Protein 5XS2 (pdb70)

CATH classification: 3.30.200.20 (+1 more: 1.10.510.10)

InterPro domains:
  IPR000719 Protein kinase domain [PF00069] (26-335)
  IPR000719 Protein kinase domain [PS50011] (21-335)
  IPR000719 Protein kinase domain [SM00220] (21-335)
  IPR008271 Serine/threonine-protein kinase, active site [PS00108] (147-159)
  IPR011009 Protein kinase-like domain superfamily [SSF56112] (25-341)
  IPR017441 Protein kinase, ATP binding site [PS00107] (27-52)
  IPR050108 Cyclin-dependent kinase [PTHR24056] (23-341)

B-factor: mean 29.19, std 11.41, range [14.64, 95.74]

GO terms:
  GO:0005634 nucleus (C, IDA)
  GO:0005730 nucleolus (C, IDA)
  GO:0016592 mediator complex (C, IDA)
  GO:0032991 protein-containing complex (C, IDA)
  GO:0004672 protein kinase activity (F, IMP)
  GO:0016592 mediator complex (C, IMP)
  GO:0004672 protein kinase activity (F, TAS)
  GO:0005654 nucleoplasm (C, TAS)
  GO:0005515 protein binding (F, IPI)
  GO:0045944 positive regulation of transcription by RNA polymerase II (P, IDA)

Organism: Homo sapiens (NCBI:txid9606)

Structure (mmCIF, N/CA/C/O backbone):
data_5XS2
#
_entry.id   5XS2
#
_cell.length_a   69.802
_cell.length_b   76.173
_cell.length_c   166.419
_cell.angle_alpha   90.00
_cell.angle_beta   90.00
_cell.angle_gamma   90.00
#
_symmetry.space_group_name_H-M   'P 21 21 21'
#
loop_
_entity.id
_entity.type
_entity.pdbx_description
1 polymer 'Cyclin-dependent kinase 8'
2 polymer Cyclin-C
3 non-polymer GLYCEROL
4 non-polymer 3-chloranyl-4-pyridin-4-yl-1H-pyrrole-2-carboxamide
5 water water
#
loop_
_atom_site.group_PDB
_atom_site.id
_atom_site.type_symbol
_atom_site.label_atom_id
_atom_site.label_alt_id
_atom_site.label_comp_id
_atom_site.label_asym_id
_atom_site.label_entity_id
_atom_site.label_seq_id
_atom_site.pdbx_PDB_ins_code
_atom_site.Cartn_x
_atom_site.Cartn_y
_atom_site.Cartn_z
_atom_site.occupancy
_atom_site.B_iso_or_equiv
_atom_site.auth_seq_id
_atom_site.auth_comp_id
_atom_site.auth_asym_id
_atom_site.auth_atom_id
_atom_site.pdbx_PDB_model_num
ATOM 1 N N . MET A 1 7 ? 28.034 -4.408 -26.745 1.00 61.58 -2 MET A N 1
ATOM 2 C CA . MET A 1 7 ? 27.773 -3.412 -27.822 1.00 58.78 -2 MET A CA 1
ATOM 3 C C . MET A 1 7 ? 28.315 -2.030 -27.458 1.00 58.07 -2 MET A C 1
ATOM 4 O O . MET A 1 7 ? 27.842 -1.413 -26.506 1.00 58.18 -2 MET A O 1
ATOM 9 N N . GLU A 1 8 ? 29.290 -1.547 -28.229 1.00 55.54 -1 GLU A N 1
ATOM 10 C CA . GLU A 1 8 ? 29.862 -0.206 -28.047 1.00 48.74 -1 GLU A CA 1
ATOM 11 C C . GLU A 1 8 ? 29.513 0.715 -29.218 1.00 44.48 -1 GLU A C 1
ATOM 12 O O . GLU A 1 8 ? 30.320 0.887 -30.132 1.00 44.18 -1 GLU A O 1
ATOM 18 N N . PHE A 1 9 ? 28.332 1.330 -29.177 1.00 36.57 0 PHE A N 1
ATOM 19 C CA . PHE A 1 9 ? 27.873 2.166 -30.294 1.00 33.40 0 PHE A CA 1
ATOM 20 C C . PHE A 1 9 ? 28.548 3.549 -30.442 1.00 29.55 0 PHE A C 1
ATOM 21 O O . PHE A 1 9 ? 28.444 4.180 -31.490 1.00 27.98 0 PHE A O 1
ATOM 29 N N . MET A 1 10 ? 29.255 4.006 -29.410 1.00 27.38 1 MET A N 1
ATOM 30 C CA . MET A 1 10 ? 29.807 5.343 -29.423 1.00 27.23 1 MET A CA 1
ATOM 31 C C . MET A 1 10 ? 31.331 5.306 -29.503 1.00 26.70 1 MET A C 1
ATOM 32 O O . MET A 1 10 ? 31.946 4.526 -28.823 1.00 27.08 1 MET A O 1
ATOM 37 N N . ASP A 1 11 ? 31.918 6.161 -30.329 1.00 26.11 2 ASP A N 1
ATOM 38 C CA . ASP A 1 11 ? 33.358 6.344 -30.382 1.00 26.90 2 ASP A CA 1
ATOM 39 C C . ASP A 1 11 ? 33.928 6.651 -28.977 1.00 27.93 2 ASP A C 1
ATOM 40 O O . ASP A 1 11 ? 33.425 7.546 -28.250 1.00 26.00 2 ASP A O 1
ATOM 45 N N . TYR A 1 12 ? 34.953 5.891 -28.584 1.00 26.11 3 TYR A N 1
ATOM 46 C CA . TYR A 1 12 ? 35.547 6.059 -27.247 1.00 28.18 3 TYR A CA 1
ATOM 47 C C . TYR A 1 12 ? 36.002 7.482 -26.942 1.00 26.07 3 TYR A C 1
ATOM 48 O O . TYR A 1 12 ? 35.623 8.023 -25.911 1.00 29.92 3 TYR A O 1
ATOM 57 N N . ASP A 1 13 ? 36.802 8.078 -27.824 1.00 25.80 4 ASP A N 1
ATOM 58 C CA . ASP A 1 13 ? 37.298 9.461 -27.662 1.00 26.92 4 ASP A CA 1
ATOM 59 C C . ASP A 1 13 ? 36.159 10.485 -27.559 1.00 27.52 4 ASP A C 1
ATOM 60 O O . ASP A 1 13 ? 36.238 11.422 -26.775 1.00 27.87 4 ASP A O 1
ATOM 65 N N . PHE A 1 14 ? 35.109 10.296 -28.359 1.00 25.54 5 PHE A N 1
ATOM 66 C CA . PHE A 1 14 ? 33.920 11.158 -28.303 1.00 24.73 5 PHE A CA 1
ATOM 67 C C . PHE A 1 14 ? 33.261 11.022 -26.939 1.00 22.85 5 PHE A C 1
ATOM 68 O O . PHE A 1 14 ? 32.927 12.014 -26.313 1.00 23.51 5 PHE A O 1
ATOM 76 N N . LYS A 1 15 ? 33.119 9.788 -26.476 1.00 23.01 6 LYS A N 1
ATOM 77 C CA . LYS A 1 15 ? 32.445 9.487 -25.231 1.00 24.82 6 LYS A CA 1
ATOM 78 C C . LYS A 1 15 ? 33.148 10.083 -24.025 1.00 25.97 6 LYS A C 1
ATOM 79 O O . LYS A 1 15 ? 32.489 10.688 -23.146 1.00 23.45 6 LYS A O 1
ATOM 85 N N . VAL A 1 16 ? 34.474 9.919 -23.962 1.00 25.12 7 VAL A N 1
ATOM 86 C CA . VAL A 1 16 ? 35.235 10.483 -22.826 1.00 25.30 7 VAL A CA 1
ATOM 87 C C . VAL A 1 16 ? 35.216 12.004 -22.824 1.00 24.61 7 VAL A C 1
ATOM 88 O O . VAL A 1 16 ? 35.092 12.627 -21.753 1.00 26.35 7 VAL A O 1
ATOM 92 N N . LYS A 1 17 ? 35.345 12.605 -24.006 1.00 24.04 8 LYS A N 1
ATOM 93 C CA . LYS A 1 17 ? 35.267 14.058 -24.112 1.00 24.73 8 LYS A CA 1
ATOM 94 C C . LYS A 1 17 ? 33.885 14.602 -23.651 1.00 25.01 8 LYS A C 1
ATOM 95 O O . LYS A 1 17 ? 33.815 15.595 -22.895 1.00 23.55 8 LYS A O 1
ATOM 101 N N . LEU A 1 18 ? 32.803 13.943 -24.078 1.00 23.20 9 LEU A N 1
ATOM 102 C CA . LEU A 1 18 ? 31.451 14.367 -23.684 1.00 24.78 9 LEU A CA 1
ATOM 103 C C . LEU A 1 18 ? 31.285 14.325 -22.197 1.00 23.83 9 LEU A C 1
ATOM 104 O O . LEU A 1 18 ? 30.796 15.282 -21.591 1.00 23.18 9 LEU A O 1
ATOM 109 N N . SER A 1 19 ? 31.708 13.208 -21.622 1.00 22.73 10 SER A N 1
ATOM 110 C CA . SER A 1 19 ? 31.590 12.984 -20.195 1.00 24.44 10 SER A CA 1
ATOM 111 C C . SER A 1 19 ? 32.444 13.984 -19.392 1.00 23.80 10 SER A C 1
ATOM 112 O O . SER A 1 19 ? 31.977 14.555 -18.408 1.00 24.14 10 SER A O 1
ATOM 115 N N . SER A 1 20 ? 33.674 14.216 -19.839 1.00 22.71 11 SER A N 1
ATOM 116 C CA . SER A 1 20 ? 34.525 15.259 -19.262 1.00 23.00 11 SER A CA 1
ATOM 117 C C . SER A 1 20 ? 33.872 16.642 -19.212 1.00 24.05 11 SER A C 1
ATOM 118 O O . SER A 1 20 ? 33.937 17.315 -18.184 1.00 25.15 11 SER A O 1
ATOM 121 N N . GLU A 1 21 ? 33.223 17.060 -20.292 1.00 23.19 12 GLU A N 1
ATOM 122 C CA . GLU A 1 21 ? 32.717 18.429 -20.399 1.00 23.93 12 GLU A CA 1
ATOM 123 C C . GLU A 1 21 ? 31.252 18.631 -20.018 1.00 23.44 12 GLU A C 1
ATOM 124 O O . GLU A 1 21 ? 30.790 19.751 -19.971 1.00 24.17 12 GLU A O 1
ATOM 130 N N . ARG A 1 22 ? 30.526 17.544 -19.792 1.00 24.29 13 ARG A N 1
ATOM 131 C CA . ARG A 1 22 ? 29.088 17.579 -19.526 1.00 27.16 13 ARG A CA 1
ATOM 132 C C . ARG A 1 22 ? 28.792 18.396 -18.269 1.00 28.04 13 ARG A C 1
ATOM 133 O O . ARG A 1 22 ? 29.411 18.202 -17.231 1.00 25.89 13 ARG A O 1
ATOM 141 N N . GLU A 1 23 ? 27.863 19.335 -18.394 1.00 28.97 14 GLU A N 1
ATOM 142 C CA . GLU A 1 23 ? 27.373 20.057 -17.230 1.00 32.09 14 GLU A CA 1
ATOM 143 C C . GLU A 1 23 ? 26.442 19.191 -16.411 1.00 28.56 14 GLU A C 1
ATOM 144 O O . GLU A 1 23 ? 25.471 18.663 -16.928 1.00 27.11 14 GLU A O 1
ATOM 150 N N . ARG A 1 24 ? 26.780 19.032 -15.140 1.00 27.82 15 ARG A N 1
ATOM 151 C CA . ARG A 1 24 ? 26.044 18.149 -14.239 1.00 28.37 15 ARG A CA 1
ATOM 152 C C . ARG A 1 24 ? 25.298 18.975 -13.192 1.00 28.51 15 ARG A C 1
ATOM 153 O O . ARG A 1 24 ? 25.884 19.850 -12.547 1.00 26.47 15 ARG A O 1
ATOM 161 N N . VAL A 1 25 ? 24.002 18.703 -13.036 1.00 28.93 16 VAL A N 1
ATOM 162 C CA . VAL A 1 25 ? 23.160 19.515 -12.134 1.00 27.09 16 VAL A CA 1
ATOM 163 C C . VAL A 1 25 ? 23.681 19.560 -10.692 1.00 26.84 16 VAL A C 1
ATOM 164 O O . VAL A 1 25 ? 23.678 20.627 -10.056 1.00 25.86 16 VAL A O 1
ATOM 168 N N . GLU A 1 26 ? 24.182 18.428 -10.202 1.00 28.00 17 GLU A N 1
ATOM 169 C CA . GLU A 1 26 ? 24.647 18.350 -8.817 1.00 30.40 17 GLU A CA 1
ATOM 170 C C . GLU A 1 26 ? 26.003 19.007 -8.596 1.00 32.18 17 GLU A C 1
ATOM 171 O O . GLU A 1 26 ? 26.373 19.252 -7.449 1.00 32.67 17 GLU A O 1
ATOM 177 N N . ASP A 1 27 ? 26.727 19.295 -9.682 1.00 32.09 18 ASP A N 1
ATOM 178 C CA . ASP A 1 27 ? 28.005 20.006 -9.611 1.00 34.62 18 ASP A CA 1
ATOM 179 C C . ASP A 1 27 ? 27.743 21.479 -9.649 1.00 32.41 18 ASP A C 1
ATOM 180 O O . ASP A 1 27 ? 28.480 22.250 -9.067 1.00 34.50 18 ASP A O 1
ATOM 185 N N . LEU A 1 28 ? 26.697 21.880 -10.354 1.00 30.39 19 LEU A N 1
ATOM 186 C CA . LEU A 1 28 ? 26.449 23.306 -10.559 1.00 30.28 19 LEU A CA 1
ATOM 187 C C . LEU A 1 28 ? 25.523 23.924 -9.517 1.00 28.72 19 LEU A C 1
ATOM 188 O O . LEU A 1 28 ? 25.614 25.098 -9.239 1.00 28.09 19 LEU A O 1
ATOM 193 N N . PHE A 1 29 ? 24.631 23.122 -8.941 1.00 28.17 20 PHE A N 1
ATOM 194 C CA . PHE A 1 29 ? 23.617 23.658 -8.033 1.00 26.77 20 PHE A CA 1
ATOM 195 C C . PHE A 1 29 ? 23.557 22.942 -6.706 1.00 27.65 20 PHE A C 1
ATOM 196 O O . PHE A 1 29 ? 23.760 21.736 -6.638 1.00 29.23 20 PHE A O 1
ATOM 204 N N . GLU A 1 30 ? 23.273 23.701 -5.653 1.00 29.59 21 GLU A N 1
ATOM 205 C CA . GLU A 1 30 ? 23.045 23.139 -4.330 1.00 29.48 21 GLU A CA 1
ATOM 206 C C . GLU A 1 30 ? 21.534 23.110 -4.124 1.00 28.02 21 GLU A C 1
ATOM 207 O O . GLU A 1 30 ? 20.876 24.162 -4.168 1.00 26.31 21 GLU A O 1
ATOM 213 N N . TYR A 1 31 ? 20.980 21.920 -3.925 1.00 28.03 22 TYR A N 1
ATOM 214 C CA . TYR A 1 31 ? 19.519 21.782 -3.780 1.00 28.84 22 TYR A CA 1
ATOM 215 C C . TYR A 1 31 ? 19.112 20.686 -2.805 1.00 29.83 22 TYR A C 1
ATOM 216 O O . TYR A 1 31 ? 17.923 20.446 -2.618 1.00 29.82 22 TYR A O 1
ATOM 225 N N . GLU A 1 32 ? 20.076 19.993 -2.195 1.00 34.95 23 GLU A N 1
ATOM 226 C CA . GLU A 1 32 ? 19.694 18.872 -1.328 1.00 34.64 23 GLU A CA 1
ATOM 227 C C . GLU A 1 32 ? 18.925 19.379 -0.110 1.00 29.24 23 GLU A C 1
ATOM 228 O O . GLU A 1 32 ? 19.319 20.356 0.509 1.00 28.27 23 GLU A O 1
ATOM 234 N N . GLY A 1 33 ? 17.799 18.737 0.188 1.00 26.65 24 GLY A N 1
ATOM 235 C CA . GLY A 1 33 ? 16.899 19.189 1.241 1.00 25.02 24 GLY A CA 1
ATOM 236 C C . GLY A 1 33 ? 16.227 20.529 0.941 1.00 26.65 24 GLY A C 1
ATOM 237 O O . GLY A 1 33 ? 15.734 21.181 1.854 1.00 25.46 24 GLY A O 1
ATOM 238 N N . CYS A 1 34 ? 16.195 20.938 -0.330 1.00 26.04 25 CYS A N 1
ATOM 239 C CA . CYS A 1 34 ? 15.585 22.221 -0.718 1.00 26.73 25 CYS A CA 1
ATOM 240 C C . CYS A 1 34 ? 14.327 22.063 -1.595 1.00 27.33 25 CYS A C 1
ATOM 241 O O . CYS A 1 34 ? 13.957 22.987 -2.355 1.00 23.36 25 CYS A O 1
ATOM 244 N N . LYS A 1 35 ? 13.679 20.901 -1.499 1.00 23.55 26 LYS A N 1
ATOM 245 C CA . LYS A 1 35 ? 12.432 20.663 -2.219 1.00 25.73 26 LYS A CA 1
ATOM 246 C C . LYS A 1 35 ? 11.320 21.613 -1.793 1.00 24.70 26 LYS A C 1
ATOM 247 O O . LYS A 1 35 ? 11.082 21.785 -0.602 1.00 23.29 26 LYS A O 1
ATOM 253 N N . VAL A 1 36 ? 10.623 22.216 -2.756 1.00 24.25 27 VAL A N 1
ATOM 254 C CA . VAL A 1 36 ? 9.516 23.146 -2.411 1.00 25.01 27 VAL A CA 1
ATOM 255 C C . VAL A 1 36 ? 8.183 22.748 -3.039 1.00 25.61 27 VAL A C 1
ATOM 256 O O . VAL A 1 36 ? 7.140 23.261 -2.664 1.00 27.37 27 VAL A O 1
ATOM 260 N N . GLY A 1 37 ? 8.204 21.857 -4.015 1.00 27.08 28 GLY A N 1
ATOM 261 C CA . GLY A 1 37 ? 6.950 21.310 -4.512 1.00 26.48 28 GLY A CA 1
ATOM 262 C C . GLY A 1 37 ? 7.096 19.878 -4.951 1.00 27.76 28 GLY A C 1
ATOM 263 O O . GLY A 1 37 ? 8.216 19.445 -5.351 1.00 25.87 28 GLY A O 1
ATOM 264 N N . ARG A 1 38 ? 5.977 19.151 -4.897 1.00 26.80 29 ARG A N 1
ATOM 265 C CA . ARG A 1 38 ? 5.837 17.817 -5.518 1.00 30.67 29 ARG A CA 1
ATOM 266 C C . ARG A 1 38 ? 4.495 17.704 -6.265 1.00 31.46 29 ARG A C 1
ATOM 267 O O . ARG A 1 38 ? 3.534 18.347 -5.888 1.00 30.32 29 ARG A O 1
ATOM 275 N N . GLY A 1 39 ? 4.415 16.864 -7.297 1.00 31.38 30 GLY A N 1
ATOM 276 C CA . GLY A 1 39 ? 3.171 16.743 -8.071 1.00 29.21 30 GLY A CA 1
ATOM 277 C C . GLY A 1 39 ? 3.339 15.622 -9.036 1.00 30.13 30 GLY A C 1
ATOM 278 O O . GLY A 1 39 ? 4.399 14.974 -9.051 1.00 30.27 30 GLY A O 1
ATOM 279 N N . THR A 1 40 ? 2.315 15.386 -9.857 1.00 30.04 31 THR A N 1
ATOM 280 C CA . THR A 1 40 ? 2.417 14.397 -10.938 1.00 31.60 31 THR A CA 1
ATOM 281 C C . THR A 1 40 ? 3.548 14.766 -11.917 1.00 31.02 31 THR A C 1
ATOM 282 O O . THR A 1 40 ? 4.086 13.879 -12.565 1.00 32.18 31 THR A O 1
ATOM 286 N N . TYR A 1 41 ? 3.889 16.061 -12.020 1.00 28.90 32 TYR A N 1
ATOM 287 C CA . TYR A 1 41 ? 5.016 16.554 -12.872 1.00 29.69 32 TYR A CA 1
ATOM 288 C C . TYR A 1 41 ? 6.424 16.105 -12.423 1.00 28.20 32 TYR A C 1
ATOM 289 O O . TYR A 1 41 ? 7.355 16.008 -13.248 1.00 26.68 32 TYR A O 1
ATOM 298 N N . GLY A 1 42 ? 6.572 15.857 -11.117 1.00 28.65 33 GLY A N 1
ATOM 299 C CA . GLY A 1 42 ? 7.875 15.545 -10.488 1.00 26.64 33 GLY A CA 1
ATOM 300 C C . GLY A 1 42 ? 8.055 16.393 -9.241 1.00 27.98 33 GLY A C 1
ATOM 301 O O . GLY A 1 42 ? 7.106 16.548 -8.478 1.00 28.31 33 GLY A O 1
ATOM 302 N N . HIS A 1 43 ? 9.256 16.968 -9.060 1.00 24.18 34 HIS A N 1
ATOM 303 C CA . HIS A 1 43 ? 9.615 17.767 -7.905 1.00 23.98 34 HIS A CA 1
ATOM 304 C C . HIS A 1 43 ? 10.241 19.074 -8.330 1.00 23.72 34 HIS A C 1
ATOM 305 O O . HIS A 1 43 ? 10.953 19.151 -9.352 1.00 23.12 34 HIS A O 1
ATOM 312 N N . VAL A 1 44 ? 10.005 20.110 -7.544 1.00 21.72 35 VAL A N 1
ATOM 313 C CA . VAL A 1 44 ? 10.664 21.386 -7.732 1.00 22.01 35 VAL A CA 1
ATOM 314 C C . VAL A 1 44 ? 11.500 21.719 -6.501 1.00 23.76 35 VAL A C 1
ATOM 315 O O . VAL A 1 44 ? 11.021 21.580 -5.362 1.00 22.30 35 VAL A O 1
ATOM 319 N N . TYR A 1 45 ? 12.748 22.150 -6.751 1.00 22.77 36 TYR A N 1
ATOM 320 C CA . TYR A 1 45 ? 13.702 22.530 -5.720 1.00 22.87 36 TYR A CA 1
ATOM 321 C C . TYR A 1 45 ? 14.065 23.988 -5.877 1.00 23.35 36 TYR A C 1
ATOM 322 O O . TYR A 1 45 ? 14.203 24.476 -7.013 1.00 23.82 36 TYR A O 1
ATOM 331 N N . LYS A 1 46 ? 14.239 24.676 -4.748 1.00 21.61 37 LYS A N 1
ATOM 332 C CA . LYS A 1 46 ? 14.852 26.007 -4.744 1.00 23.20 37 LYS A CA 1
ATOM 333 C C . LYS A 1 46 ? 16.352 25.783 -4.594 1.00 24.22 37 LYS A C 1
ATOM 334 O O . LYS A 1 46 ? 16.802 25.158 -3.613 1.00 26.16 37 LYS A O 1
ATOM 340 N N . ALA A 1 47 ? 17.121 26.298 -5.546 1.00 23.15 38 ALA A N 1
ATOM 341 C CA . ALA A 1 47 ? 18.546 25.963 -5.627 1.00 23.56 38 ALA A CA 1
ATOM 342 C C . ALA A 1 47 ? 19.446 27.210 -5.724 1.00 24.34 38 ALA A C 1
ATOM 343 O O . ALA A 1 47 ? 19.018 28.252 -6.208 1.00 24.46 38 ALA A O 1
ATOM 345 N N . LYS A 1 48 ? 20.696 27.077 -5.305 1.00 25.48 39 LYS A N 1
ATOM 346 C CA . LYS A 1 48 ? 21.693 28.146 -5.492 1.00 27.54 39 LYS A CA 1
ATOM 347 C C . LYS A 1 48 ? 22.881 27.620 -6.307 1.00 26.49 39 LYS A C 1
ATOM 348 O O . LYS A 1 48 ? 23.227 26.428 -6.215 1.00 25.84 39 LYS A O 1
ATOM 354 N N . ARG A 1 49 ? 23.480 28.491 -7.122 1.00 28.08 40 ARG A N 1
ATOM 355 C CA . ARG A 1 49 ? 24.720 28.184 -7.849 1.00 33.54 40 ARG A CA 1
ATOM 356 C C . ARG A 1 49 ? 25.834 27.766 -6.883 1.00 32.87 40 ARG A C 1
ATOM 357 O O . ARG A 1 49 ? 26.074 28.454 -5.898 1.00 33.67 40 ARG A O 1
ATOM 365 N N . LYS A 1 50 ? 26.494 26.643 -7.147 1.00 31.75 41 LYS A N 1
ATOM 366 C CA . LYS A 1 50 ? 27.612 26.226 -6.289 1.00 35.75 41 LYS A CA 1
ATOM 367 C C . LYS A 1 50 ? 28.874 27.060 -6.477 1.00 39.33 41 LYS A C 1
ATOM 368 O O . LYS A 1 50 ? 29.655 27.213 -5.535 1.00 43.42 41 LYS A O 1
ATOM 374 N N . ASP A 1 51 ? 29.079 27.608 -7.668 1.00 37.66 42 ASP A N 1
ATOM 375 C CA . ASP A 1 51 ? 30.102 28.636 -7.825 1.00 43.88 42 ASP A CA 1
ATOM 376 C C . ASP A 1 51 ? 29.513 29.901 -7.206 1.00 48.25 42 ASP A C 1
ATOM 377 O O . ASP A 1 51 ? 28.295 30.020 -7.070 1.00 54.11 42 ASP A O 1
ATOM 382 N N . GLY A 1 52 ? 30.342 30.850 -6.812 1.00 52.50 43 GLY A N 1
ATOM 383 C CA . GLY A 1 52 ? 29.792 32.068 -6.205 1.00 49.96 43 GLY A CA 1
ATOM 384 C C . GLY A 1 52 ? 29.347 33.106 -7.216 1.00 46.15 43 GLY A C 1
ATOM 385 O O . GLY A 1 52 ? 28.986 34.204 -6.836 1.00 51.28 43 GLY A O 1
ATOM 386 N N . LYS A 1 53 ? 29.345 32.742 -8.497 1.00 51.53 44 LYS A N 1
ATOM 387 C CA . LYS A 1 53 ? 29.238 33.699 -9.613 1.00 50.10 44 LYS A CA 1
ATOM 388 C C . LYS A 1 53 ? 27.971 34.563 -9.639 1.00 51.08 44 LYS A C 1
ATOM 389 O O . LYS A 1 53 ? 27.971 35.633 -10.251 1.00 51.20 44 LYS A O 1
ATOM 395 N N . ASP A 1 54 ? 26.882 34.091 -9.027 1.00 48.71 45 ASP A N 1
ATOM 396 C CA . ASP A 1 54 ? 25.720 34.965 -8.769 1.00 43.90 45 ASP A CA 1
ATOM 397 C C . ASP A 1 54 ? 24.958 34.503 -7.534 1.00 42.68 45 ASP A C 1
ATOM 398 O O . ASP A 1 54 ? 25.145 33.380 -7.059 1.00 40.81 45 ASP A O 1
ATOM 403 N N . ASP A 1 55 ? 24.099 35.379 -7.030 1.00 40.80 46 ASP A N 1
ATOM 404 C CA . ASP A 1 55 ? 23.412 35.149 -5.774 1.00 42.28 46 ASP A CA 1
ATOM 405 C C . ASP A 1 55 ? 21.903 34.843 -5.935 1.00 38.65 46 ASP A C 1
ATOM 406 O O . ASP A 1 55 ? 21.172 34.760 -4.938 1.00 35.98 46 ASP A O 1
ATOM 411 N N . LYS A 1 56 ? 21.457 34.656 -7.177 1.00 36.06 47 LYS A N 1
ATOM 412 C CA . LYS A 1 56 ? 20.038 34.431 -7.465 1.00 35.09 47 LYS A CA 1
ATOM 413 C C . LYS A 1 56 ? 19.560 33.096 -6.909 1.00 33.01 47 LYS A C 1
ATOM 414 O O . LYS A 1 56 ? 20.350 32.161 -6.714 1.00 29.19 47 LYS A O 1
ATOM 420 N N . ASP A 1 57 ? 18.257 33.011 -6.662 1.00 31.15 48 ASP A N 1
ATOM 421 C CA . ASP A 1 57 ? 17.575 31.745 -6.405 1.00 27.95 48 ASP A CA 1
ATOM 422 C C . ASP A 1 57 ? 17.129 31.170 -7.755 1.00 25.82 48 ASP A C 1
ATOM 423 O O . ASP A 1 57 ? 16.672 31.909 -8.632 1.00 22.92 48 ASP A O 1
ATOM 428 N N . TYR A 1 58 ? 17.263 29.854 -7.916 1.00 23.32 49 TYR A N 1
ATOM 429 C CA . TYR A 1 58 ? 16.795 29.175 -9.126 1.00 22.32 49 TYR A CA 1
ATOM 430 C C . TYR A 1 58 ? 15.790 28.120 -8.731 1.00 21.75 49 TYR A C 1
ATOM 431 O O . TYR A 1 58 ? 15.861 27.594 -7.617 1.00 21.38 49 TYR A O 1
ATOM 440 N N . ALA A 1 59 ? 14.905 27.765 -9.658 1.00 21.06 50 ALA A N 1
ATOM 441 C CA . ALA A 1 59 ? 14.077 26.573 -9.509 1.00 19.97 50 ALA A CA 1
ATOM 442 C C . ALA A 1 59 ? 14.627 25.450 -10.374 1.00 20.15 50 ALA A C 1
ATOM 443 O O . ALA A 1 59 ? 14.936 25.658 -11.570 1.00 20.38 50 ALA A O 1
ATOM 445 N N . LEU A 1 60 ? 14.745 24.271 -9.772 1.00 19.79 51 LEU A N 1
ATOM 446 C CA . LEU A 1 60 ? 15.102 23.056 -10.497 1.00 20.15 51 LEU A CA 1
ATOM 447 C C . LEU A 1 60 ? 13.927 22.099 -10.512 1.00 19.76 51 LEU A C 1
ATOM 448 O O . LEU A 1 60 ? 13.401 21.714 -9.457 1.00 19.01 51 LEU A O 1
ATOM 453 N N . LYS A 1 61 ? 13.489 21.742 -11.711 1.00 19.79 52 LYS A N 1
ATOM 454 C CA . LYS A 1 61 ? 12.386 20.806 -11.834 1.00 19.71 52 LYS A CA 1
ATOM 455 C C . LYS A 1 61 ? 12.951 19.457 -12.238 1.00 20.24 52 LYS A C 1
ATOM 456 O O . LYS A 1 61 ? 13.524 19.313 -13.330 1.00 20.23 52 LYS A O 1
ATOM 462 N N . GLN A 1 62 ? 12.790 18.474 -11.363 1.00 20.59 53 GLN A N 1
ATOM 463 C CA . GLN A 1 62 ? 13.204 17.103 -11.621 1.00 22.99 53 GLN A CA 1
ATOM 464 C C . GLN A 1 62 ? 11.969 16.407 -12.146 1.00 23.51 53 GLN A C 1
ATOM 465 O O . GLN A 1 62 ? 10.977 16.252 -11.438 1.00 21.29 53 GLN A O 1
ATOM 471 N N . ILE A 1 63 ? 12.025 16.014 -13.407 1.00 25.35 54 ILE A N 1
ATOM 472 C CA . ILE A 1 63 ? 10.863 15.521 -14.103 1.00 26.75 54 ILE A CA 1
ATOM 473 C C . ILE A 1 63 ? 10.505 14.114 -13.618 1.00 28.76 54 ILE A C 1
ATOM 474 O O . ILE A 1 63 ? 11.389 13.285 -13.369 1.00 26.93 54 ILE A O 1
ATOM 479 N N . GLU A 1 64 ? 9.215 13.875 -13.417 1.00 27.91 55 GLU A N 1
ATOM 480 C CA . GLU A 1 64 ? 8.737 12.567 -12.956 1.00 34.05 55 GLU A CA 1
ATOM 481 C C . GLU A 1 64 ? 9.192 11.398 -13.863 1.00 35.22 55 GLU A C 1
ATOM 482 O O . GLU A 1 64 ? 9.086 11.475 -15.094 1.00 34.79 55 GLU A O 1
ATOM 488 N N . GLY A 1 65 ? 9.704 10.332 -13.258 1.00 33.28 56 GLY A N 1
ATOM 489 C CA . GLY A 1 65 ? 10.019 9.133 -14.013 1.00 32.93 56 GLY A CA 1
ATOM 490 C C . GLY A 1 65 ? 11.381 9.132 -14.685 1.00 37.06 56 GLY A C 1
ATOM 491 O O . GLY A 1 65 ? 12.224 10.019 -14.471 1.00 34.28 56 GLY A O 1
ATOM 492 N N . THR A 1 66 ? 11.596 8.100 -15.483 1.00 33.07 57 THR A N 1
ATOM 493 C CA . THR A 1 66 ? 12.878 7.847 -16.118 1.00 36.23 57 THR A CA 1
ATOM 494 C C . THR A 1 66 ? 12.712 8.184 -17.591 1.00 33.92 57 THR A C 1
ATOM 495 O O . THR A 1 66 ? 11.607 8.076 -18.126 1.00 37.85 57 THR A O 1
ATOM 499 N N . GLY A 1 67 ? 13.792 8.628 -18.221 1.00 30.53 58 GLY A N 1
ATOM 500 C CA . GLY A 1 67 ? 13.806 8.862 -19.657 1.00 26.49 58 GLY A CA 1
ATOM 501 C C . GLY A 1 67 ? 13.029 10.091 -20.081 1.00 25.91 58 GLY A C 1
ATOM 502 O O . GLY A 1 67 ? 12.859 11.033 -19.307 1.00 23.83 58 GLY A O 1
ATOM 503 N N . ILE A 1 68 ? 12.614 10.097 -21.345 1.00 25.04 59 ILE A N 1
ATOM 504 C CA . ILE A 1 68 ? 11.874 11.214 -21.924 1.00 25.26 59 ILE A CA 1
ATOM 505 C C . ILE A 1 68 ? 10.435 10.766 -22.111 1.00 23.69 59 ILE A C 1
ATOM 506 O O . ILE A 1 68 ? 10.110 10.177 -23.121 1.00 24.63 59 ILE A O 1
ATOM 511 N N . SER A 1 69 ? 9.603 11.010 -21.092 1.00 22.75 60 SER A N 1
ATOM 512 C CA . SER A 1 69 ? 8.169 10.765 -21.155 1.00 22.59 60 SER A CA 1
ATOM 513 C C . SER A 1 69 ? 7.504 11.762 -22.124 1.00 22.39 60 SER A C 1
ATOM 514 O O . SER A 1 69 ? 8.145 12.712 -22.621 1.00 21.01 60 SER A O 1
ATOM 517 N N . MET A 1 70 ? 6.226 11.554 -22.411 1.00 22.47 61 MET A N 1
ATOM 518 C CA . MET A 1 70 ? 5.536 12.488 -23.300 1.00 22.48 61 MET A CA 1
ATOM 519 C C . MET A 1 70 ? 5.471 13.903 -22.717 1.00 22.09 61 MET A C 1
ATOM 520 O O . MET A 1 70 ? 5.645 14.880 -23.461 1.00 21.44 61 MET A O 1
ATOM 525 N N . SER A 1 71 ? 5.260 14.004 -21.398 1.00 21.40 62 SER A N 1
ATOM 526 C CA . SER A 1 71 ? 5.228 15.296 -20.691 1.00 21.51 62 SER A CA 1
ATOM 527 C C . SER A 1 71 ? 6.560 16.005 -20.693 1.00 21.26 62 SER A C 1
ATOM 528 O O . SER A 1 71 ? 6.599 17.218 -20.865 1.00 19.50 62 SER A O 1
ATOM 531 N N . ALA A 1 72 ? 7.640 15.241 -20.486 1.00 19.25 63 ALA A N 1
ATOM 532 C CA . ALA A 1 72 ? 8.982 15.766 -20.528 1.00 19.67 63 ALA A CA 1
ATOM 533 C C . ALA A 1 72 ? 9.271 16.276 -21.931 1.00 19.67 63 ALA A C 1
ATOM 534 O O . ALA A 1 72 ? 9.771 17.392 -22.115 1.00 20.02 63 ALA A O 1
ATOM 536 N N . CYS A 1 73 ? 8.929 15.465 -22.929 1.00 19.64 64 CYS A N 1
ATOM 537 C CA . CYS A 1 73 ? 9.232 15.808 -24.305 1.00 19.30 64 CYS A CA 1
ATOM 538 C C . CYS A 1 73 ? 8.572 17.130 -24.750 1.00 18.94 64 CYS A C 1
ATOM 539 O O . CYS A 1 73 ? 9.250 18.039 -25.248 1.00 19.09 64 CYS A O 1
ATOM 542 N N . ARG A 1 74 ? 7.266 17.253 -24.550 1.00 18.49 65 ARG A N 1
ATOM 543 C CA . ARG A 1 74 ? 6.553 18.459 -24.951 1.00 20.33 65 ARG A CA 1
ATOM 544 C C . ARG A 1 74 ? 6.969 19.682 -24.123 1.00 20.51 65 ARG A C 1
ATOM 545 O O . ARG A 1 74 ? 7.060 20.770 -24.660 1.00 22.28 65 ARG A O 1
ATOM 553 N N . GLU A 1 75 ? 7.268 19.524 -22.838 1.00 20.05 66 GLU A N 1
ATOM 554 C CA . GLU A 1 75 ? 7.751 20.690 -22.101 1.00 19.52 66 GLU A CA 1
ATOM 555 C C . GLU A 1 75 ? 9.093 21.214 -22.644 1.00 18.83 66 GLU A C 1
ATOM 556 O O . GLU A 1 75 ? 9.251 22.421 -22.847 1.00 18.20 66 GLU A O 1
ATOM 562 N N . ILE A 1 76 ? 10.046 20.314 -22.868 1.00 18.07 67 ILE A N 1
ATOM 563 C CA . ILE A 1 76 ? 11.337 20.693 -23.432 1.00 17.05 67 ILE A CA 1
ATOM 564 C C . ILE A 1 76 ? 11.122 21.257 -24.822 1.00 17.19 67 ILE A C 1
ATOM 565 O O . ILE A 1 76 ? 11.641 22.329 -25.128 1.00 19.15 67 ILE A O 1
ATOM 570 N N . ALA A 1 77 ? 10.388 20.550 -25.674 1.00 16.49 68 ALA A N 1
ATOM 571 C CA . ALA A 1 77 ? 10.216 21.000 -27.068 1.00 16.20 68 ALA A CA 1
ATOM 572 C C . ALA A 1 77 ? 9.646 22.430 -27.132 1.00 16.61 68 ALA A C 1
ATOM 573 O O . ALA A 1 77 ? 10.144 23.285 -27.869 1.00 16.66 68 ALA A O 1
ATOM 575 N N . LEU A 1 78 ? 8.599 22.694 -26.361 1.00 16.52 69 LEU A N 1
ATOM 576 C CA . LEU A 1 78 ? 7.902 23.979 -26.490 1.00 16.78 69 LEU A CA 1
ATOM 577 C C . LEU A 1 78 ? 8.626 25.118 -25.781 1.00 18.12 69 LEU A C 1
ATOM 578 O O . LEU A 1 78 ? 8.857 26.190 -26.363 1.00 18.06 69 LEU A O 1
ATOM 583 N N . LEU A 1 79 ? 8.992 24.900 -24.518 1.00 19.03 70 LEU A N 1
ATOM 584 C CA . LEU A 1 79 ? 9.725 25.942 -23.799 1.00 20.46 70 LEU A CA 1
ATOM 585 C C . LEU A 1 79 ? 11.030 26.286 -24.490 1.00 21.54 70 LEU A C 1
ATOM 586 O O . LEU A 1 79 ? 11.505 27.416 -24.378 1.00 21.70 70 LEU A O 1
ATOM 591 N N . ARG A 1 80 ? 11.612 25.319 -25.204 1.00 22.12 71 ARG A N 1
ATOM 592 C CA . ARG A 1 80 ? 12.795 25.604 -26.014 1.00 23.35 71 ARG A CA 1
ATOM 593 C C . ARG A 1 80 ? 12.566 26.718 -27.058 1.00 22.51 71 ARG A C 1
ATOM 594 O O . ARG A 1 80 ? 13.488 27.453 -27.385 1.00 22.58 71 ARG A O 1
ATOM 602 N N . GLU A 1 81 ? 11.352 26.810 -27.597 1.00 21.99 72 GLU A N 1
ATOM 603 C CA . GLU A 1 81 ? 11.002 27.787 -28.634 1.00 21.56 72 GLU A CA 1
ATOM 604 C C . GLU A 1 81 ? 10.453 29.095 -28.084 1.00 22.68 72 GLU A C 1
ATOM 605 O O . GLU A 1 81 ? 10.652 30.150 -28.682 1.00 23.36 72 GLU A O 1
ATOM 611 N N . LEU A 1 82 ? 9.722 29.032 -26.971 1.00 22.62 73 LEU A N 1
ATOM 612 C CA . LEU A 1 82 ? 8.884 30.173 -26.523 1.00 22.20 73 LEU A CA 1
ATOM 613 C C . LEU A 1 82 ? 9.635 31.267 -25.764 1.00 23.38 73 LEU A C 1
ATOM 614 O O . LEU A 1 82 ? 10.614 30.995 -25.057 1.00 23.83 73 LEU A O 1
ATOM 619 N N . LYS A 1 83 ? 9.163 32.504 -25.898 1.00 23.26 74 LYS A N 1
ATOM 620 C CA . LYS A 1 83 ? 9.867 33.647 -25.312 1.00 25.33 74 LYS A CA 1
ATOM 621 C C . LYS A 1 83 ? 8.865 34.765 -25.106 1.00 23.09 74 LYS A C 1
ATOM 622 O O . LYS A 1 83 ? 8.425 35.367 -26.059 1.00 22.51 74 LYS A O 1
ATOM 628 N N . HIS A 1 84 ? 8.488 35.007 -23.853 1.00 22.45 75 HIS A N 1
ATOM 629 C CA . HIS A 1 84 ? 7.507 36.037 -23.505 1.00 21.53 75 HIS A CA 1
ATOM 630 C C . HIS A 1 84 ? 7.586 36.303 -22.029 1.00 21.85 75 HIS A C 1
ATOM 631 O O . HIS A 1 84 ? 7.783 35.366 -21.264 1.00 21.96 75 HIS A O 1
ATOM 638 N N . PRO A 1 85 ? 7.415 37.576 -21.601 1.00 22.27 76 PRO A N 1
ATOM 639 C CA . PRO A 1 85 ? 7.544 37.896 -20.159 1.00 22.45 76 PRO A CA 1
ATOM 640 C C . PRO A 1 85 ? 6.568 37.169 -19.216 1.00 21.84 76 PRO A C 1
ATOM 641 O O . PRO A 1 85 ? 6.841 37.083 -18.011 1.00 21.83 76 PRO A O 1
ATOM 645 N N . ASN A 1 86 ? 5.457 36.653 -19.740 1.00 19.25 77 ASN A N 1
ATOM 646 C CA . ASN A 1 86 ? 4.500 35.941 -18.888 1.00 18.44 77 ASN A CA 1
ATOM 647 C C . ASN A 1 86 ? 4.491 34.427 -19.047 1.00 18.20 77 ASN A C 1
ATOM 648 O O . ASN A 1 86 ? 3.553 33.765 -18.588 1.00 18.88 77 ASN A O 1
ATOM 653 N N . VAL A 1 87 ? 5.521 33.873 -19.673 1.00 17.84 78 VAL A N 1
ATOM 654 C CA . VAL A 1 87 ? 5.654 32.414 -19.775 1.00 18.44 78 VAL A CA 1
ATOM 655 C C . VAL A 1 87 ? 6.994 32.052 -19.165 1.00 19.33 78 VAL A C 1
ATOM 656 O O . VAL A 1 87 ? 8.010 32.675 -19.468 1.00 19.60 78 VAL A O 1
ATOM 660 N N . ILE A 1 88 ? 7.011 31.074 -18.272 1.00 19.12 79 ILE A N 1
ATOM 661 C CA . ILE A 1 88 ? 8.263 30.728 -17.590 1.00 19.29 79 ILE A CA 1
ATOM 662 C C . ILE A 1 88 ? 9.357 30.426 -18.638 1.00 20.57 79 ILE A C 1
ATOM 663 O O . ILE A 1 88 ? 9.066 29.758 -19.644 1.00 20.29 79 ILE A O 1
ATOM 668 N N . SER A 1 89 ? 10.578 30.949 -18.450 1.00 21.00 80 SER A N 1
ATOM 669 C CA . SER A 1 89 ? 11.662 30.756 -19.439 1.00 21.43 80 SER A CA 1
ATOM 670 C C . SER A 1 89 ? 12.555 29.605 -19.004 1.00 20.79 80 SER A C 1
ATOM 671 O O . SER A 1 89 ? 13.091 29.614 -17.888 1.00 19.37 80 SER A O 1
ATOM 674 N N . LEU A 1 90 ? 12.734 28.647 -19.901 1.00 19.79 81 LEU A N 1
ATOM 675 C CA . LEU A 1 90 ? 13.622 27.510 -19.667 1.00 20.85 81 LEU A CA 1
ATOM 676 C C . LEU A 1 90 ? 15.053 27.961 -19.845 1.00 21.66 81 LEU A C 1
ATOM 677 O O . LEU A 1 90 ? 15.423 28.372 -20.950 1.00 20.41 81 LEU A O 1
ATOM 682 N N . GLN A 1 91 ? 15.855 27.880 -18.790 1.00 22.15 82 GLN A N 1
ATOM 683 C CA . GLN A 1 91 ? 17.266 28.351 -18.877 1.00 24.37 82 GLN A CA 1
ATOM 684 C C . GLN A 1 91 ? 18.209 27.270 -19.342 1.00 23.28 82 GLN A C 1
ATOM 685 O O . GLN A 1 91 ? 19.164 27.550 -20.049 1.00 22.73 82 GLN A O 1
ATOM 691 N N . LYS A 1 92 ? 17.968 26.045 -18.899 1.00 22.40 83 LYS A N 1
ATOM 692 C CA . LYS A 1 92 ? 18.869 24.929 -19.192 1.00 25.25 83 LYS A CA 1
ATOM 693 C C . LYS A 1 92 ? 18.158 23.618 -18.968 1.00 21.76 83 LYS A C 1
ATOM 694 O O . LYS A 1 92 ? 17.273 23.515 -18.123 1.00 20.27 83 LYS A O 1
ATOM 700 N N . VAL A 1 93 ? 18.605 22.613 -19.696 1.00 20.84 84 VAL A N 1
ATOM 701 C CA . VAL A 1 93 ? 18.155 21.252 -19.500 1.00 21.67 84 VAL A CA 1
ATOM 702 C C . VAL A 1 93 ? 19.369 20.445 -19.094 1.00 24.24 84 VAL A C 1
ATOM 703 O O . VAL A 1 93 ? 20.381 20.432 -19.814 1.00 24.39 84 VAL A O 1
ATOM 707 N N . PHE A 1 94 ? 19.283 19.765 -17.955 1.00 23.47 85 PHE A N 1
ATOM 708 C CA . PHE A 1 94 ? 20.335 18.850 -17.577 1.00 24.00 85 PHE A CA 1
ATOM 709 C C . PHE A 1 94 ? 19.850 17.443 -17.741 1.00 24.07 85 PHE A C 1
ATOM 710 O O . PHE A 1 94 ? 18.766 17.092 -17.265 1.00 22.88 85 PHE A O 1
ATOM 718 N N . LEU A 1 95 ? 20.659 16.640 -18.425 1.00 23.54 86 LEU A N 1
ATOM 719 C CA . LEU A 1 95 ? 20.325 15.236 -18.646 1.00 26.36 86 LEU A CA 1
ATOM 720 C C . LEU A 1 95 ? 21.316 14.377 -17.893 1.00 25.92 86 LEU A C 1
ATOM 721 O O . LEU A 1 95 ? 22.521 14.427 -18.152 1.00 28.45 86 LEU A O 1
ATOM 726 N N . SER A 1 96 ? 20.806 13.609 -16.947 1.00 25.83 87 SER A N 1
ATOM 727 C CA . SER A 1 96 ? 21.642 12.830 -16.055 1.00 27.90 87 SER A CA 1
ATOM 728 C C . SER A 1 96 ? 21.625 11.388 -16.566 1.00 28.39 87 SER A C 1
ATOM 729 O O . SER A 1 96 ? 20.631 10.697 -16.418 1.00 28.86 87 SER A O 1
ATOM 732 N N . HIS A 1 97 ? 22.717 10.964 -17.200 1.00 29.54 88 HIS A N 1
ATOM 733 C CA . HIS A 1 97 ? 22.732 9.718 -17.991 1.00 31.87 88 HIS A CA 1
ATOM 734 C C . HIS A 1 97 ? 22.676 8.431 -17.199 1.00 32.66 88 HIS A C 1
ATOM 735 O O . HIS A 1 97 ? 22.087 7.441 -17.651 1.00 31.84 88 HIS A O 1
ATOM 742 N N . ALA A 1 98 ? 23.265 8.447 -16.006 1.00 31.95 89 ALA A N 1
ATOM 743 C CA . ALA A 1 98 ? 23.303 7.277 -15.121 1.00 35.44 89 ALA A CA 1
ATOM 744 C C . ALA A 1 98 ? 21.903 6.809 -14.696 1.00 36.44 89 ALA A C 1
ATOM 745 O O . ALA A 1 98 ? 21.566 5.629 -14.831 1.00 37.72 89 ALA A O 1
ATOM 747 N N . ASP A 1 99 ? 21.092 7.732 -14.176 1.00 35.41 90 ASP A N 1
ATOM 748 C CA . ASP A 1 99 ? 19.719 7.418 -13.759 1.00 35.97 90 ASP A CA 1
ATOM 749 C C . ASP A 1 99 ? 18.685 7.857 -14.788 1.00 37.42 90 ASP A C 1
ATOM 750 O O . ASP A 1 99 ? 17.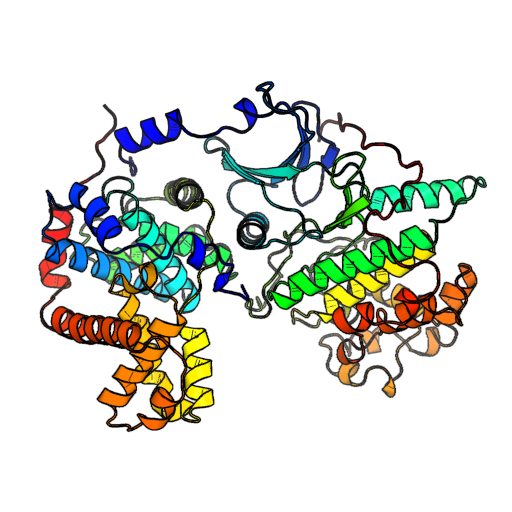480 7.685 -14.582 1.00 41.40 90 ASP A O 1
ATOM 755 N N . ARG A 1 100 ? 19.148 8.424 -15.897 1.00 35.64 91 ARG A N 1
ATOM 756 C CA . ARG A 1 100 ? 18.251 8.863 -16.956 1.00 36.20 91 ARG A CA 1
ATOM 757 C C . ARG A 1 100 ? 17.149 9.809 -16.432 1.00 34.03 91 ARG A C 1
ATOM 758 O O . ARG A 1 100 ? 15.977 9.728 -16.805 1.00 30.23 91 ARG A O 1
ATOM 766 N N . LYS A 1 101 ? 17.575 10.713 -15.554 1.00 32.49 92 LYS A N 1
ATOM 767 C CA . LYS A 1 101 ? 16.721 11.763 -15.010 1.00 30.01 92 LYS A CA 1
ATOM 768 C C . LYS A 1 101 ? 16.893 13.088 -15.783 1.00 25.74 92 LYS A C 1
ATOM 769 O O . LYS A 1 101 ? 18.006 13.428 -16.233 1.00 24.25 92 LYS A O 1
ATOM 775 N N . VAL A 1 102 ? 15.785 13.800 -15.969 1.00 23.53 93 VAL A N 1
ATOM 776 C CA . VAL A 1 102 ? 15.756 15.092 -16.662 1.00 22.43 93 VAL A CA 1
ATOM 777 C C . VAL A 1 102 ? 15.496 16.189 -15.645 1.00 23.20 93 VAL A C 1
ATOM 778 O O . VAL A 1 102 ? 14.567 16.065 -14.823 1.00 21.72 93 VAL A O 1
ATOM 782 N N . TRP A 1 103 ? 16.317 17.248 -15.716 1.00 21.77 94 TRP A N 1
ATOM 783 C CA . TRP A 1 103 ? 16.174 18.419 -14.866 1.00 21.65 94 TRP A CA 1
ATOM 784 C C . TRP A 1 103 ? 16.070 19.676 -15.671 1.00 21.65 94 TRP A C 1
ATOM 785 O O . TRP A 1 103 ? 16.878 19.905 -16.579 1.00 20.92 94 TRP A O 1
ATOM 796 N N . LEU A 1 104 ? 15.103 20.526 -15.318 1.00 19.94 95 LEU A N 1
ATOM 797 C CA . LEU A 1 104 ? 14.922 21.788 -15.997 1.00 19.79 95 LEU A CA 1
ATOM 798 C C . LEU A 1 104 ? 15.255 22.941 -15.054 1.00 19.87 95 LEU A C 1
ATOM 799 O O . LEU A 1 104 ? 14.854 22.925 -13.873 1.00 20.19 95 LEU A O 1
ATOM 804 N N . LEU A 1 105 ? 15.954 23.951 -15.579 1.00 19.14 96 LEU A N 1
ATOM 805 C CA . LEU A 1 105 ? 16.372 25.106 -14.785 1.00 17.72 96 LEU A CA 1
ATOM 806 C C . LEU A 1 105 ? 15.572 26.353 -15.171 1.00 18.69 96 LEU A C 1
ATOM 807 O O . LEU A 1 105 ? 15.438 26.682 -16.371 1.00 19.45 96 LEU A O 1
ATOM 812 N N . PHE A 1 106 ? 15.044 27.030 -14.152 1.00 16.83 97 PHE A N 1
ATOM 813 C CA . PHE A 1 106 ? 14.261 28.242 -14.307 1.00 17.62 97 PHE A CA 1
ATOM 814 C C . PHE A 1 106 ? 14.679 29.257 -13.247 1.00 18.56 97 PHE A C 1
ATOM 815 O O . PHE A 1 106 ? 15.226 28.880 -12.203 1.00 19.21 97 PHE A O 1
ATOM 823 N N . ASP A 1 107 ? 14.402 30.532 -13.511 1.00 20.25 98 ASP A N 1
ATOM 824 C CA . ASP A 1 107 ? 14.412 31.555 -12.454 1.00 22.24 98 ASP A CA 1
ATOM 825 C C . ASP A 1 107 ? 13.369 31.219 -11.378 1.00 21.38 98 ASP A C 1
ATOM 826 O O . ASP A 1 107 ? 12.276 30.745 -11.667 1.00 20.11 98 ASP A O 1
ATOM 831 N N . TYR A 1 108 ? 13.712 31.496 -10.128 1.00 21.37 99 TYR A N 1
ATOM 832 C CA . TYR A 1 108 ? 12.865 31.104 -9.034 1.00 20.02 99 TYR A CA 1
ATOM 833 C C . TYR A 1 108 ? 11.698 32.090 -8.839 1.00 19.88 99 TYR A C 1
ATOM 834 O O . TYR A 1 108 ? 11.911 33.296 -8.753 1.00 19.78 99 TYR A O 1
ATOM 843 N N . ALA A 1 109 ? 10.477 31.569 -8.756 1.00 18.43 100 ALA A N 1
ATOM 844 C CA . ALA A 1 109 ? 9.281 32.394 -8.501 1.00 20.40 100 ALA A CA 1
ATOM 845 C C . ALA A 1 109 ? 8.840 32.098 -7.073 1.00 20.78 100 ALA A C 1
ATOM 846 O O . ALA A 1 109 ? 8.380 30.983 -6.796 1.00 20.74 100 ALA A O 1
ATOM 848 N N . GLU A 1 110 ? 9.009 33.060 -6.158 1.00 20.03 101 GLU A N 1
ATOM 849 C CA . GLU A 1 110 ? 8.624 32.859 -4.749 1.00 21.39 101 GLU A CA 1
ATOM 850 C C . GLU A 1 110 ? 7.130 32.532 -4.560 1.00 22.27 101 GLU A C 1
ATOM 851 O O . GLU A 1 110 ? 6.736 31.849 -3.601 1.00 20.44 101 GLU A O 1
ATOM 857 N N . HIS A 1 111 ? 6.295 33.066 -5.447 1.00 21.41 102 HIS A N 1
ATOM 858 C CA . HIS A 1 111 ? 4.850 32.978 -5.263 1.00 21.80 102 HIS A CA 1
ATOM 859 C C . HIS A 1 111 ? 4.122 32.263 -6.385 1.00 21.69 102 HIS A C 1
ATOM 860 O O . HIS A 1 111 ? 4.675 32.022 -7.468 1.00 21.04 102 HIS A O 1
ATOM 867 N N . ASP A 1 112 ? 2.876 31.906 -6.113 1.00 21.38 103 ASP A N 1
ATOM 868 C CA . ASP A 1 112 ? 1.953 31.427 -7.155 1.00 22.56 103 ASP A CA 1
ATOM 869 C C . ASP A 1 112 ? 0.528 31.623 -6.639 1.00 21.56 103 ASP A C 1
ATOM 870 O O . ASP A 1 112 ? 0.310 31.859 -5.437 1.00 21.08 103 ASP A O 1
ATOM 875 N N . LEU A 1 113 ? -0.441 31.472 -7.529 1.00 19.89 104 LEU A N 1
ATOM 876 C CA . LEU A 1 113 ? -1.823 31.787 -7.196 1.00 19.96 104 LEU A CA 1
ATOM 877 C C . LEU A 1 113 ? -2.441 30.800 -6.218 1.00 20.31 104 LEU A C 1
ATOM 878 O O . LEU A 1 113 ? -3.359 31.155 -5.471 1.00 20.04 104 LEU A O 1
ATOM 883 N N . TRP A 1 114 ? -1.950 29.565 -6.204 1.00 19.13 105 TRP A N 1
ATOM 884 C CA . TRP A 1 114 ? -2.494 28.591 -5.276 1.00 19.57 105 TRP A CA 1
ATOM 885 C C . TRP A 1 114 ? -2.231 29.050 -3.848 1.00 20.56 105 TRP A C 1
ATOM 886 O O . TRP A 1 114 ? -3.122 28.993 -2.976 1.00 19.40 105 TRP A O 1
ATOM 897 N N . HIS A 1 115 ? -1.005 29.510 -3.602 1.00 20.83 106 HIS A N 1
ATOM 898 C CA . HIS A 1 115 ? -0.594 29.940 -2.263 1.00 22.49 106 HIS A CA 1
ATOM 899 C C . HIS A 1 115 ? -1.178 31.287 -1.911 1.00 23.35 106 HIS A C 1
ATOM 900 O O . HIS A 1 115 ? -1.537 31.513 -0.769 1.00 22.30 106 HIS A O 1
ATOM 907 N N . ILE A 1 116 ? -1.307 32.173 -2.900 1.00 22.01 107 ILE A N 1
ATOM 908 C CA . ILE A 1 116 ? -1.911 33.488 -2.681 1.00 24.61 107 ILE A CA 1
ATOM 909 C C . ILE A 1 116 ? -3.389 33.371 -2.298 1.00 24.36 107 ILE A C 1
ATOM 910 O O . ILE A 1 116 ? -3.834 33.971 -1.320 1.00 26.22 107 ILE A O 1
ATOM 915 N N . ILE A 1 117 ? -4.140 32.588 -3.067 1.00 24.72 108 ILE A N 1
ATOM 916 C CA . ILE A 1 117 ? -5.552 32.365 -2.793 1.00 22.79 108 ILE A CA 1
ATOM 917 C C . ILE A 1 117 ? -5.754 31.646 -1.443 1.00 23.69 108 ILE A C 1
ATOM 918 O O . ILE A 1 117 ? -6.631 32.029 -0.639 1.00 21.73 108 ILE A O 1
ATOM 923 N N . LYS A 1 118 ? -4.939 30.625 -1.189 1.00 23.10 109 LYS A N 1
ATOM 924 C CA . LYS A 1 118 ? -4.975 29.933 0.109 1.00 27.88 109 LYS A CA 1
ATOM 925 C C . LYS A 1 118 ? -4.810 30.917 1.282 1.00 28.18 109 LYS A C 1
ATOM 926 O O . LYS A 1 118 ? -5.565 30.858 2.259 1.00 26.51 109 LYS A O 1
ATOM 932 N N . PHE A 1 119 ? -3.834 31.819 1.171 1.00 26.15 110 PHE A N 1
ATOM 933 C CA . PHE A 1 119 ? -3.598 32.815 2.200 1.00 27.65 110 PHE A CA 1
ATOM 934 C C . PHE A 1 119 ? -4.843 33.687 2.463 1.00 28.63 110 PHE A C 1
ATOM 935 O O . PHE A 1 119 ? -5.222 33.914 3.611 1.00 26.82 110 PHE A O 1
ATOM 943 N N . HIS A 1 120 ? -5.500 34.167 1.412 1.00 27.44 111 HIS A N 1
ATOM 944 C CA . HIS A 1 120 ? -6.736 34.918 1.636 1.00 28.27 111 HIS A CA 1
ATOM 945 C C . HIS A 1 120 ? -7.877 34.069 2.129 1.00 29.40 111 HIS A C 1
ATOM 946 O O . HIS A 1 120 ? -8.656 34.501 2.976 1.00 29.62 111 HIS A O 1
ATOM 953 N N . ARG A 1 121 ? -7.998 32.847 1.633 1.00 30.39 112 ARG A N 1
ATOM 954 C CA . ARG A 1 121 ? -9.107 32.024 2.090 1.00 35.71 112 ARG A CA 1
ATOM 955 C C . ARG A 1 121 ? -8.939 31.728 3.575 1.00 38.17 112 ARG A C 1
ATOM 956 O O . ARG A 1 121 ? -9.936 31.659 4.299 1.00 38.20 112 ARG A O 1
ATOM 964 N N . ALA A 1 122 ? -7.685 31.594 4.016 1.00 39.29 113 ALA A N 1
ATOM 965 C CA . ALA A 1 122 ? -7.374 31.296 5.415 1.00 43.32 113 ALA A CA 1
ATOM 966 C C . ALA A 1 122 ? -7.762 32.453 6.332 1.00 45.61 113 ALA A C 1
ATOM 967 O O . ALA A 1 122 ? -8.241 32.219 7.436 1.00 48.00 113 ALA A O 1
ATOM 969 N N . SER A 1 123 ? -7.573 33.687 5.854 1.00 48.19 114 SER A N 1
ATOM 970 C CA . SER A 1 123 ? -7.993 34.918 6.542 1.00 49.66 114 SER A CA 1
ATOM 971 C C . SER A 1 123 ? -9.498 34.949 6.806 1.00 53.66 114 SER A C 1
ATOM 972 O O . SER A 1 123 ? -9.941 35.195 7.927 1.00 52.38 114 SER A O 1
ATOM 975 N N . LYS A 1 124 ? -10.278 34.723 5.754 1.00 57.04 115 LYS A N 1
ATOM 976 C CA . LYS A 1 124 ? -11.728 34.745 5.853 1.00 63.99 115 LYS A CA 1
ATOM 977 C C . LYS A 1 124 ? -12.194 33.670 6.827 1.00 65.99 115 LYS A C 1
ATOM 978 O O . LYS A 1 124 ? -13.071 33.918 7.651 1.00 68.59 115 LYS A O 1
ATOM 984 N N . ALA A 1 125 ? -11.585 32.487 6.730 1.00 67.77 116 ALA A N 1
ATOM 985 C CA . ALA A 1 125 ? -11.889 31.352 7.611 1.00 68.63 116 ALA A CA 1
ATOM 986 C C . ALA A 1 125 ? -11.419 31.566 9.060 1.00 68.02 116 ALA A C 1
ATOM 987 O O . ALA A 1 125 ? -11.783 30.802 9.952 1.00 63.75 116 ALA A O 1
ATOM 989 N N . ASN A 1 126 ? -10.619 32.610 9.276 1.00 72.02 117 ASN A N 1
ATOM 990 C CA . ASN A 1 126 ? -10.114 32.973 10.600 1.00 74.56 117 ASN A CA 1
ATOM 991 C C . ASN A 1 126 ? -10.836 34.151 11.231 1.00 78.70 117 ASN A C 1
ATOM 992 O O . ASN A 1 126 ? -10.302 34.773 12.157 1.00 82.34 117 ASN A O 1
ATOM 997 N N . LYS A 1 127 ? -12.035 34.460 10.728 1.00 79.17 118 LYS A N 1
ATOM 998 C CA . LYS A 1 127 ? -12.786 35.643 11.159 1.00 76.89 118 LYS A CA 1
ATOM 999 C C . LYS A 1 127 ? -11.853 36.869 11.269 1.00 80.30 118 LYS A C 1
ATOM 1000 O O . LYS A 1 127 ? -12.141 37.827 11.988 1.00 80.80 118 LYS A O 1
ATOM 1002 N N . LYS A 1 128 ? -10.729 36.800 10.550 1.00 82.51 119 LYS A N 1
ATOM 1003 C CA . LYS A 1 128 ? -9.757 37.888 10.408 1.00 85.42 119 LYS A CA 1
ATOM 1004 C C . LYS A 1 128 ? -9.643 38.235 8.903 1.00 88.43 119 LYS A C 1
ATOM 1005 O O . LYS A 1 128 ? -8.548 38.155 8.321 1.00 82.76 119 LYS A O 1
ATOM 1011 N N . PRO A 1 129 ? -10.781 38.644 8.275 1.00 92.23 120 PRO A N 1
ATOM 1012 C CA . PRO A 1 129 ? -10.926 38.516 6.814 1.00 91.50 120 PRO A CA 1
ATOM 1013 C C . PRO A 1 129 ? -10.132 39.520 5.977 1.00 90.28 120 PRO A C 1
ATOM 1014 O O . PRO A 1 129 ? -10.087 40.708 6.297 1.00 95.74 120 PRO A O 1
ATOM 1018 N N . VAL A 1 130 ? -9.493 39.015 4.925 1.00 84.08 121 VAL A N 1
ATOM 1019 C CA . VAL A 1 130 ? -8.863 39.839 3.895 1.00 74.34 121 VAL A CA 1
ATOM 1020 C C . VAL A 1 130 ? -9.176 39.182 2.537 1.00 72.35 121 VAL A C 1
ATOM 1021 O O . VAL A 1 130 ? -8.829 38.019 2.305 1.00 69.96 121 VAL A O 1
ATOM 1025 N N . GLN A 1 131 ? -9.885 39.910 1.674 1.00 68.53 122 GLN A N 1
ATOM 1026 C CA . GLN A 1 131 ? -10.020 39.542 0.260 1.00 65.69 122 GLN A CA 1
ATOM 1027 C C . GLN A 1 131 ? -8.752 40.005 -0.490 1.00 62.03 122 GLN A C 1
ATOM 1028 O O . GLN A 1 131 ? -8.015 40.889 -0.014 1.00 60.16 122 GLN A O 1
ATOM 1034 N N . LEU A 1 132 ? -8.499 39.404 -1.652 1.00 57.32 123 LEU A N 1
ATOM 1035 C CA . LEU A 1 132 ? -7.408 39.848 -2.529 1.00 56.47 123 LEU A CA 1
ATOM 1036 C C . LEU A 1 132 ? -7.671 41.270 -3.031 1.00 48.41 123 LEU A C 1
ATOM 1037 O O . LEU A 1 132 ? -8.752 41.511 -3.585 1.00 47.54 123 LEU A O 1
ATOM 1042 N N . PRO A 1 133 ? -6.703 42.212 -2.847 1.00 45.27 124 PRO A N 1
ATOM 1043 C CA . PRO A 1 133 ? -6.889 43.574 -3.395 1.00 42.53 124 PRO A CA 1
ATOM 1044 C C . PRO A 1 133 ? -7.323 43.594 -4.888 1.00 44.35 124 PRO A C 1
ATOM 1045 O O . PRO A 1 133 ? -6.823 42.820 -5.718 1.00 36.49 124 PRO A O 1
ATOM 1049 N N . ARG A 1 134 ? -8.254 44.483 -5.217 1.00 43.80 125 ARG A N 1
ATOM 1050 C CA . ARG A 1 134 ? -8.856 44.501 -6.553 1.00 40.88 125 ARG A CA 1
ATOM 1051 C C . ARG A 1 134 ? -7.930 44.915 -7.719 1.00 36.74 125 ARG A C 1
ATOM 1052 O O . ARG A 1 134 ? -8.137 44.430 -8.847 1.00 29.88 125 ARG A O 1
ATOM 1060 N N . GLY A 1 135 ? -6.967 45.822 -7.448 1.00 33.04 126 GLY A N 1
ATOM 1061 C CA . GLY A 1 135 ? -5.855 46.157 -8.382 1.00 29.51 126 GLY A CA 1
ATOM 1062 C C . GLY A 1 135 ? -4.942 44.956 -8.684 1.00 27.04 126 GLY A C 1
ATOM 1063 O O . GLY A 1 135 ? -4.550 44.703 -9.842 1.00 23.94 126 GLY A O 1
ATOM 1064 N N . MET A 1 136 ? -4.595 44.211 -7.637 1.00 22.85 127 MET A N 1
ATOM 1065 C CA . MET A 1 136 ? -3.845 42.992 -7.825 1.00 22.58 127 MET A CA 1
ATOM 1066 C C . MET A 1 136 ? -4.639 41.969 -8.650 1.00 21.35 127 MET A C 1
ATOM 1067 O O . MET A 1 136 ? -4.093 41.375 -9.576 1.00 20.91 127 MET A O 1
ATOM 1072 N N . VAL A 1 137 ? -5.920 41.784 -8.352 1.00 19.64 128 VAL A N 1
ATOM 1073 C CA . VAL A 1 137 ? -6.699 40.798 -9.099 1.00 20.33 128 VAL A CA 1
ATOM 1074 C C . VAL A 1 137 ? -6.690 41.122 -10.606 1.00 20.18 128 VAL A C 1
ATOM 1075 O O . VAL A 1 137 ? -6.428 40.240 -11.464 1.00 19.71 128 VAL A O 1
ATOM 1079 N N . LYS A 1 138 ? -7.001 42.376 -10.918 1.00 18.56 129 LYS A N 1
ATOM 1080 C CA . LYS A 1 138 ? -7.016 42.841 -12.307 1.00 19.62 129 LYS A CA 1
ATOM 1081 C C . LYS A 1 138 ? -5.663 42.688 -12.997 1.00 18.14 129 LYS A C 1
ATOM 1082 O O . LYS A 1 138 ? -5.593 42.259 -14.144 1.00 18.43 129 LYS A O 1
ATOM 1088 N N . SER A 1 139 ? -4.586 43.066 -12.315 1.00 19.46 130 SER A N 1
ATOM 1089 C CA . SER A 1 139 ? -3.254 42.980 -12.909 1.00 19.22 130 SER A CA 1
ATOM 1090 C C . SER A 1 139 ? -2.869 41.542 -13.188 1.00 18.95 130 SER A C 1
ATOM 1091 O O . SER A 1 139 ? -2.239 41.256 -14.208 1.00 18.57 130 SER A O 1
ATOM 1094 N N . LEU A 1 140 ? -3.271 40.634 -12.298 1.00 18.07 131 LEU A N 1
ATOM 1095 C CA . LEU A 1 140 ? -2.978 39.208 -12.488 1.00 18.07 131 LEU A CA 1
ATOM 1096 C C . LEU A 1 140 ? -3.706 38.703 -13.730 1.00 19.19 131 LEU A C 1
ATOM 1097 O O . LEU A 1 140 ? -3.100 38.054 -14.604 1.00 18.72 131 LEU A O 1
ATOM 1102 N N . LEU A 1 141 ? -5.011 38.987 -13.799 1.00 17.67 132 LEU A N 1
ATOM 1103 C CA . LEU A 1 141 ? -5.818 38.551 -14.929 1.00 18.06 132 LEU A CA 1
ATOM 1104 C C . LEU A 1 141 ? -5.242 39.043 -16.256 1.00 17.27 132 LEU A C 1
ATOM 1105 O O . LEU A 1 141 ? -5.144 38.275 -17.220 1.00 17.36 132 LEU A O 1
ATOM 1110 N N . TYR A 1 142 ? -4.854 40.310 -16.298 1.00 17.73 133 TYR A N 1
ATOM 1111 C CA . TYR A 1 142 ? -4.325 40.907 -17.507 1.00 18.83 133 TYR A CA 1
ATOM 1112 C C . TYR A 1 142 ? -3.077 40.176 -17.978 1.00 18.75 133 TYR A C 1
ATOM 1113 O O . TYR A 1 142 ? -2.909 39.939 -19.178 1.00 19.05 133 TYR A O 1
ATOM 1122 N N . GLN A 1 143 ? -2.182 39.864 -17.045 1.00 18.01 134 GLN A N 1
ATOM 1123 C CA . GLN A 1 143 ? -0.945 39.183 -17.397 1.00 17.76 134 GLN A CA 1
ATOM 1124 C C . GLN A 1 143 ? -1.150 37.712 -17.743 1.00 18.11 134 GLN A C 1
ATOM 1125 O O . GLN A 1 143 ? -0.417 37.166 -18.583 1.00 18.39 134 GLN A O 1
ATOM 1131 N N . ILE A 1 144 ? -2.130 37.073 -17.103 1.00 16.58 135 ILE A N 1
ATOM 1132 C CA . ILE A 1 144 ? -2.541 35.739 -17.516 1.00 16.72 135 ILE A CA 1
ATOM 1133 C C . ILE A 1 144 ? -3.028 35.751 -18.984 1.00 16.88 135 ILE A C 1
ATOM 1134 O O . ILE A 1 144 ? -2.626 34.910 -19.803 1.00 16.23 135 ILE A O 1
ATOM 1139 N N . LEU A 1 145 ? -3.887 36.718 -19.303 1.00 15.67 136 LEU A N 1
ATOM 1140 C CA . LEU A 1 145 ? -4.427 36.844 -20.633 1.00 16.35 136 LEU A CA 1
ATOM 1141 C C . LEU A 1 145 ? -3.321 37.155 -21.644 1.00 17.68 136 LEU A C 1
ATOM 1142 O O . LEU A 1 145 ? -3.304 36.599 -22.745 1.00 18.24 136 LEU A O 1
ATOM 1147 N N . ASP A 1 146 ? -2.398 38.036 -21.254 1.00 17.73 137 ASP A N 1
ATOM 1148 C CA . ASP A 1 146 ? -1.260 38.380 -22.105 1.00 18.85 137 ASP A CA 1
ATOM 1149 C C . ASP A 1 146 ? -0.412 37.124 -22.467 1.00 18.31 137 ASP A C 1
ATOM 1150 O O . ASP A 1 146 ? -0.100 36.898 -23.632 1.00 17.78 137 ASP A O 1
ATOM 1155 N N . GLY A 1 147 ? -0.053 36.332 -21.458 1.00 18.20 138 GLY A N 1
ATOM 1156 C CA . GLY A 1 147 ? 0.710 35.095 -21.652 1.00 17.21 138 GLY A CA 1
ATOM 1157 C C . GLY A 1 147 ? -0.034 34.068 -22.501 1.00 19.11 138 GLY A C 1
ATOM 1158 O O . GLY A 1 147 ? 0.552 33.506 -23.444 1.00 18.28 138 GLY A O 1
ATOM 1159 N N . ILE A 1 148 ? -1.318 33.820 -22.207 1.00 18.26 139 ILE A N 1
ATOM 1160 C CA . ILE A 1 148 ? -2.061 32.837 -22.991 1.00 19.17 139 ILE A CA 1
ATOM 1161 C C . ILE A 1 148 ? -2.286 33.333 -24.428 1.00 18.70 139 ILE A C 1
ATOM 1162 O O . ILE A 1 148 ? -2.352 32.539 -25.353 1.00 18.47 139 ILE A O 1
ATOM 1167 N N . HIS A 1 149 ? -2.431 34.649 -24.611 1.00 19.02 140 HIS A N 1
ATOM 1168 C CA . HIS A 1 149 ? -2.577 35.188 -25.969 1.00 19.61 140 HIS A CA 1
ATOM 1169 C C . HIS A 1 149 ? -1.314 34.957 -26.771 1.00 19.33 140 HIS A C 1
ATOM 1170 O O . HIS A 1 149 ? -1.380 34.607 -27.938 1.00 18.76 140 HIS A O 1
ATOM 1177 N N . TYR A 1 150 ? -0.149 35.152 -26.141 1.00 18.12 141 TYR A N 1
ATOM 1178 C CA . TYR A 1 150 ? 1.127 34.814 -26.780 1.00 18.59 141 TYR A CA 1
ATOM 1179 C C . TYR A 1 150 ? 1.234 33.302 -27.084 1.00 18.15 141 TYR A C 1
ATOM 1180 O O . TYR A 1 150 ? 1.641 32.904 -28.186 1.00 17.33 141 TYR A O 1
ATOM 1189 N N . LEU A 1 151 ? 0.887 32.453 -26.113 1.00 16.99 142 LEU A N 1
ATOM 1190 C CA . LEU A 1 151 ? 0.890 31.013 -26.366 1.00 18.19 142 LEU A CA 1
ATOM 1191 C C . LEU A 1 151 ? 0.006 30.678 -27.579 1.00 17.78 142 LEU A C 1
ATOM 1192 O O . LEU A 1 151 ? 0.440 29.974 -28.500 1.00 19.92 142 LEU A O 1
ATOM 1197 N N . HIS A 1 152 ? -1.224 31.190 -27.572 1.00 17.10 143 HIS A N 1
ATOM 1198 C CA . HIS A 1 152 ? -2.184 30.911 -28.644 1.00 18.36 143 HIS A CA 1
ATOM 1199 C C . HIS A 1 152 ? -1.738 31.392 -29.990 1.00 18.73 143 HIS A C 1
ATOM 1200 O O . HIS A 1 152 ? -1.945 30.693 -30.971 1.00 18.40 143 HIS A O 1
ATOM 1207 N N . ALA A 1 153 ? -1.165 32.601 -30.031 1.00 18.68 144 ALA A N 1
ATOM 1208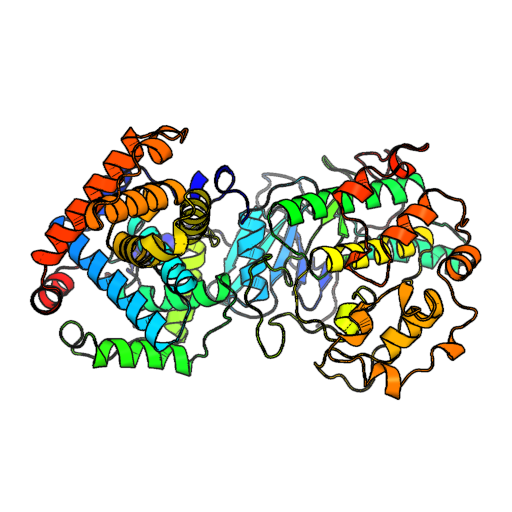 C CA . ALA A 1 153 ? -0.594 33.179 -31.249 1.00 19.98 144 ALA A CA 1
ATOM 1209 C C . ALA A 1 153 ? 0.490 32.287 -31.819 1.00 20.66 144 ALA A C 1
ATOM 1210 O O . ALA A 1 153 ? 0.687 32.275 -33.021 1.00 21.43 144 ALA A O 1
ATOM 1212 N N . ASN A 1 154 ? 1.205 31.564 -30.958 1.00 19.60 145 ASN A N 1
ATOM 1213 C CA . ASN A 1 154 ? 2.245 30.661 -31.408 1.00 20.59 145 ASN A CA 1
ATOM 1214 C C . ASN A 1 154 ? 1.826 29.209 -31.500 1.00 20.72 145 ASN A C 1
ATOM 1215 O O . ASN A 1 154 ? 2.695 28.327 -31.537 1.00 21.68 145 ASN A O 1
ATOM 1220 N N . TRP A 1 155 ? 0.512 28.998 -31.518 1.00 21.66 146 TRP A N 1
ATOM 1221 C CA . TRP A 1 155 ? -0.174 27.704 -31.788 1.00 24.27 146 TRP A CA 1
ATOM 1222 C C . TRP A 1 155 ? -0.098 26.740 -30.663 1.00 22.95 146 TRP A C 1
ATOM 1223 O O . TRP A 1 155 ? -0.301 25.551 -30.885 1.00 21.91 146 TRP A O 1
ATOM 1234 N N . VAL A 1 156 ? 0.213 27.222 -29.461 1.00 20.99 147 VAL A N 1
ATOM 1235 C CA . VAL A 1 156 ? 0.312 26.357 -28.292 1.00 20.24 147 VAL A CA 1
ATOM 1236 C C . VAL A 1 156 ? -0.926 26.507 -27.384 1.00 20.09 147 VAL A C 1
ATOM 1237 O O . VAL A 1 156 ? -1.271 27.623 -26.962 1.00 19.97 147 VAL A O 1
ATOM 1241 N N . LEU A 1 157 ? -1.569 25.378 -27.080 1.00 18.62 148 LEU A N 1
ATOM 1242 C CA . LEU A 1 157 ? -2.660 25.336 -26.126 1.00 18.50 148 LEU A CA 1
ATOM 1243 C C . LEU A 1 157 ? -2.053 24.800 -24.838 1.00 18.26 148 LEU A C 1
ATOM 1244 O O . LEU A 1 157 ? -1.298 23.823 -24.882 1.00 19.69 148 LEU A O 1
ATOM 1249 N N . HIS A 1 158 ? -2.368 25.420 -23.703 1.00 17.94 149 HIS A N 1
ATOM 1250 C CA . HIS A 1 158 ? -1.769 25.006 -22.407 1.00 17.63 149 HIS A CA 1
ATOM 1251 C C . HIS A 1 158 ? -2.393 23.749 -21.851 1.00 17.97 149 HIS A C 1
ATOM 1252 O O . HIS A 1 158 ? -1.671 22.768 -21.506 1.00 15.95 149 HIS A O 1
ATOM 1259 N N . ARG A 1 159 ? -3.735 23.786 -21.740 1.00 17.54 150 ARG A N 1
ATOM 1260 C CA . ARG A 1 159 ? -4.579 22.630 -21.365 1.00 18.20 150 ARG A CA 1
ATOM 1261 C C . ARG A 1 159 ? -4.522 22.255 -19.890 1.00 19.30 150 ARG A C 1
ATOM 1262 O O . ARG A 1 159 ? -5.187 21.300 -19.485 1.00 18.58 150 ARG A O 1
ATOM 1270 N N . ASP A 1 160 ? -3.755 22.989 -19.076 1.00 19.74 151 ASP A N 1
ATOM 1271 C CA . ASP A 1 160 ? -3.800 22.706 -17.639 1.00 20.30 151 ASP A CA 1
ATOM 1272 C C . ASP A 1 160 ? -3.732 23.965 -16.784 1.00 21.13 151 ASP A C 1
ATOM 1273 O O . ASP A 1 160 ? -3.113 23.953 -15.713 1.00 21.89 151 ASP A O 1
ATOM 1278 N N . LEU A 1 161 ? -4.392 25.042 -17.223 1.00 18.78 152 LEU A N 1
ATOM 1279 C CA . LEU A 1 161 ? -4.382 26.286 -16.452 1.00 19.70 152 LEU A CA 1
ATOM 1280 C C . LEU A 1 161 ? -5.135 26.144 -15.125 1.00 21.10 152 LEU A C 1
ATOM 1281 O O . LEU A 1 161 ? -6.257 25.659 -15.081 1.00 19.07 152 LEU A O 1
ATOM 1286 N N . LYS A 1 162 ? -4.475 26.564 -14.047 1.00 20.26 153 LYS A N 1
ATOM 1287 C CA . LYS A 1 162 ? -5.010 26.423 -12.691 1.00 20.80 153 LYS A CA 1
ATOM 1288 C C . LYS A 1 162 ? -4.115 27.228 -11.778 1.00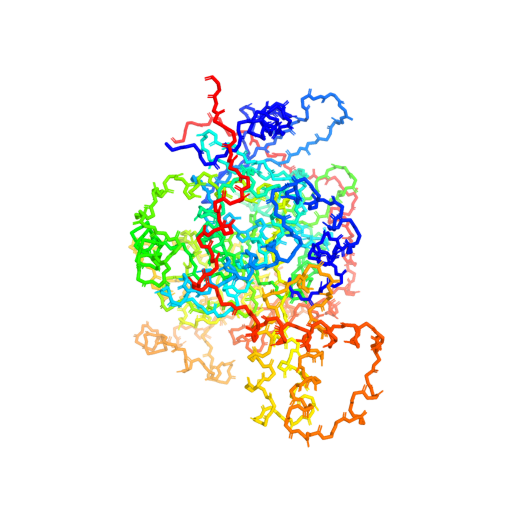 18.56 153 LYS A C 1
ATOM 1289 O O . LYS A 1 162 ? -2.965 27.496 -12.130 1.00 19.80 153 LYS A O 1
ATOM 1295 N N . PRO A 1 163 ? -4.614 27.604 -10.594 1.00 18.98 154 PRO A N 1
ATOM 1296 C CA . PRO A 1 163 ? -3.808 28.480 -9.726 1.00 18.58 154 PRO A CA 1
ATOM 1297 C C . PRO A 1 163 ? -2.344 28.030 -9.469 1.00 18.03 154 PRO A C 1
ATOM 1298 O O . PRO A 1 163 ? -1.447 28.870 -9.483 1.00 18.31 154 PRO A O 1
ATOM 1302 N N . ALA A 1 164 ? -2.099 26.743 -9.245 1.00 18.06 155 ALA A N 1
ATOM 1303 C CA . ALA A 1 164 ? -0.716 26.259 -8.990 1.00 19.38 155 ALA A CA 1
ATOM 1304 C C . ALA A 1 164 ? 0.220 26.463 -10.174 1.00 20.58 155 ALA A C 1
ATOM 1305 O O . ALA A 1 164 ? 1.424 26.549 -9.985 1.00 23.16 155 ALA A O 1
ATOM 1307 N N . ASN A 1 165 ? -0.333 26.558 -11.381 1.00 19.48 156 ASN A N 1
ATOM 1308 C CA . ASN A 1 165 ? 0.446 26.812 -12.588 1.00 21.13 156 ASN A CA 1
ATOM 1309 C C . ASN A 1 165 ? 0.628 28.282 -12.956 1.00 19.79 156 ASN A C 1
ATOM 1310 O O . ASN A 1 165 ? 1.244 28.602 -13.980 1.00 19.72 156 ASN A O 1
ATOM 1315 N N . ILE A 1 166 ? 0.091 29.174 -12.132 1.00 18.19 157 ILE A N 1
ATOM 1316 C CA . ILE A 1 166 ? 0.275 30.607 -12.376 1.00 18.25 157 ILE A CA 1
ATOM 1317 C C . ILE A 1 166 ? 1.223 31.110 -11.310 1.00 18.77 157 ILE A C 1
ATOM 1318 O O . ILE A 1 166 ? 0.806 31.339 -10.174 1.00 17.16 157 ILE A O 1
ATOM 1323 N N . LEU A 1 167 ? 2.494 31.284 -11.677 1.00 18.40 158 LEU A N 1
ATOM 1324 C CA . LEU A 1 167 ? 3.517 31.725 -10.724 1.00 17.86 158 LEU A CA 1
ATOM 1325 C C . LEU A 1 167 ? 3.584 33.243 -10.720 1.00 19.17 158 LEU A C 1
ATOM 1326 O O . LEU A 1 167 ? 3.185 33.882 -11.691 1.00 17.45 158 LEU A O 1
ATOM 1331 N N . VAL A 1 168 ? 4.056 33.820 -9.609 1.00 19.43 159 VAL A N 1
ATOM 1332 C CA . VAL A 1 168 ? 4.308 35.247 -9.553 1.00 20.15 159 VAL A CA 1
ATOM 1333 C C . VAL A 1 168 ? 5.693 35.450 -8.963 1.00 21.17 159 VAL A C 1
ATOM 1334 O O . VAL A 1 168 ? 6.020 34.901 -7.895 1.00 22.16 159 VAL A O 1
ATOM 1338 N N . MET A 1 169 ? 6.506 36.224 -9.670 1.00 21.44 160 MET A N 1
ATOM 1339 C CA . MET A 1 169 ? 7.863 36.544 -9.230 1.00 22.02 160 MET A CA 1
ATOM 1340 C C . MET A 1 169 ? 7.849 37.426 -7.973 1.00 23.00 160 MET A C 1
ATOM 1341 O O . MET A 1 169 ? 7.004 38.321 -7.859 1.00 22.58 160 MET A O 1
ATOM 1346 N N . GLY A 1 170 ? 8.750 37.137 -7.026 1.00 22.21 161 GLY A N 1
ATOM 1347 C CA . GLY A 1 170 ? 8.894 37.935 -5.795 1.00 22.67 161 GLY A CA 1
ATOM 1348 C C . GLY A 1 170 ? 9.926 39.035 -5.916 1.00 23.10 161 GLY A C 1
ATOM 1349 O O . GLY A 1 170 ? 10.275 39.443 -7.017 1.00 21.89 161 GLY A O 1
ATOM 1350 N N . GLU A 1 171 ? 10.429 39.521 -4.777 1.00 26.79 162 GLU A N 1
ATOM 1351 C CA . GLU A 1 171 ? 11.402 40.633 -4.777 1.00 26.04 162 GLU A CA 1
ATOM 1352 C C . GLU A 1 171 ? 12.534 40.298 -5.714 1.00 26.73 162 GLU A C 1
ATOM 1353 O O . GLU A 1 171 ? 12.958 39.149 -5.776 1.00 27.63 162 GLU A O 1
ATOM 1359 N N . GLY A 1 172 ? 13.024 41.299 -6.433 1.00 26.65 163 GLY A N 1
ATOM 1360 C CA . GLY A 1 172 ? 14.031 41.106 -7.455 1.00 26.06 163 GLY A CA 1
ATOM 1361 C C . GLY A 1 172 ? 13.637 41.867 -8.690 1.00 25.81 163 GLY A C 1
ATOM 1362 O O . GLY A 1 172 ? 12.651 42.611 -8.674 1.00 26.19 163 GLY A O 1
ATOM 1363 N N . PRO A 1 173 ? 14.391 41.681 -9.776 1.00 26.86 164 PRO A N 1
ATOM 1364 C CA . PRO A 1 173 ? 14.208 42.472 -10.995 1.00 26.61 164 PRO A CA 1
ATOM 1365 C C . PRO A 1 173 ? 12.864 42.276 -11.707 1.00 27.86 164 PRO A C 1
ATOM 1366 O O . PRO A 1 173 ? 12.525 43.072 -12.566 1.00 28.98 164 PRO A O 1
ATOM 1370 N N . GLU A 1 174 ? 12.113 41.232 -11.370 1.00 26.84 165 GLU A N 1
ATOM 1371 C CA . GLU A 1 174 ? 10.825 40.983 -12.034 1.00 26.52 165 GLU A CA 1
ATOM 1372 C C . GLU A 1 174 ? 9.673 40.967 -11.028 1.00 26.41 165 GLU A C 1
ATOM 1373 O O . GLU A 1 174 ? 8.659 40.277 -11.210 1.00 26.56 165 GLU A O 1
ATOM 1379 N N . ARG A 1 175 ? 9.828 41.730 -9.958 1.00 25.20 166 ARG A N 1
ATOM 1380 C CA . ARG A 1 175 ? 8.862 41.719 -8.867 1.00 24.16 166 ARG A CA 1
ATOM 1381 C C . ARG A 1 175 ? 7.415 41.845 -9.367 1.00 23.48 166 ARG A C 1
ATOM 1382 O O . ARG A 1 175 ? 7.089 42.766 -10.107 1.00 23.47 166 ARG A O 1
ATOM 1390 N N . GLY A 1 176 ? 6.551 40.914 -8.967 1.00 23.58 167 GLY A N 1
ATOM 1391 C CA . GLY A 1 176 ? 5.137 40.993 -9.330 1.00 23.58 167 GLY A CA 1
ATOM 1392 C C . GLY A 1 176 ? 4.792 40.620 -10.768 1.00 23.86 167 GLY A C 1
ATOM 1393 O O . GLY A 1 176 ? 3.688 40.913 -11.235 1.00 24.10 167 GLY A O 1
ATOM 1394 N N . ARG A 1 177 ? 5.723 39.995 -11.477 1.00 22.28 168 ARG A N 1
ATOM 1395 C CA . ARG A 1 177 ? 5.417 39.476 -12.803 1.00 22.60 168 ARG A CA 1
ATOM 1396 C C . ARG A 1 177 ? 4.876 38.035 -12.786 1.00 21.22 168 ARG A C 1
ATOM 1397 O O . ARG A 1 177 ? 5.433 37.151 -12.123 1.00 23.48 168 ARG A O 1
ATOM 1405 N N . VAL A 1 178 ? 3.809 37.814 -13.535 1.00 20.38 169 VAL A N 1
ATOM 1406 C CA . VAL A 1 178 ? 3.167 36.491 -13.676 1.00 19.42 169 VAL A CA 1
ATOM 1407 C C . VAL A 1 178 ? 3.984 35.609 -14.619 1.00 18.62 169 VAL A C 1
ATOM 1408 O O . VAL A 1 178 ? 4.458 36.078 -15.644 1.00 19.35 169 VAL A O 1
ATOM 1412 N N . LYS A 1 179 ? 4.188 34.349 -14.253 1.00 19.27 170 LYS A N 1
ATOM 1413 C CA . LYS A 1 179 ? 4.752 33.368 -15.171 1.00 18.12 170 LYS A CA 1
ATOM 1414 C C . LYS A 1 179 ? 3.819 32.158 -15.258 1.00 18.61 170 LYS A C 1
ATOM 1415 O O . LYS A 1 179 ? 3.566 31.435 -14.256 1.00 17.15 170 LYS A O 1
ATOM 1421 N N . ILE A 1 180 ? 3.315 31.919 -16.458 1.00 18.28 171 ILE A N 1
ATOM 1422 C CA . ILE A 1 180 ? 2.573 30.701 -16.699 1.00 17.82 171 ILE A CA 1
ATOM 1423 C C . ILE A 1 180 ? 3.576 29.555 -16.758 1.00 17.89 171 ILE A C 1
ATOM 1424 O O . ILE A 1 180 ? 4.587 29.620 -17.473 1.00 18.36 171 ILE A O 1
ATOM 1429 N N . ALA A 1 181 ? 3.298 28.496 -16.004 1.00 18.48 172 ALA A N 1
ATOM 1430 C CA . ALA A 1 181 ? 4.206 27.371 -15.920 1.00 17.83 172 ALA A CA 1
ATOM 1431 C C . ALA A 1 181 ? 3.515 26.040 -16.256 1.00 18.94 172 ALA A C 1
ATOM 1432 O O . ALA A 1 181 ? 2.281 25.950 -16.350 1.00 17.97 172 ALA A O 1
ATOM 1434 N N . ASP A 1 182 ? 4.364 25.023 -16.417 1.00 19.81 173 ASP A N 1
ATOM 1435 C CA . ASP A 1 182 ? 4.000 23.625 -16.648 1.00 21.42 173 ASP A CA 1
ATOM 1436 C C . ASP A 1 182 ? 3.360 23.358 -17.998 1.00 20.79 173 ASP A C 1
ATOM 1437 O O . ASP A 1 182 ? 2.134 23.380 -18.132 1.00 21.62 173 ASP A O 1
ATOM 1442 N N . MET A 1 183 ? 4.207 23.072 -18.984 1.00 21.86 174 MET A N 1
ATOM 1443 C CA . MET A 1 183 ? 3.762 22.668 -20.327 1.00 23.56 174 MET A CA 1
ATOM 1444 C C . MET A 1 183 ? 3.483 21.162 -20.463 1.00 23.42 174 MET A C 1
ATOM 1445 O O . MET A 1 183 ? 3.369 20.656 -21.601 1.00 22.91 174 MET A O 1
ATOM 1450 N N . GLY A 1 184 ? 3.394 20.454 -19.331 1.00 22.08 175 GLY A N 1
ATOM 1451 C CA . GLY A 1 184 ? 3.221 18.995 -19.339 1.00 22.64 175 GLY A CA 1
ATOM 1452 C C . GLY A 1 184 ? 1.999 18.450 -20.088 1.00 21.96 175 GLY A C 1
ATOM 1453 O O . GLY A 1 184 ? 2.000 17.283 -20.492 1.00 21.03 175 GLY A O 1
ATOM 1454 N N . PHE A 1 185 ? 0.961 19.280 -20.260 1.00 20.86 176 PHE A N 1
ATOM 1455 C CA . PHE A 1 185 ? -0.284 18.878 -20.957 1.00 20.19 176 PHE A CA 1
ATOM 1456 C C . PHE A 1 185 ? -0.431 19.582 -22.304 1.00 20.58 176 PHE A C 1
ATOM 1457 O O . PHE A 1 185 ? -1.449 19.411 -22.996 1.00 20.27 176 PHE A O 1
ATOM 1465 N N . ALA A 1 186 ? 0.547 20.403 -22.676 1.00 19.57 177 ALA A N 1
ATOM 1466 C CA . ALA A 1 186 ? 0.340 21.325 -23.814 1.00 20.59 177 ALA A CA 1
ATOM 1467 C C . ALA A 1 186 ? 0.216 20.598 -25.169 1.00 22.03 177 ALA A C 1
ATOM 1468 O O . ALA A 1 186 ? 0.700 19.478 -25.320 1.00 22.25 177 ALA A O 1
ATOM 1470 N N . ARG A 1 187 ? -0.442 21.234 -26.143 1.00 22.13 178 ARG A N 1
ATOM 1471 C CA . ARG A 1 187 ? -0.521 20.704 -27.504 1.00 23.59 178 ARG A CA 1
ATOM 1472 C C . ARG A 1 187 ? -0.453 21.853 -28.504 1.00 25.08 178 ARG A C 1
ATOM 1473 O O . ARG A 1 187 ? -0.726 23.018 -28.150 1.00 24.42 178 ARG A O 1
ATOM 1481 N N . LEU A 1 188 ? -0.086 21.527 -29.748 1.00 24.30 179 LEU A N 1
ATOM 1482 C CA . LEU A 1 188 ? -0.227 22.456 -30.858 1.00 25.31 179 LEU A CA 1
ATOM 1483 C C . LEU A 1 188 ? -1.658 22.357 -31.409 1.00 27.97 179 LEU A C 1
ATOM 1484 O O . LEU A 1 188 ? -2.320 21.325 -31.207 1.00 26.23 179 LEU A O 1
ATOM 1489 N N . PHE A 1 189 ? -2.152 23.414 -32.070 1.00 28.50 180 PHE A N 1
ATOM 1490 C CA . PHE A 1 189 ? -3.504 23.365 -32.688 1.00 34.69 180 PHE A CA 1
ATOM 1491 C C . PHE A 1 189 ? -3.708 22.096 -33.496 1.00 35.91 180 PHE A C 1
ATOM 1492 O O . PHE A 1 189 ? -4.731 21.439 -33.385 1.00 38.34 180 PHE A O 1
ATOM 1500 N N . ASN A 1 190 ? -2.702 21.771 -34.299 1.00 37.45 181 ASN A N 1
ATOM 1501 C CA . ASN A 1 190 ? -2.696 20.658 -35.253 1.00 40.92 181 ASN A CA 1
ATOM 1502 C C . ASN A 1 190 ? -2.246 19.285 -34.698 1.00 40.24 181 ASN A C 1
ATOM 1503 O O . ASN A 1 190 ? -2.062 18.341 -35.475 1.00 39.41 181 ASN A O 1
ATOM 1508 N N . SER A 1 191 ? -2.028 19.170 -33.384 1.00 35.27 182 SER A N 1
ATOM 1509 C CA . SER A 1 191 ? -1.634 17.876 -32.789 1.00 35.03 182 SER A CA 1
ATOM 1510 C C . SER A 1 191 ? -2.683 16.784 -33.059 1.00 35.61 182 SER A C 1
ATOM 1511 O O . SER A 1 191 ? -3.886 17.049 -32.977 1.00 31.96 182 SER A O 1
ATOM 1514 N N . PRO A 1 192 ? -2.221 15.556 -33.397 1.00 37.01 183 PRO A N 1
ATOM 1515 C CA . PRO A 1 192 ? -3.182 14.526 -33.765 1.00 37.49 183 PRO A CA 1
ATOM 1516 C C . PRO A 1 192 ? -4.080 14.186 -32.581 1.00 40.25 183 PRO A C 1
ATOM 1517 O O . PRO A 1 192 ? -3.650 14.288 -31.418 1.00 38.67 183 PRO A O 1
ATOM 1521 N N . LEU A 1 193 ? -5.332 13.837 -32.880 1.00 42.25 184 LEU A N 1
ATOM 1522 C CA . LEU A 1 193 ? -6.236 13.316 -31.867 1.00 45.15 184 LEU A CA 1
ATOM 1523 C C . LEU A 1 193 ? -5.977 11.821 -31.735 1.00 46.29 184 LEU A C 1
ATOM 1524 O O . LEU A 1 193 ? -6.055 11.084 -32.720 1.00 45.60 184 LEU A O 1
ATOM 1529 N N . LYS A 1 194 ? -5.620 11.405 -30.523 1.00 46.85 185 LYS A N 1
ATOM 1530 C CA . LYS A 1 194 ? -5.400 9.998 -30.193 1.00 49.37 185 LYS A CA 1
ATOM 1531 C C . LYS A 1 194 ? -6.754 9.404 -29.788 1.00 50.50 185 LYS A C 1
ATOM 1532 O O . LYS A 1 194 ? -7.306 9.822 -28.773 1.00 45.09 185 LYS A O 1
ATOM 1538 N N . PRO A 1 195 ? -7.290 8.435 -30.583 1.00 52.79 186 PRO A N 1
ATOM 1539 C CA . PRO A 1 195 ? -8.605 7.804 -30.350 1.00 52.98 186 PRO A CA 1
ATOM 1540 C C . PRO A 1 195 ? -8.833 7.308 -28.916 1.00 53.51 186 PRO A C 1
ATOM 1541 O O . PRO A 1 195 ? -9.960 7.340 -28.432 1.00 58.48 186 PRO A O 1
ATOM 1545 N N . LEU A 1 196 ? -7.777 6.868 -28.242 1.00 51.09 187 LEU A N 1
ATOM 1546 C CA . LEU A 1 196 ? -7.897 6.409 -26.859 1.00 54.08 187 LEU A CA 1
ATOM 1547 C C . LEU A 1 196 ? -7.507 7.543 -25.906 1.00 53.34 187 LEU A C 1
ATOM 1548 O O . LEU A 1 196 ? -7.653 8.717 -26.255 1.00 57.50 187 LEU A O 1
ATOM 1553 N N . ALA A 1 197 ? -7.022 7.211 -24.716 1.00 49.15 188 ALA A N 1
ATOM 1554 C CA . ALA A 1 197 ? -6.656 8.228 -23.731 1.00 48.21 188 ALA A CA 1
ATOM 1555 C C . ALA A 1 197 ? -5.671 9.304 -24.263 1.00 46.70 188 ALA A C 1
ATOM 1556 O O . ALA A 1 197 ? -4.741 8.998 -25.017 1.00 41.68 188 ALA A O 1
ATOM 1558 N N . ASP A 1 198 ? -5.914 10.563 -23.882 1.00 42.19 189 ASP A N 1
ATOM 1559 C CA . ASP A 1 198 ? -4.926 11.642 -24.028 1.00 41.31 189 ASP A CA 1
ATOM 1560 C C . ASP A 1 198 ? -3.627 11.249 -23.323 1.00 37.34 189 ASP A C 1
ATOM 1561 O O . ASP A 1 198 ? -3.666 10.786 -22.185 1.00 32.40 189 ASP A O 1
ATOM 1566 N N . LEU A 1 199 ? -2.493 11.434 -24.001 1.00 34.69 190 LEU A N 1
ATOM 1567 C CA . LEU A 1 199 ? -1.167 11.079 -23.443 1.00 34.32 190 LEU A CA 1
ATOM 1568 C C . LEU A 1 199 ? -0.684 12.146 -22.455 1.00 32.20 190 LEU A C 1
ATOM 1569 O O . LEU A 1 199 ? 0.327 12.827 -22.711 1.00 30.73 190 LEU A O 1
ATOM 1574 N N . ASP A 1 200 ? -1.418 12.276 -21.342 1.00 29.62 191 ASP A N 1
ATOM 1575 C CA . ASP A 1 200 ? -1.199 13.304 -20.305 1.00 30.63 191 ASP A CA 1
ATOM 1576 C C . ASP A 1 200 ? -1.017 12.661 -18.937 1.00 29.30 191 ASP A C 1
ATOM 1577 O O . ASP A 1 200 ? -1.412 11.528 -18.745 1.00 28.31 191 ASP A O 1
ATOM 1582 N N . PRO A 1 201 ? -0.450 13.395 -17.968 1.00 30.92 192 PRO A N 1
ATOM 1583 C CA . PRO A 1 201 ? -0.455 12.873 -16.583 1.00 33.35 192 PRO A CA 1
ATOM 1584 C C . PRO A 1 201 ? -1.895 12.658 -16.044 1.00 35.38 192 PRO A C 1
ATOM 1585 O O . PRO A 1 201 ? -2.851 13.205 -16.625 1.00 33.85 192 PRO A O 1
ATOM 1589 N N . VAL A 1 202 ? -2.043 11.883 -14.960 1.00 37.58 193 VAL A N 1
ATOM 1590 C CA . VAL A 1 202 ? -3.375 11.537 -14.390 1.00 37.17 193 VAL A CA 1
ATOM 1591 C C . VAL A 1 202 ? -4.027 12.778 -13.777 1.00 36.33 193 VAL A C 1
ATOM 1592 O O . VAL A 1 202 ? -3.344 13.585 -13.140 1.00 40.45 193 VAL A O 1
ATOM 1596 N N . VAL A 1 203 ? -5.324 12.963 -14.022 1.00 32.98 194 VAL A N 1
ATOM 1597 C CA . VAL A 1 203 ? -6.079 14.094 -13.444 1.00 33.01 194 VAL A CA 1
ATOM 1598 C C . VAL A 1 203 ? -7.209 13.541 -12.575 1.00 32.43 194 VAL A C 1
ATOM 1599 O O . VAL A 1 203 ? -7.973 12.704 -13.036 1.00 32.37 194 VAL A O 1
ATOM 1603 N N . VAL A 1 204 ? -7.335 14.023 -11.342 1.00 31.87 195 VAL A N 1
ATOM 1604 C CA . VAL A 1 204 ? -8.373 13.521 -10.413 1.00 34.01 195 VAL A CA 1
ATOM 1605 C C . VAL A 1 204 ? -9.429 14.568 -10.010 1.00 33.44 195 VAL A C 1
ATOM 1606 O O . VAL A 1 204 ? -10.478 14.216 -9.474 1.00 33.32 195 VAL A O 1
ATOM 1610 N N . THR A 1 205 ? -9.137 15.842 -10.264 1.00 33.20 196 THR A N 1
ATOM 1611 C CA . THR A 1 205 ? -10.111 16.921 -10.083 1.00 32.22 196 THR A CA 1
ATOM 1612 C C . THR A 1 205 ? -10.229 17.795 -11.331 1.00 29.17 196 THR A C 1
ATOM 1613 O O . THR A 1 205 ? -9.256 18.075 -12.039 1.00 30.16 196 THR A O 1
ATOM 1617 N N . PHE A 1 206 ? -11.443 18.238 -11.578 1.00 24.16 197 PHE A N 1
ATOM 1618 C CA . PHE A 1 206 ? -11.777 18.761 -12.866 1.00 22.99 197 PHE A CA 1
ATOM 1619 C C . PHE A 1 206 ? -12.370 20.160 -12.771 1.00 20.54 197 PHE A C 1
ATOM 1620 O O . PHE A 1 206 ? -13.091 20.592 -13.660 1.00 19.13 197 PHE A O 1
ATOM 1628 N N . TRP A 1 207 ? -12.024 20.871 -11.710 1.00 20.53 198 TRP A N 1
ATOM 1629 C CA . TRP A 1 207 ? -12.605 22.187 -11.410 1.00 20.89 198 TRP A CA 1
ATOM 1630 C C . TRP A 1 207 ? -12.389 23.230 -12.476 1.00 20.37 198 TRP A C 1
ATOM 1631 O O . TRP A 1 207 ? -13.119 24.237 -12.511 1.00 19.32 198 TRP A O 1
ATOM 1642 N N . TYR A 1 208 ? -11.340 23.061 -13.294 1.00 18.85 199 TYR A N 1
ATOM 1643 C CA . TYR A 1 208 ? -10.996 24.078 -14.306 1.00 19.83 199 TYR A CA 1
ATOM 1644 C C . TYR A 1 208 ? -11.359 23.652 -15.722 1.00 20.01 199 TYR A C 1
ATOM 1645 O O . TYR A 1 208 ? -11.019 24.329 -16.686 1.00 19.91 199 TYR A O 1
ATOM 1654 N N . ARG A 1 209 ? -12.051 22.522 -15.828 1.00 19.86 200 ARG A N 1
ATOM 1655 C CA . ARG A 1 209 ? -12.268 21.857 -17.119 1.00 20.86 200 ARG A CA 1
ATOM 1656 C C . ARG A 1 209 ? -13.555 22.337 -17.745 1.00 19.77 200 ARG A C 1
ATOM 1657 O O . ARG A 1 209 ? -14.618 22.260 -17.127 1.00 19.99 200 ARG A O 1
ATOM 1665 N N . ALA A 1 210 ? -13.457 22.830 -18.977 1.00 18.92 201 ALA A N 1
ATOM 1666 C CA . ALA A 1 210 ? -14.616 23.366 -19.698 1.00 18.69 201 ALA A CA 1
ATOM 1667 C C . ALA A 1 210 ? -15.724 22.305 -19.844 1.00 18.05 201 ALA A C 1
ATOM 1668 O O . ALA A 1 210 ? -15.429 21.111 -19.998 1.00 17.66 201 ALA A O 1
ATOM 1670 N N . PRO A 1 211 ? -16.996 22.740 -19.822 1.00 17.16 202 PRO A N 1
ATOM 1671 C CA . PRO A 1 211 ? -18.138 21.808 -19.917 1.00 17.82 202 PRO A CA 1
ATOM 1672 C C . PRO A 1 211 ? -18.146 20.941 -21.181 1.00 17.96 202 PRO A C 1
ATOM 1673 O O . PRO A 1 211 ? -18.600 19.807 -21.131 1.00 18.58 202 PRO A O 1
ATOM 1677 N N . GLU A 1 212 ? -17.632 21.441 -22.297 1.00 19.37 203 GLU A N 1
ATOM 1678 C CA . GLU A 1 212 ? -17.634 20.621 -23.515 1.00 20.08 203 GLU A CA 1
ATOM 1679 C C . GLU A 1 212 ? -16.755 19.370 -23.350 1.00 21.53 203 GLU A C 1
ATOM 1680 O O . GLU A 1 212 ? -17.065 18.280 -23.904 1.00 21.57 203 GLU A O 1
ATOM 1686 N N . LEU A 1 213 ? -15.682 19.513 -22.565 1.00 19.77 204 LEU A N 1
ATOM 1687 C CA . LEU A 1 213 ? -14.795 18.377 -22.262 1.00 20.79 204 LEU A CA 1
ATOM 1688 C C . LEU A 1 213 ? -15.524 17.367 -21.425 1.00 21.62 204 LEU A C 1
ATOM 1689 O O . LEU A 1 213 ? -15.443 16.166 -21.689 1.00 22.41 204 LEU A O 1
ATOM 1694 N N . LEU A 1 214 ? -16.278 17.860 -20.443 1.00 19.77 205 LEU A N 1
ATOM 1695 C CA . LEU A 1 214 ? -17.047 16.976 -19.559 1.00 21.44 205 LEU A CA 1
ATOM 1696 C C . LEU A 1 214 ? -18.177 16.249 -20.308 1.00 22.59 205 LEU A C 1
ATOM 1697 O O . LEU A 1 214 ? -18.717 15.240 -19.829 1.00 24.65 205 LEU A O 1
ATOM 1702 N N . LEU A 1 215 ? -18.525 16.764 -21.484 1.00 22.76 206 LEU A N 1
ATOM 1703 C CA . LEU A 1 215 ? -19.562 16.154 -22.327 1.00 23.41 206 LEU A CA 1
ATOM 1704 C C . LEU A 1 215 ? -18.917 15.395 -23.500 1.00 24.54 206 LEU A C 1
ATOM 1705 O O . LEU A 1 215 ? -19.599 15.009 -24.455 1.00 24.13 206 LEU A O 1
ATOM 1710 N N . GLY A 1 216 ? -17.600 15.182 -23.389 1.00 26.13 207 GLY A N 1
ATOM 1711 C CA . GLY A 1 216 ? -16.839 14.298 -24.281 1.00 25.56 207 GLY A CA 1
ATOM 1712 C C . GLY A 1 216 ? -16.282 14.834 -25.584 1.00 26.03 207 GLY A C 1
ATOM 1713 O O . GLY A 1 216 ? -15.847 14.050 -26.419 1.00 27.34 207 GLY A O 1
ATOM 1714 N N . ALA A 1 217 ? -16.300 16.151 -25.786 1.00 26.61 208 ALA A N 1
ATOM 1715 C CA . ALA A 1 217 ? -15.672 16.780 -26.976 1.00 28.35 208 ALA A CA 1
ATOM 1716 C C . ALA A 1 217 ? -14.185 16.431 -27.056 1.00 28.84 208 ALA A C 1
ATOM 1717 O O . ALA A 1 217 ? -13.485 16.517 -26.055 1.00 27.28 208 ALA A O 1
ATOM 1719 N N . ARG A 1 218 ? -13.702 16.035 -28.231 1.00 32.49 209 ARG A N 1
ATOM 1720 C CA . ARG A 1 218 ? -12.314 15.535 -28.327 1.00 37.73 209 ARG A CA 1
ATOM 1721 C C . ARG A 1 218 ? -11.282 16.560 -28.842 1.00 36.67 209 ARG A C 1
ATOM 1722 O O . ARG A 1 218 ? -10.087 16.313 -28.769 1.00 40.48 209 ARG A O 1
ATOM 1730 N N . HIS A 1 219 ? -11.733 17.718 -29.294 1.00 34.58 210 HIS A N 1
ATOM 1731 C CA . HIS A 1 219 ? -10.835 18.726 -29.875 1.00 34.77 210 HIS A CA 1
ATOM 1732 C C . HIS A 1 219 ? -10.011 19.540 -28.896 1.00 31.57 210 HIS A C 1
ATOM 1733 O O . HIS A 1 219 ? -10.419 19.782 -27.769 1.00 29.10 210 HIS A O 1
ATOM 1740 N N . TYR A 1 220 ? -8.824 19.963 -29.326 1.00 30.01 211 TYR A N 1
ATOM 1741 C CA . TYR A 1 220 ? -8.000 20.883 -28.536 1.00 28.60 211 TYR A CA 1
ATOM 1742 C C . TYR A 1 220 ? -8.399 22.245 -28.988 1.00 25.04 211 TYR A C 1
ATOM 1743 O O . TYR A 1 220 ? -8.418 22.489 -30.180 1.00 25.25 211 TYR A O 1
ATOM 1752 N N . THR A 1 221 ? -8.766 23.131 -28.070 1.00 22.05 212 THR A N 1
ATOM 1753 C CA . THR A 1 221 ? -9.219 24.455 -28.492 1.00 21.18 212 THR A CA 1
ATOM 1754 C C . THR A 1 221 ? -8.657 25.574 -27.618 1.00 20.11 212 THR A C 1
ATOM 1755 O O . THR A 1 221 ? -8.410 25.384 -26.417 1.00 18.96 212 THR A O 1
ATOM 1759 N N . LYS A 1 222 ? -8.492 26.746 -28.214 1.00 18.39 213 LYS A N 1
ATOM 1760 C CA . LYS A 1 222 ? -8.203 27.930 -27.426 1.00 19.19 213 LYS A CA 1
ATOM 1761 C C . LYS A 1 222 ? -9.280 28.197 -26.360 1.00 18.22 213 LYS A C 1
ATOM 1762 O O . LYS A 1 222 ? -8.964 28.630 -25.260 1.00 17.66 213 LYS A O 1
ATOM 1768 N N . ALA A 1 223 ? -10.539 27.937 -26.699 1.00 16.63 214 ALA A N 1
ATOM 1769 C CA . ALA A 1 223 ? -11.658 28.245 -25.811 1.00 16.93 214 ALA A CA 1
ATOM 1770 C C . ALA A 1 223 ? -11.572 27.446 -24.516 1.00 16.35 214 ALA A C 1
ATOM 1771 O O . ALA A 1 223 ? -12.041 27.903 -23.479 1.00 16.49 214 ALA A O 1
ATOM 1773 N N . ILE A 1 224 ? -10.955 26.266 -24.559 1.00 16.27 215 ILE A N 1
ATOM 1774 C CA . ILE A 1 224 ? -10.783 25.480 -23.338 1.00 16.33 215 ILE A CA 1
ATOM 1775 C C . ILE A 1 224 ? -9.902 26.195 -22.291 1.00 16.69 215 ILE A C 1
ATOM 1776 O O . ILE A 1 224 ? -10.262 26.228 -21.121 1.00 15.92 215 ILE A O 1
ATOM 1781 N N . ASP A 1 225 ? -8.788 26.800 -22.733 1.00 16.55 216 ASP A N 1
ATOM 1782 C CA . ASP A 1 225 ? -7.925 27.617 -21.887 1.00 16.25 216 ASP A CA 1
ATOM 1783 C C . ASP A 1 225 ? -8.661 28.850 -21.367 1.00 16.36 216 ASP A C 1
ATOM 1784 O O . ASP A 1 225 ? -8.536 29.201 -20.191 1.00 17.79 216 ASP A O 1
ATOM 1789 N N . ILE A 1 226 ? -9.432 29.503 -22.232 1.00 16.74 217 ILE A N 1
ATOM 1790 C CA . ILE A 1 226 ? -10.205 30.681 -21.806 1.00 16.46 217 ILE A CA 1
ATOM 1791 C C . ILE A 1 226 ? -11.178 30.355 -20.636 1.00 16.11 217 ILE A C 1
ATOM 1792 O O . ILE A 1 226 ? -11.265 31.117 -19.682 1.00 16.63 217 ILE A O 1
ATOM 1797 N N . TRP A 1 227 ? -11.882 29.231 -20.708 1.00 14.83 218 TRP A N 1
ATOM 1798 C CA . TRP A 1 227 ? -12.745 28.775 -19.599 1.00 15.16 218 TRP A CA 1
ATOM 1799 C C . TRP A 1 227 ? -11.988 28.634 -18.299 1.00 15.11 218 TRP A C 1
ATOM 1800 O O . TRP A 1 227 ? -12.399 29.144 -17.252 1.00 15.37 218 TRP A O 1
ATOM 1811 N N . ALA A 1 228 ? -10.871 27.923 -18.354 1.00 14.70 219 ALA A N 1
ATOM 1812 C CA . ALA A 1 228 ? -10.012 27.773 -17.198 1.00 15.48 219 ALA A CA 1
ATOM 1813 C C . ALA A 1 228 ? -9.566 29.130 -16.617 1.00 15.78 219 ALA A C 1
ATOM 1814 O O . ALA A 1 228 ? -9.468 29.262 -15.392 1.00 16.12 219 ALA A O 1
ATOM 1816 N N . ILE A 1 229 ? -9.300 30.115 -17.471 1.00 16.40 220 ILE A N 1
ATOM 1817 C CA . ILE A 1 229 ? -8.878 31.446 -16.992 1.00 16.13 220 ILE A CA 1
ATOM 1818 C C . ILE A 1 229 ? -10.068 32.148 -16.331 1.00 17.55 220 ILE A C 1
ATOM 1819 O O . ILE A 1 229 ? -9.930 32.810 -15.288 1.00 17.25 220 ILE A O 1
ATOM 1824 N N . GLY A 1 230 ? -11.248 32.005 -16.926 1.00 17.46 221 GLY A N 1
ATOM 1825 C CA . GLY A 1 230 ? -12.478 32.424 -16.232 1.00 17.23 221 GLY A CA 1
ATOM 1826 C C . GLY A 1 230 ? -12.614 31.833 -14.824 1.00 17.53 221 GLY A C 1
ATOM 1827 O O . GLY A 1 230 ? -12.979 32.550 -13.879 1.00 15.98 221 GLY A O 1
ATOM 1828 N N . CYS A 1 231 ? -12.338 30.528 -14.684 1.00 17.92 222 CYS A N 1
ATOM 1829 C CA . CYS A 1 231 ? -12.398 29.859 -13.384 1.00 17.50 222 CYS A CA 1
ATOM 1830 C C . CYS A 1 231 ? -11.442 30.522 -12.374 1.00 18.37 222 CYS A C 1
ATOM 1831 O O . CYS A 1 231 ? -11.769 30.722 -11.195 1.00 18.47 222 CYS A O 1
ATOM 1834 N N . ILE A 1 232 ? -10.263 30.873 -12.868 1.00 17.77 223 ILE A N 1
ATOM 1835 C CA . ILE A 1 232 ? -9.229 31.496 -12.054 1.00 17.99 223 ILE A CA 1
ATOM 1836 C C . ILE A 1 232 ? -9.624 32.913 -11.634 1.00 17.41 223 ILE A C 1
ATOM 1837 O O . ILE A 1 232 ? -9.452 33.278 -10.494 1.00 17.37 223 ILE A O 1
ATOM 1842 N N . PHE A 1 233 ? -10.145 33.700 -12.567 1.00 16.99 224 PHE A N 1
ATOM 1843 C CA . PHE A 1 233 ? -10.640 35.027 -12.266 1.00 17.01 224 PHE A CA 1
ATOM 1844 C C . PHE A 1 233 ? -11.715 34.962 -11.141 1.00 16.90 224 PHE A C 1
ATOM 1845 O O . PHE A 1 233 ? -11.627 35.698 -10.148 1.00 16.69 224 PHE A O 1
ATOM 1853 N N . ALA A 1 234 ? -12.685 34.059 -11.272 1.00 15.86 225 ALA A N 1
ATOM 1854 C CA . ALA A 1 234 ? -13.714 33.938 -10.237 1.00 18.26 225 ALA A CA 1
ATOM 1855 C C . ALA A 1 234 ? -13.071 33.651 -8.883 1.00 18.32 225 ALA A C 1
ATOM 1856 O O . ALA A 1 234 ? -13.397 34.303 -7.906 1.00 18.54 225 ALA A O 1
ATOM 1858 N N . GLU A 1 235 ? -12.148 32.675 -8.845 1.00 19.70 226 GLU A N 1
ATOM 1859 C CA . GLU A 1 235 ? -11.504 32.237 -7.610 1.00 19.40 226 GLU A CA 1
ATOM 1860 C C . GLU A 1 235 ? -10.667 33.374 -6.999 1.00 21.17 226 GLU A C 1
ATOM 1861 O O . GLU A 1 235 ? -10.571 33.480 -5.788 1.00 20.72 226 GLU A O 1
ATOM 1867 N N . LEU A 1 236 ? -10.085 34.227 -7.836 1.00 19.90 227 LEU A N 1
ATOM 1868 C CA . LEU A 1 236 ? -9.367 35.410 -7.345 1.00 21.93 227 LEU A CA 1
ATOM 1869 C C . LEU A 1 236 ? -10.338 36.432 -6.755 1.00 23.28 227 LEU A C 1
ATOM 1870 O O . LEU A 1 236 ? -10.031 37.037 -5.734 1.00 24.78 227 LEU A O 1
ATOM 1875 N N . LEU A 1 237 ? -11.502 36.623 -7.381 1.00 23.60 228 LEU A N 1
ATOM 1876 C CA . LEU A 1 237 ? -12.494 37.566 -6.856 1.00 23.06 228 LEU A CA 1
ATOM 1877 C C . LEU A 1 237 ? -13.090 37.096 -5.538 1.00 24.61 228 LEU A C 1
ATOM 1878 O O . LEU A 1 237 ? -13.342 37.911 -4.687 1.00 25.41 228 LEU A O 1
ATOM 1883 N N . THR A 1 238 ? -13.274 35.789 -5.348 1.00 23.71 229 THR A N 1
ATOM 1884 C CA . THR A 1 238 ? -13.994 35.293 -4.156 1.00 23.84 229 THR A CA 1
ATOM 1885 C C . THR A 1 238 ? -13.171 34.467 -3.174 1.00 23.79 229 THR A C 1
ATOM 1886 O O . THR A 1 238 ? -13.671 34.115 -2.108 1.00 24.32 229 THR A O 1
ATOM 1890 N N . SER A 1 239 ? -11.948 34.096 -3.549 1.00 24.10 230 SER A N 1
ATOM 1891 C CA . SER A 1 239 ? -11.135 33.141 -2.774 1.00 25.06 230 SER A CA 1
ATOM 1892 C C . SER A 1 239 ? -11.588 31.677 -2.783 1.00 24.22 230 SER A C 1
ATOM 1893 O O . SER A 1 239 ? -10.964 30.850 -2.125 1.00 23.73 230 SER A O 1
ATOM 1896 N N . GLU A 1 240 ? -12.661 31.350 -3.494 1.00 25.32 231 GLU A N 1
ATOM 1897 C CA . GLU A 1 240 ? -13.165 29.965 -3.544 1.00 25.78 231 GLU A CA 1
ATOM 1898 C C . GLU A 1 240 ? -13.088 29.448 -4.974 1.00 22.98 231 GLU A C 1
ATOM 1899 O O . GLU A 1 240 ? -13.447 30.173 -5.908 1.00 21.01 231 GLU A O 1
ATOM 1905 N N . PRO A 1 241 ? -12.693 28.179 -5.146 1.00 21.93 232 PRO A N 1
ATOM 1906 C CA . PRO A 1 241 ? -12.804 27.585 -6.474 1.00 19.91 232 PRO A CA 1
ATOM 1907 C C . PRO A 1 241 ? -14.285 27.502 -6.850 1.00 19.83 232 PRO A C 1
ATOM 1908 O O . PRO A 1 241 ? -15.075 26.866 -6.130 1.00 18.15 232 PRO A O 1
ATOM 1912 N N . ILE A 1 242 ? -14.661 28.164 -7.945 1.00 17.78 233 ILE A N 1
ATOM 1913 C CA . ILE A 1 242 ? -16.083 28.331 -8.289 1.00 17.42 233 ILE A CA 1
ATOM 1914 C C . ILE A 1 242 ? -16.790 26.994 -8.547 1.00 17.13 233 ILE A C 1
ATOM 1915 O O . ILE A 1 242 ? -17.921 26.790 -8.107 1.00 16.74 233 ILE A O 1
ATOM 1920 N N . PHE A 1 243 ? -16.109 26.069 -9.222 1.00 17.16 234 PHE A N 1
ATOM 1921 C CA . PHE A 1 243 ? -16.684 24.771 -9.522 1.00 16.94 234 PHE A CA 1
ATOM 1922 C C . PHE A 1 243 ? -16.042 23.664 -8.649 1.00 18.02 234 PHE A C 1
ATOM 1923 O O . PHE A 1 243 ? -15.798 22.536 -9.109 1.00 18.15 234 PHE A O 1
ATOM 1931 N N . HIS A 1 244 ? -15.743 23.989 -7.389 1.00 20.87 235 HIS A N 1
ATOM 1932 C CA . HIS A 1 244 ? -15.203 22.988 -6.462 1.00 23.12 235 HIS A CA 1
ATOM 1933 C C . HIS A 1 244 ? -16.175 21.823 -6.355 1.00 23.00 235 HIS A C 1
ATOM 1934 O O . HIS A 1 244 ? -17.378 22.010 -6.265 1.00 22.53 235 HIS A O 1
ATOM 1941 N N . CYS A 1 245 ? -15.622 20.621 -6.322 1.00 22.87 236 CYS A N 1
ATOM 1942 C CA . CYS A 1 245 ? -16.347 19.387 -6.432 1.00 25.92 236 CYS A CA 1
ATOM 1943 C C . CYS A 1 245 ? -15.490 18.334 -5.715 1.00 25.75 236 CYS A C 1
ATOM 1944 O O . CYS A 1 245 ? -14.264 18.400 -5.792 1.00 25.36 236 CYS A O 1
ATOM 1947 N N . ARG A 1 246 ? -16.100 17.368 -5.030 1.00 24.89 237 ARG A N 1
ATOM 1948 C CA . ARG A 1 246 ? -15.305 16.259 -4.458 1.00 27.92 237 ARG A CA 1
ATOM 1949 C C . ARG A 1 246 ? -14.696 15.318 -5.534 1.00 27.04 237 ARG A C 1
ATOM 1950 O O . ARG A 1 246 ? -15.211 15.192 -6.647 1.00 23.53 237 ARG A O 1
ATOM 1958 N N . GLN A 1 247 ? -13.612 14.639 -5.179 1.00 29.92 238 GLN A N 1
ATOM 1959 C CA . GLN A 1 247 ? -13.083 13.561 -6.020 1.00 31.48 238 GLN A CA 1
ATOM 1960 C C . GLN A 1 247 ? -14.075 12.416 -6.115 1.00 32.02 238 GLN A C 1
ATOM 1961 O O . GLN A 1 247 ? -14.766 12.106 -5.145 1.00 31.54 238 GLN A O 1
ATOM 1967 N N . GLU A 1 248 ? -14.147 11.783 -7.281 1.00 33.36 239 GLU A N 1
ATOM 1968 C CA . GLU A 1 248 ? -15.008 10.608 -7.438 1.00 36.53 239 GLU A CA 1
ATOM 1969 C C . GLU A 1 248 ? -14.396 9.445 -6.661 1.00 37.09 239 GLU A C 1
ATOM 1970 O O . GLU A 1 248 ? -13.160 9.355 -6.552 1.00 35.44 239 GLU A O 1
ATOM 1976 N N . ASP A 1 249 ? -15.248 8.585 -6.100 1.00 38.35 240 ASP A N 1
ATOM 1977 C CA . ASP A 1 249 ? -14.772 7.411 -5.359 1.00 44.11 240 ASP A CA 1
ATOM 1978 C C . ASP A 1 249 ? -14.120 6.408 -6.303 1.00 46.69 240 ASP A C 1
ATOM 1979 O O . ASP A 1 249 ? -13.070 5.843 -5.999 1.00 47.39 240 ASP A O 1
ATOM 1984 N N . IL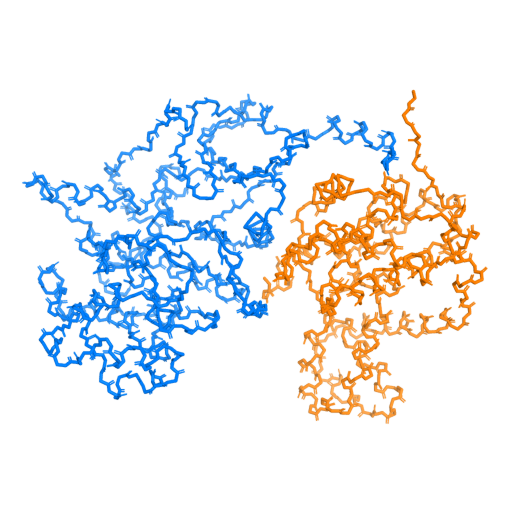E A 1 250 ? -14.769 6.203 -7.445 1.00 48.35 241 ILE A N 1
ATOM 1985 C CA . ILE A 1 250 ? -14.302 5.294 -8.471 1.00 50.67 241 ILE A CA 1
ATOM 1986 C C . ILE A 1 250 ? -13.808 6.120 -9.670 1.00 52.43 241 ILE A C 1
ATOM 1987 O O . ILE A 1 250 ? -14.611 6.705 -10.404 1.00 49.91 241 ILE A O 1
ATOM 1992 N N . LYS A 1 251 ? -12.484 6.198 -9.829 1.00 53.69 242 LYS A N 1
ATOM 1993 C CA . LYS A 1 251 ? -11.869 6.833 -11.005 1.00 57.51 242 LYS A CA 1
ATOM 1994 C C . LYS A 1 251 ? -12.099 6.003 -12.256 1.00 57.72 242 LYS A C 1
ATOM 1995 O O . LYS A 1 251 ? -11.937 4.790 -12.225 1.00 56.64 242 LYS A O 1
ATOM 2001 N N . THR A 1 252 ? -12.493 6.659 -13.346 1.00 56.03 243 THR A N 1
ATOM 2002 C CA . THR A 1 252 ? -12.388 6.073 -14.684 1.00 57.16 243 THR A CA 1
ATOM 2003 C C . THR A 1 252 ? -11.772 7.127 -15.602 1.00 57.61 243 THR A C 1
ATOM 2004 O O . THR A 1 252 ? -11.816 8.322 -15.304 1.00 59.66 243 THR A O 1
ATOM 2008 N N . SER A 1 253 ? -11.201 6.692 -16.716 1.00 54.89 244 SER A N 1
ATOM 2009 C CA . SER A 1 253 ? -10.578 7.631 -17.635 1.00 55.47 244 SER A CA 1
ATOM 2010 C C . SER A 1 253 ? -11.550 8.241 -18.669 1.00 52.79 244 SER A C 1
ATOM 2011 O O . SER A 1 253 ? -11.149 9.097 -19.455 1.00 54.46 244 SER A O 1
ATOM 2014 N N . ASN A 1 254 ? -12.813 7.823 -18.673 1.00 45.27 245 ASN A N 1
ATOM 2015 C CA . ASN A 1 254 ? -13.751 8.390 -19.639 1.00 43.83 245 ASN A CA 1
ATOM 2016 C C . ASN A 1 254 ? -14.082 9.889 -19.345 1.00 37.71 245 ASN A C 1
ATOM 2017 O O . ASN A 1 254 ? -13.882 10.364 -18.221 1.00 34.81 245 ASN A O 1
ATOM 2022 N N . PRO A 1 255 ? -14.500 10.652 -20.371 1.00 34.64 246 PRO A N 1
ATOM 2023 C CA . PRO A 1 255 ? -14.633 12.114 -20.197 1.00 32.27 246 PRO A CA 1
ATOM 2024 C C . PRO A 1 255 ? -15.788 12.597 -19.289 1.00 29.72 246 PRO A C 1
ATOM 2025 O O . PRO A 1 255 ? -15.650 13.628 -18.612 1.00 26.24 246 PRO A O 1
ATOM 2029 N N . TYR A 1 256 ? -16.894 11.852 -19.262 1.00 27.95 247 TYR A N 1
ATOM 2030 C CA . TYR A 1 256 ? -18.092 12.241 -18.492 1.00 27.45 247 TYR A CA 1
ATOM 2031 C C . TYR A 1 256 ? -17.917 12.204 -16.958 1.00 26.73 247 TYR A C 1
ATOM 2032 O O . TYR A 1 256 ? -17.587 11.169 -16.393 1.00 26.98 247 TYR A O 1
ATOM 2041 N N . HIS A 1 257 ? -18.130 13.332 -16.293 1.00 25.57 248 HIS A N 1
ATOM 2042 C CA . HIS A 1 257 ? -18.029 13.376 -14.840 1.00 25.18 248 HIS A CA 1
ATOM 2043 C C . HIS A 1 257 ? -19.276 14.037 -14.307 1.00 26.76 248 HIS A C 1
ATOM 2044 O O . HIS A 1 257 ? -19.418 15.271 -14.350 1.00 24.60 248 HIS A O 1
ATOM 2051 N N . HIS A 1 258 ? -20.194 13.207 -13.815 1.00 25.31 249 HIS A N 1
ATOM 2052 C CA . HIS A 1 258 ? -21.516 13.651 -13.376 1.00 25.90 249 HIS A CA 1
ATOM 2053 C C . HIS A 1 258 ? -21.466 14.739 -12.332 1.00 24.69 249 HIS A C 1
ATOM 2054 O O . HIS A 1 258 ? -22.092 15.791 -12.512 1.00 21.90 249 HIS A O 1
ATOM 2061 N N . ASP A 1 259 ? -20.731 14.505 -11.245 1.00 23.83 250 ASP A N 1
ATOM 2062 C CA . ASP A 1 259 ? -20.766 15.438 -10.100 1.00 24.60 250 ASP A CA 1
ATOM 2063 C C . ASP A 1 259 ? -20.175 16.802 -10.455 1.00 22.91 250 ASP A C 1
ATOM 2064 O O . ASP A 1 259 ? -20.702 17.851 -10.053 1.00 24.13 250 ASP A O 1
ATOM 2069 N N . GLN A 1 260 ? -19.098 16.793 -11.228 1.00 21.33 251 GLN A N 1
ATOM 2070 C CA . GLN A 1 260 ? -18.526 18.034 -11.739 1.00 20.04 251 GLN A CA 1
ATOM 2071 C C . GLN A 1 260 ? -19.566 18.837 -12.538 1.00 19.47 251 GLN A C 1
ATOM 2072 O O . GLN A 1 260 ? -19.695 20.057 -12.341 1.00 19.07 251 GLN A O 1
ATOM 2078 N N . LEU A 1 261 ? -20.301 18.162 -13.427 1.00 19.22 252 LEU A N 1
ATOM 2079 C CA . LEU A 1 261 ? -21.350 18.853 -14.198 1.00 20.15 252 LEU A CA 1
ATOM 2080 C C . LEU A 1 261 ? -22.437 19.436 -13.289 1.00 19.41 252 LEU A C 1
ATOM 2081 O O . LEU A 1 261 ? -22.870 20.584 -13.458 1.00 19.94 252 LEU A O 1
ATOM 2086 N N . ASP A 1 262 ? -22.875 18.636 -12.332 1.00 19.99 253 ASP A N 1
ATOM 2087 C CA . ASP A 1 262 ? -23.872 19.072 -11.359 1.00 19.92 253 ASP A CA 1
ATOM 2088 C C . ASP A 1 262 ? -23.441 20.378 -10.649 1.00 20.71 253 ASP A C 1
ATOM 2089 O O . ASP A 1 262 ? -24.238 21.322 -10.500 1.00 19.57 253 ASP A O 1
ATOM 2094 N N . ARG A 1 263 ? -22.187 20.440 -10.201 1.00 20.89 254 ARG A N 1
ATOM 2095 C CA . ARG A 1 263 ? -21.684 21.679 -9.596 1.00 19.33 254 ARG A CA 1
ATOM 2096 C C . ARG A 1 263 ? -21.736 22.845 -10.558 1.00 18.37 254 ARG A C 1
ATOM 2097 O O . ARG A 1 263 ? -22.136 23.949 -10.178 1.00 18.14 254 ARG A O 1
ATOM 2105 N N . ILE A 1 264 ? -21.317 22.609 -11.801 1.00 17.95 255 ILE A N 1
ATOM 2106 C CA . ILE A 1 264 ? -21.362 23.658 -12.804 1.00 17.68 255 ILE A CA 1
ATOM 2107 C C . ILE A 1 264 ? -22.791 24.196 -13.011 1.00 18.01 255 ILE A C 1
ATOM 2108 O O . ILE A 1 264 ? -23.014 25.413 -12.999 1.00 17.99 255 ILE A O 1
ATOM 2113 N N . PHE A 1 265 ? -23.761 23.301 -13.163 1.00 18.93 256 PHE A N 1
ATOM 2114 C CA . PHE A 1 265 ? -25.154 23.744 -13.346 1.00 18.30 256 PHE A CA 1
ATOM 2115 C C . PHE A 1 265 ? -25.731 24.428 -12.110 1.00 19.00 256 PHE A C 1
ATOM 2116 O O . PHE A 1 265 ? -26.573 25.320 -12.223 1.00 19.02 256 PHE A O 1
ATOM 2124 N N . ASN A 1 266 ? -25.282 24.017 -10.929 1.00 19.53 257 ASN A N 1
ATOM 2125 C CA . ASN A 1 266 ? -25.668 24.685 -9.694 1.00 19.69 257 ASN A CA 1
ATOM 2126 C C . ASN A 1 266 ? -25.196 26.125 -9.606 1.00 20.04 257 ASN A C 1
ATOM 2127 O O . ASN A 1 266 ? -25.857 26.959 -8.985 1.00 19.65 257 ASN A O 1
ATOM 2132 N N . VAL A 1 267 ? -24.060 26.415 -10.237 1.00 18.21 258 VAL A N 1
ATOM 2133 C CA . VAL A 1 267 ? -23.536 27.774 -10.303 1.00 18.85 258 VAL A CA 1
ATOM 2134 C C . VAL A 1 267 ? -24.113 28.545 -11.512 1.00 19.49 258 VAL A C 1
ATOM 2135 O O . VAL A 1 267 ? -24.605 29.648 -11.371 1.00 19.73 258 VAL A O 1
ATOM 2139 N N . MET A 1 268 ? -24.070 27.940 -12.687 1.00 18.79 259 MET A N 1
ATOM 2140 C CA . MET A 1 268 ? -24.314 28.674 -13.931 1.00 20.05 259 MET A CA 1
ATOM 2141 C C . MET A 1 268 ? -25.761 28.596 -14.376 1.00 20.61 259 MET A C 1
ATOM 2142 O O . MET A 1 268 ? -26.156 29.366 -15.262 1.00 19.63 259 MET A O 1
ATOM 2147 N N . GLY A 1 269 ? -26.510 27.640 -13.810 1.00 20.82 260 GLY A N 1
ATOM 2148 C CA . GLY A 1 269 ? -27.791 27.204 -14.379 1.00 21.40 260 GLY A CA 1
ATOM 2149 C C . GLY A 1 269 ? -27.567 26.180 -15.474 1.00 22.28 260 GLY A C 1
ATOM 2150 O O . GLY A 1 269 ? -26.438 25.939 -15.895 1.00 20.61 260 GLY A O 1
ATOM 2151 N N . PHE A 1 270 ? -28.648 25.559 -15.941 1.00 24.36 261 PHE A N 1
ATOM 2152 C CA . PHE A 1 270 ? -28.546 24.558 -16.999 1.00 23.43 261 PHE A CA 1
ATOM 2153 C C . PHE A 1 270 ? -28.793 25.284 -18.318 1.00 24.17 261 PHE A C 1
ATOM 2154 O O . PHE A 1 270 ? -29.760 26.037 -18.432 1.00 22.68 261 PHE A O 1
ATOM 2162 N N . PRO A 1 271 ? -27.929 25.070 -19.324 1.00 24.43 262 PRO A N 1
ATOM 2163 C CA . PRO A 1 271 ? -28.079 25.905 -20.513 1.00 24.89 262 PRO A CA 1
ATOM 2164 C C . PRO A 1 271 ? -29.393 25.634 -21.266 1.00 25.90 262 PRO A C 1
ATOM 2165 O O . PRO A 1 271 ? -29.786 24.487 -21.438 1.00 25.44 262 PRO A O 1
ATOM 2169 N N . ALA A 1 272 ? -30.068 26.693 -21.680 1.00 26.15 263 ALA A N 1
ATOM 2170 C CA . ALA A 1 272 ? -31.206 26.560 -22.574 1.00 28.02 263 ALA A CA 1
ATOM 2171 C C . ALA A 1 272 ? -30.733 26.242 -23.994 1.00 27.85 263 ALA A C 1
ATOM 2172 O O . ALA A 1 272 ? -29.568 26.470 -24.350 1.00 28.35 263 ALA A O 1
ATOM 2174 N N . ASP A 1 273 ? -31.628 25.711 -24.818 1.00 31.82 264 ASP A N 1
ATOM 2175 C CA . ASP A 1 273 ? -31.290 25.377 -26.210 1.00 33.86 264 ASP A CA 1
ATOM 2176 C C . ASP A 1 273 ? -30.618 26.532 -26.970 1.00 31.55 264 ASP A C 1
ATOM 2177 O O . ASP A 1 273 ? -29.611 26.331 -27.648 1.00 30.39 264 ASP A O 1
ATOM 2182 N N . LYS A 1 274 ? -31.166 27.736 -26.816 1.00 30.44 265 LYS A N 1
ATOM 2183 C CA . LYS A 1 274 ? -30.622 28.932 -27.445 1.00 33.00 265 LYS A CA 1
ATOM 2184 C C . LYS A 1 274 ? -29.235 29.331 -26.914 1.00 29.84 265 LYS A C 1
ATOM 2185 O O . LYS A 1 274 ? -28.519 29.997 -27.617 1.00 27.82 265 LYS A O 1
ATOM 2191 N N . ASP A 1 275 ? -28.883 28.959 -25.678 1.00 26.85 266 ASP A N 1
ATOM 2192 C CA . ASP A 1 275 ? -27.557 29.301 -25.124 1.00 27.43 266 ASP A CA 1
ATOM 2193 C C . ASP A 1 275 ? -26.439 28.440 -25.730 1.00 26.23 266 ASP A C 1
ATOM 2194 O O . ASP A 1 275 ? -25.296 28.907 -25.866 1.00 26.42 266 ASP A O 1
ATOM 2199 N N . TRP A 1 276 ? -26.747 27.180 -26.058 1.00 23.88 267 TRP A N 1
ATOM 2200 C CA . TRP A 1 276 ? -25.718 26.270 -26.544 1.00 24.77 267 TRP A CA 1
ATOM 2201 C C . TRP A 1 276 ? -26.285 25.274 -27.490 1.00 25.90 267 TRP A C 1
ATOM 2202 O O . TRP A 1 276 ? -26.547 24.128 -27.125 1.00 26.39 267 TRP A O 1
ATOM 2213 N N . GLU A 1 277 ? -26.467 25.695 -28.735 1.00 28.88 268 GLU A N 1
ATOM 2214 C CA . GLU A 1 277 ? -27.233 24.906 -29.686 1.00 32.36 268 GLU A CA 1
ATOM 2215 C C . GLU A 1 277 ? -26.579 23.568 -29.987 1.00 33.91 268 GLU A C 1
ATOM 2216 O O . GLU A 1 277 ? -27.267 22.557 -30.104 1.00 35.69 268 GLU A O 1
ATOM 2222 N N . ASP A 1 278 ? -25.252 23.554 -30.037 1.00 33.25 269 ASP A N 1
ATOM 2223 C CA . ASP A 1 278 ? -24.511 22.345 -30.359 1.00 33.54 269 ASP A CA 1
ATOM 2224 C C . ASP A 1 278 ? -24.330 21.410 -29.189 1.00 31.77 269 ASP A C 1
ATOM 2225 O O . ASP A 1 278 ? -23.560 20.461 -29.302 1.00 29.93 269 ASP A O 1
ATOM 2230 N N . ILE A 1 279 ? -24.999 21.670 -28.060 1.00 28.76 270 ILE A N 1
ATOM 2231 C CA . ILE A 1 279 ? -24.898 20.741 -26.933 1.00 27.26 270 ILE A CA 1
ATOM 2232 C C . ILE A 1 279 ? -25.386 19.349 -27.371 1.00 28.73 270 ILE A C 1
ATOM 2233 O O . ILE A 1 279 ? -24.843 18.327 -26.948 1.00 26.31 270 ILE A O 1
ATOM 2238 N N . LYS A 1 280 ? -26.388 19.333 -28.251 1.00 31.21 271 LYS A N 1
ATOM 2239 C CA . LYS A 1 280 ? -26.952 18.094 -28.795 1.00 33.18 271 LYS A CA 1
ATOM 2240 C C . LYS A 1 280 ? -25.931 17.317 -29.609 1.00 31.36 271 LYS A C 1
ATOM 2241 O O . LYS A 1 280 ? -26.103 16.147 -29.808 1.00 32.70 271 LYS A O 1
ATOM 2247 N N . LYS A 1 281 ? -24.843 17.958 -30.025 1.00 32.03 272 LYS A N 1
ATOM 2248 C CA . LYS A 1 281 ? -23.793 17.275 -30.778 1.00 32.05 272 LYS A CA 1
ATOM 2249 C C . LYS A 1 281 ? -22.687 16.713 -29.897 1.00 32.07 272 LYS A C 1
ATOM 2250 O O . LYS A 1 281 ? -21.792 16.036 -30.391 1.00 29.91 272 LYS A O 1
ATOM 2256 N N . MET A 1 282 ? -22.735 16.985 -28.596 1.00 27.82 273 MET A N 1
ATOM 2257 C CA . MET A 1 282 ? -21.732 16.438 -27.695 1.00 25.71 273 MET A CA 1
ATOM 2258 C C . MET A 1 282 ? -21.881 14.906 -27.606 1.00 24.65 273 MET A C 1
ATOM 2259 O O . MET A 1 282 ? -22.996 14.385 -27.472 1.00 23.79 273 MET A O 1
ATOM 2264 N N . PRO A 1 283 ? -20.760 14.180 -27.619 1.00 24.20 274 PRO A N 1
ATOM 2265 C CA . PRO A 1 283 ? -20.829 12.715 -27.525 1.00 24.44 274 PRO A CA 1
ATOM 2266 C C . PRO A 1 283 ? -21.620 12.210 -26.309 1.00 23.66 274 PRO A C 1
ATOM 2267 O O . PRO A 1 283 ? -22.304 11.180 -26.391 1.00 23.78 274 PRO A O 1
ATOM 2271 N N . GLU A 1 284 ? -21.563 12.935 -25.197 1.00 24.78 275 GLU A N 1
ATOM 2272 C CA . GLU A 1 284 ? -22.290 12.519 -23.990 1.00 24.16 275 GLU A CA 1
ATOM 2273 C C . GLU A 1 284 ? -23.661 13.181 -23.832 1.00 23.37 275 GLU A C 1
ATOM 2274 O O . GLU A 1 284 ? -24.212 13.248 -22.728 1.00 23.05 275 GLU A O 1
ATOM 2280 N N . HIS A 1 285 ? -24.242 13.676 -24.913 1.00 23.33 276 HIS A N 1
ATOM 2281 C CA . HIS A 1 285 ? -25.508 14.399 -24.746 1.00 23.78 276 HIS A CA 1
ATOM 2282 C C . HIS A 1 285 ? -26.666 13.546 -24.232 1.00 24.14 276 HIS A C 1
ATOM 2283 O O . HIS A 1 285 ? -27.451 14.004 -23.391 1.00 23.64 276 HIS A O 1
ATOM 2290 N N . SER A 1 286 ? -26.815 12.319 -24.712 1.00 23.45 277 SER A N 1
ATOM 2291 C CA A SER A 1 286 ? -27.900 11.479 -24.205 0.60 24.78 277 SER A CA 1
ATOM 2292 C CA B SER A 1 286 ? -27.892 11.453 -24.211 0.40 24.74 277 SER A CA 1
ATOM 2293 C C . SER A 1 286 ? -27.664 11.018 -22.753 1.00 24.82 277 SER A C 1
ATOM 2294 O O . SER A 1 286 ? -28.629 10.824 -21.996 1.00 24.98 277 SER A O 1
ATOM 2299 N N . THR A 1 287 ? -26.398 10.876 -22.349 1.00 24.02 278 THR A N 1
ATOM 2300 C CA . THR A 1 287 ? -26.085 10.604 -20.929 1.00 24.18 278 THR A CA 1
ATOM 2301 C C . THR A 1 287 ? -26.535 11.787 -20.053 1.00 22.29 278 THR A C 1
ATOM 2302 O O . THR A 1 287 ? -27.075 11.594 -18.967 1.00 19.99 278 THR A O 1
ATOM 2306 N N . LEU A 1 288 ? -26.271 12.999 -20.543 1.00 21.38 279 LEU A N 1
ATOM 2307 C CA . LEU A 1 288 ? -26.701 14.239 -19.896 1.00 21.20 279 LEU A CA 1
ATOM 2308 C C . LEU A 1 288 ? -28.223 14.273 -19.740 1.00 21.14 279 LEU A C 1
ATOM 2309 O O . LEU A 1 288 ? -28.723 14.586 -18.644 1.00 22.07 279 LEU A O 1
ATOM 2314 N N . MET A 1 289 ? -28.947 13.938 -20.820 1.00 20.37 280 MET A N 1
ATOM 2315 C CA . MET A 1 289 ? -30.433 13.839 -20.795 1.00 21.34 280 MET A CA 1
ATOM 2316 C C . MET A 1 289 ? -30.918 12.727 -19.863 1.00 21.99 280 MET A C 1
ATOM 2317 O O . MET A 1 289 ? -31.873 12.914 -19.144 1.00 22.04 280 MET A O 1
ATOM 2322 N N . LYS A 1 290 ? -30.242 11.584 -19.860 1.00 22.64 281 LYS A N 1
ATOM 2323 C CA . LYS A 1 290 ? -30.519 10.525 -18.900 1.00 24.72 281 LYS A CA 1
ATOM 2324 C C . LYS A 1 290 ? -30.345 10.953 -17.433 1.00 24.92 281 LYS A C 1
ATOM 2325 O O . LYS A 1 290 ? -31.194 10.641 -16.601 1.00 23.53 281 LYS A O 1
ATOM 2331 N N . ASP A 1 291 ? -29.262 11.669 -17.112 1.00 23.64 282 ASP A N 1
ATOM 2332 C CA . ASP A 1 291 ? -28.901 11.913 -15.706 1.00 23.24 282 ASP A CA 1
ATOM 2333 C C . ASP A 1 291 ? -29.457 13.200 -15.130 1.00 24.05 282 ASP A C 1
ATOM 2334 O O . ASP A 1 291 ? -29.497 13.343 -13.910 1.00 26.34 282 ASP A O 1
ATOM 2339 N N . PHE A 1 292 ? -29.823 14.160 -15.978 1.00 23.91 283 PHE A N 1
ATOM 2340 C CA . PHE A 1 292 ? -30.162 15.504 -15.506 1.00 24.90 283 PHE A CA 1
ATOM 2341 C C . PHE A 1 292 ? -31.548 15.928 -15.999 1.00 24.42 283 PHE A C 1
ATOM 2342 O O . PHE A 1 292 ? -32.022 15.445 -17.021 1.00 25.82 283 PHE A O 1
ATOM 2350 N N . ARG A 1 293 ? -32.157 16.858 -15.278 1.00 25.68 284 ARG A N 1
ATOM 2351 C CA . ARG A 1 293 ? -33.380 17.558 -15.696 1.00 27.25 284 ARG A CA 1
ATOM 2352 C C . ARG A 1 293 ? -33.091 19.038 -15.516 1.00 26.68 284 ARG A C 1
ATOM 2353 O O . ARG A 1 293 ? -32.717 19.463 -14.417 1.00 23.44 284 ARG A O 1
ATOM 2361 N N . ARG A 1 294 ? -33.221 19.811 -16.601 1.00 25.36 285 ARG A N 1
ATOM 2362 C CA . ARG A 1 294 ? -32.900 21.243 -16.536 1.00 26.85 285 ARG A CA 1
ATOM 2363 C C . ARG A 1 294 ? -33.667 22.002 -15.451 1.00 28.13 285 ARG A C 1
ATOM 2364 O O . ARG A 1 294 ? -33.110 22.917 -14.855 1.00 26.75 285 ARG A O 1
ATOM 2372 N N . ASN A 1 295 ? -34.921 21.609 -15.191 1.00 29.03 286 ASN A N 1
ATOM 2373 C CA . ASN A 1 295 ? -35.712 22.206 -14.094 1.00 32.79 286 ASN A CA 1
ATOM 2374 C C . ASN A 1 295 ? -35.044 22.149 -12.701 1.00 29.15 286 ASN A C 1
ATOM 2375 O O . ASN A 1 295 ? -35.338 22.974 -11.852 1.00 27.63 286 ASN A O 1
ATOM 2380 N N . THR A 1 296 ? -34.150 21.194 -12.466 1.00 26.28 287 THR A N 1
ATOM 2381 C CA . THR A 1 296 ? -33.463 21.107 -11.159 1.00 24.96 287 THR A CA 1
ATOM 2382 C C . THR A 1 296 ? -32.706 22.419 -10.868 1.00 24.76 287 THR A C 1
ATOM 2383 O O . THR A 1 296 ? -32.500 22.763 -9.705 1.00 24.25 287 THR A O 1
ATOM 2387 N N . TYR A 1 297 ? -32.316 23.149 -11.923 1.00 22.29 288 TYR A N 1
ATOM 2388 C CA . TYR A 1 297 ? -31.420 24.308 -11.777 1.00 22.36 288 TYR A CA 1
ATOM 2389 C C . TYR A 1 297 ? -32.079 25.650 -12.078 1.00 22.15 288 TYR A C 1
ATOM 2390 O O . TYR A 1 297 ? -31.381 26.630 -12.327 1.00 21.05 288 TYR A O 1
ATOM 2399 N N . THR A 1 298 ? -33.413 25.709 -12.050 1.00 23.75 289 THR A N 1
ATOM 2400 C CA . THR A 1 298 ? -34.121 26.898 -12.567 1.00 27.25 289 THR A CA 1
ATOM 2401 C C . THR A 1 298 ? -33.757 28.184 -11.825 1.00 27.69 289 THR A C 1
ATOM 2402 O O . THR A 1 298 ? -33.794 29.263 -12.425 1.00 28.96 289 THR A O 1
ATOM 2406 N N . ASN A 1 299 ? -33.427 28.090 -10.539 1.00 26.79 290 ASN A N 1
ATOM 2407 C CA . ASN A 1 299 ? -33.026 29.304 -9.826 1.00 29.28 290 ASN A CA 1
ATOM 2408 C C . ASN A 1 299 ? -31.519 29.614 -9.741 1.00 28.54 290 ASN A C 1
ATOM 2409 O O . ASN A 1 299 ? -31.121 30.473 -8.953 1.00 32.35 290 ASN A O 1
ATOM 2414 N N . CYS A 1 300 ? -30.699 28.950 -10.557 1.00 24.90 291 CYS A N 1
ATOM 2415 C CA . CYS A 1 300 ? -29.245 29.087 -10.485 1.00 23.45 291 CYS A CA 1
ATOM 2416 C C . CYS A 1 300 ? -28.731 30.003 -11.592 1.00 23.06 291 CYS A C 1
ATOM 2417 O O . CYS A 1 300 ? -29.252 29.940 -12.702 1.00 22.23 291 CYS A O 1
ATOM 2420 N N . SER A 1 301 ? -27.742 30.872 -11.302 1.00 22.32 292 SER A N 1
ATOM 2421 C CA . SER A 1 301 ? -27.097 31.677 -12.355 1.00 22.90 292 SER A CA 1
ATOM 2422 C C . SER A 1 301 ? -25.815 32.253 -11.819 1.00 21.92 292 SER A C 1
ATOM 2423 O O . SER A 1 301 ? -25.637 32.357 -10.610 1.00 20.19 292 SER A O 1
ATOM 2426 N N . LEU A 1 302 ? -24.928 32.651 -12.721 1.00 21.08 293 LEU A N 1
ATOM 2427 C CA . LEU A 1 302 ? -23.659 33.253 -12.296 1.00 20.76 293 LEU A CA 1
ATOM 2428 C C . LEU A 1 302 ? -23.906 34.529 -11.531 1.00 20.27 293 LEU A C 1
ATOM 2429 O O . LEU A 1 302 ? -23.179 34.815 -10.578 1.00 21.35 293 LEU A O 1
ATOM 2434 N N . ILE A 1 303 ? -24.921 35.298 -11.943 1.00 20.63 294 ILE A N 1
ATOM 2435 C CA . ILE A 1 303 ? -25.348 36.494 -11.177 1.00 21.92 294 ILE A CA 1
ATOM 2436 C C . ILE A 1 303 ? -25.585 36.162 -9.700 1.00 23.02 294 ILE A C 1
ATOM 2437 O O . ILE A 1 303 ? -24.971 36.788 -8.804 1.00 21.43 294 ILE A O 1
ATOM 2442 N N . LYS A 1 304 ? -26.457 35.178 -9.432 1.00 23.51 295 LYS A N 1
ATOM 2443 C CA . LYS A 1 304 ? -26.827 34.869 -8.043 1.00 25.59 295 LYS A CA 1
ATOM 2444 C C . LYS A 1 304 ? -25.634 34.346 -7.234 1.00 25.80 295 LYS A C 1
ATOM 2445 O O . LYS A 1 304 ? -25.457 34.702 -6.068 1.00 25.28 295 LYS A O 1
ATOM 2451 N N . TYR A 1 305 ? -24.826 33.489 -7.862 1.00 25.33 296 TYR A N 1
ATOM 2452 C CA . TYR A 1 305 ? -23.622 32.971 -7.230 1.00 23.73 296 TYR A CA 1
ATOM 2453 C C . TYR A 1 305 ? -22.682 34.113 -6.837 1.00 24.22 296 TYR A C 1
ATOM 2454 O O . TYR A 1 305 ? -22.317 34.241 -5.661 1.00 23.43 296 TYR A O 1
ATOM 2463 N N . MET A 1 306 ? -22.283 34.934 -7.814 1.00 24.17 297 MET A N 1
ATOM 2464 C CA . MET A 1 306 ? -21.300 35.996 -7.545 1.00 27.96 297 MET A CA 1
ATOM 2465 C C . MET A 1 306 ? -21.814 37.051 -6.566 1.00 30.52 297 MET A C 1
ATOM 2466 O O . MET A 1 306 ? -21.019 37.622 -5.808 1.00 29.81 297 MET A O 1
ATOM 2471 N N . GLU A 1 307 ? -23.122 37.308 -6.605 1.00 31.28 298 GLU A N 1
ATOM 2472 C CA . GLU A 1 307 ? -23.787 38.263 -5.708 1.00 37.07 298 GLU A CA 1
ATOM 2473 C C . GLU A 1 307 ? -23.595 37.833 -4.266 1.00 36.10 298 GLU A C 1
ATOM 2474 O O . GLU A 1 307 ? -23.327 38.671 -3.415 1.00 34.65 298 GLU A O 1
ATOM 2480 N N . LYS A 1 308 ? -23.750 36.536 -3.997 1.00 35.25 299 LYS A N 1
ATOM 2481 C CA . LYS A 1 308 ? -23.499 35.992 -2.663 1.00 35.48 299 LYS A CA 1
ATOM 2482 C C . LYS A 1 308 ? -22.061 36.199 -2.218 1.00 35.76 299 LYS A C 1
ATOM 2483 O O . LYS A 1 308 ? -21.800 36.318 -1.029 1.00 37.30 299 LYS A O 1
ATOM 2489 N N . HIS A 1 309 ? -21.129 36.249 -3.163 1.00 31.74 300 HIS A N 1
ATOM 2490 C CA . HIS A 1 309 ? -19.725 36.449 -2.809 1.00 33.13 300 HIS A CA 1
ATOM 2491 C C . HIS A 1 309 ? -19.260 37.866 -2.982 1.00 33.39 300 HIS A C 1
ATOM 2492 O O . HIS A 1 309 ? -18.092 38.102 -3.212 1.00 34.10 300 HIS A O 1
ATOM 2499 N N . LYS A 1 310 ? -20.186 38.820 -2.864 1.00 36.48 301 LYS A N 1
ATOM 2500 C CA . LYS A 1 310 ? -19.882 40.264 -2.842 1.00 39.91 301 LYS A CA 1
ATOM 2501 C C . LYS A 1 310 ? -19.182 40.751 -4.103 1.00 39.31 301 LYS A C 1
ATOM 2502 O O . LYS A 1 310 ? -18.337 41.639 -4.051 1.00 41.14 301 LYS A O 1
ATOM 2508 N N . VAL A 1 311 ? -19.503 40.141 -5.237 1.00 33.33 302 VAL A N 1
ATOM 2509 C CA . VAL A 1 311 ? -19.118 40.719 -6.517 1.00 32.10 302 VAL A CA 1
ATOM 2510 C C . VAL A 1 311 ? -20.406 41.234 -7.148 1.00 31.40 302 VAL A C 1
ATOM 2511 O O . VAL A 1 311 ? -21.367 40.471 -7.374 1.00 30.61 302 VAL A O 1
ATOM 2515 N N . LYS A 1 312 ? -20.443 42.537 -7.400 1.00 31.60 303 LYS A N 1
ATOM 2516 C CA . LYS A 1 312 ? -21.654 43.159 -7.926 1.00 30.99 303 LYS A CA 1
ATOM 2517 C C . LYS A 1 312 ? -21.840 42.834 -9.405 1.00 30.15 303 LYS A C 1
ATOM 2518 O O . LYS A 1 312 ? -20.902 42.939 -10.198 1.00 26.48 303 LYS A O 1
ATOM 2524 N N . PRO A 1 313 ? -23.060 42.430 -9.773 1.00 29.90 304 PRO A N 1
ATOM 2525 C CA . PRO A 1 313 ? -23.331 42.006 -11.146 1.00 30.10 304 PRO A CA 1
ATOM 2526 C C . PRO A 1 313 ? -23.380 43.162 -12.154 1.00 30.19 304 PRO A C 1
ATOM 2527 O O . PRO A 1 313 ? -23.418 42.922 -13.351 1.00 27.06 304 PRO A O 1
ATOM 2531 N N . ASP A 1 314 ? -23.370 44.404 -11.689 1.00 30.09 305 ASP A N 1
ATOM 2532 C CA . ASP A 1 314 ? -23.269 45.493 -12.636 1.00 31.83 305 ASP A CA 1
ATOM 2533 C C . ASP A 1 314 ? -21.809 45.937 -12.792 1.00 28.22 305 ASP A C 1
ATOM 2534 O O . ASP A 1 314 ? -21.533 46.850 -13.555 1.00 26.62 305 ASP A O 1
ATOM 2539 N N . SER A 1 315 ? -20.882 45.272 -12.094 1.00 23.35 306 SER A N 1
ATOM 2540 C CA . SER A 1 315 ? -19.455 45.658 -12.184 1.00 22.55 306 SER A CA 1
ATOM 2541 C C . SER A 1 315 ? -18.882 45.288 -13.555 1.00 21.37 306 SER A C 1
ATOM 2542 O O . SER A 1 315 ? -19.356 44.340 -14.200 1.00 20.19 306 SER A O 1
ATOM 2545 N N . LYS A 1 316 ? -17.884 46.037 -14.013 1.00 20.24 307 LYS A N 1
ATOM 2546 C CA . LYS A 1 316 ? -17.161 45.628 -15.224 1.00 20.96 307 LYS A CA 1
ATOM 2547 C C . LYS A 1 316 ? -16.482 44.252 -15.023 1.00 20.14 307 LYS A C 1
ATOM 2548 O O . LYS A 1 316 ? -16.412 43.441 -15.964 1.00 18.90 307 LYS A O 1
ATOM 2554 N N . ALA A 1 317 ? -16.000 43.985 -13.799 1.00 18.22 308 ALA A N 1
ATOM 2555 C CA . ALA A 1 317 ? -15.363 42.696 -13.494 1.00 18.37 308 ALA A CA 1
ATOM 2556 C C . ALA A 1 317 ? -16.362 41.567 -13.744 1.00 18.22 308 ALA A C 1
ATOM 2557 O O . ALA A 1 317 ? -16.034 40.563 -14.362 1.00 18.50 308 ALA A O 1
ATOM 2559 N N . PHE A 1 318 ? -17.594 41.732 -13.283 1.00 18.55 309 PHE A N 1
ATOM 2560 C CA . PHE A 1 318 ? -18.571 40.661 -13.446 1.00 19.34 309 PHE A CA 1
ATOM 2561 C C . PHE A 1 318 ? -18.887 40.406 -14.915 1.00 19.90 309 PHE A C 1
ATOM 2562 O O . PHE A 1 318 ? -19.012 39.256 -15.338 1.00 18.30 309 PHE A O 1
ATOM 2570 N N . HIS A 1 319 ? -19.049 41.498 -15.676 1.00 19.87 310 HIS A N 1
ATOM 2571 C CA . HIS A 1 319 ? -19.396 41.386 -17.082 1.00 19.60 310 HIS A CA 1
ATOM 2572 C C . HIS A 1 319 ? -18.309 40.719 -17.877 1.00 18.78 310 HIS A C 1
ATOM 2573 O O . HIS A 1 319 ? -18.599 39.910 -18.748 1.00 19.36 310 HIS A O 1
ATOM 2580 N N . LEU A 1 320 ? -17.056 41.052 -17.594 1.00 17.30 311 LEU A N 1
ATOM 2581 C CA . LEU A 1 320 ? -15.946 40.302 -18.181 1.00 17.43 311 LEU A CA 1
ATOM 2582 C C . LEU A 1 320 ? -15.947 38.825 -17.769 1.00 16.76 311 LEU A C 1
ATOM 2583 O O . LEU A 1 320 ? -15.862 37.942 -18.624 1.00 17.54 311 LEU A O 1
ATOM 2588 N N . LEU A 1 321 ? -16.073 38.553 -16.472 1.00 16.49 312 LEU A N 1
ATOM 2589 C CA . LEU A 1 321 ? -16.114 37.164 -16.000 1.00 16.52 312 LEU A CA 1
ATOM 2590 C C . LEU A 1 321 ? -17.150 36.340 -16.748 1.00 17.30 312 LEU A C 1
ATOM 2591 O O . LEU A 1 321 ? -16.896 35.190 -17.133 1.00 17.26 312 LEU A O 1
ATOM 2596 N N . GLN A 1 322 ? -18.315 36.931 -16.996 1.00 18.62 313 GLN A N 1
ATOM 2597 C CA . GLN A 1 322 ? -19.413 36.193 -17.605 1.00 18.60 313 GLN A CA 1
ATOM 2598 C C . GLN A 1 322 ? -19.094 35.813 -19.056 1.00 17.95 313 GLN A C 1
ATOM 2599 O O . GLN A 1 322 ? -19.568 34.791 -19.559 1.00 17.14 313 GLN A O 1
ATOM 2605 N N . LYS A 1 323 ? -18.328 36.663 -19.733 1.00 16.76 314 LYS A N 1
ATOM 2606 C CA . LYS A 1 323 ? -17.929 36.392 -21.112 1.00 16.44 314 LYS A CA 1
ATOM 2607 C C . LYS A 1 323 ? -16.859 35.281 -21.181 1.00 17.70 314 LYS A C 1
ATOM 2608 O O . LYS A 1 323 ? -16.763 34.577 -22.182 1.00 19.62 314 LYS A O 1
ATOM 2614 N N . LEU A 1 324 ? -16.061 35.135 -20.129 1.00 17.22 315 LEU A N 1
ATOM 2615 C CA . LEU A 1 324 ? -15.054 34.067 -20.066 1.00 18.11 315 LEU A CA 1
ATOM 2616 C C . LEU A 1 324 ? -15.747 32.763 -19.724 1.00 18.93 315 LEU A C 1
ATOM 2617 O O . LEU A 1 324 ? -15.466 31.740 -20.342 1.00 19.06 315 LEU A O 1
ATOM 2622 N N . LEU A 1 325 ? -16.649 32.809 -18.741 1.00 17.88 316 LEU A N 1
ATOM 2623 C CA . LEU A 1 325 ? -17.395 31.624 -18.307 1.00 18.40 316 LEU A CA 1
ATOM 2624 C C . LEU A 1 325 ? -18.728 31.528 -19.063 1.00 19.64 316 LEU A C 1
ATOM 2625 O O . LEU A 1 325 ? -19.809 31.661 -18.502 1.00 22.22 316 LEU A O 1
ATOM 2630 N N . THR A 1 326 ? -18.623 31.373 -20.368 1.00 19.93 317 THR A N 1
ATOM 2631 C CA . THR A 1 326 ? -19.781 31.130 -21.214 1.00 19.15 317 THR A CA 1
ATOM 2632 C C . THR A 1 326 ? -19.752 29.642 -21.546 1.00 19.02 317 THR A C 1
ATOM 2633 O O . THR A 1 326 ? -18.705 29.097 -21.931 1.00 16.94 317 THR A O 1
ATOM 2637 N N . MET A 1 327 ? -20.888 28.984 -21.391 1.00 19.27 318 MET A N 1
ATOM 2638 C CA . MET A 1 327 ? -20.944 27.520 -21.551 1.00 21.80 318 MET A CA 1
ATOM 2639 C C . MET A 1 327 ? -20.630 27.040 -22.969 1.00 20.43 318 MET A C 1
ATOM 2640 O O . MET A 1 327 ? -19.828 26.125 -23.159 1.00 19.72 318 MET A O 1
ATOM 2645 N N . ASP A 1 328 ? -21.271 27.656 -23.955 1.00 19.38 319 ASP A N 1
ATOM 2646 C CA . ASP A 1 328 ? -20.982 27.315 -25.351 1.00 19.30 319 ASP A CA 1
ATOM 2647 C C . ASP A 1 328 ? -19.605 27.859 -25.735 1.00 18.93 319 ASP A C 1
ATOM 2648 O O . ASP A 1 328 ? -19.406 29.094 -25.726 1.00 18.46 319 ASP A O 1
ATOM 2653 N N . PRO A 1 329 ? -18.651 26.958 -26.083 1.00 18.54 320 PRO A N 1
ATOM 2654 C CA . PRO A 1 329 ? -17.317 27.452 -26.405 1.00 19.89 320 PRO A CA 1
ATOM 2655 C C . PRO A 1 329 ? -17.292 28.454 -27.571 1.00 20.10 320 PRO A C 1
ATOM 2656 O O . PRO A 1 329 ? -16.426 29.324 -27.593 1.00 20.30 320 PRO A O 1
ATOM 2660 N N . ILE A 1 330 ? -18.233 28.366 -28.505 1.00 20.05 321 ILE A N 1
ATOM 2661 C CA . ILE A 1 330 ? -18.159 29.286 -29.624 1.00 21.58 321 ILE A CA 1
ATOM 2662 C C . ILE A 1 330 ? -18.666 30.682 -29.231 1.00 21.59 321 ILE A C 1
ATOM 2663 O O . ILE A 1 330 ? -18.459 31.635 -29.961 1.00 21.45 321 ILE A O 1
ATOM 2668 N N . LYS A 1 331 ? -19.330 30.789 -28.076 1.00 20.81 322 LYS A N 1
ATOM 2669 C CA . LYS A 1 331 ? -19.805 32.087 -27.590 1.00 22.15 322 LYS A CA 1
ATOM 2670 C C . LYS A 1 331 ? -18.888 32.682 -26.511 1.00 20.45 322 LYS A C 1
ATOM 2671 O O . LYS A 1 331 ? -19.177 33.738 -25.934 1.00 19.85 322 LYS A O 1
ATOM 2677 N N . ARG A 1 332 ? -17.783 31.994 -26.260 1.00 19.94 323 ARG A N 1
ATOM 2678 C CA . ARG A 1 332 ? -16.785 32.420 -25.298 1.00 20.38 323 ARG A CA 1
ATOM 2679 C C . ARG A 1 332 ? -15.865 33.488 -25.912 1.00 20.50 323 ARG A C 1
ATOM 2680 O O . ARG A 1 332 ? -15.398 33.348 -27.047 1.00 20.30 323 ARG A O 1
ATOM 2688 N N . ILE A 1 333 ? -15.621 34.565 -25.178 1.00 20.49 324 ILE A N 1
ATOM 2689 C CA . ILE A 1 333 ? -14.685 35.626 -25.591 1.00 21.68 324 ILE A CA 1
ATOM 2690 C C . ILE A 1 333 ? -13.262 35.069 -25.884 1.00 21.28 324 ILE A C 1
ATOM 2691 O O . ILE A 1 333 ? -12.847 34.081 -25.263 1.00 18.84 324 ILE A O 1
ATOM 2696 N N . THR A 1 334 ? -12.515 35.680 -26.810 1.00 20.75 325 THR A N 1
ATOM 2697 C CA . THR A 1 334 ? -11.081 35.314 -26.974 1.00 21.00 325 THR A CA 1
ATOM 2698 C C . THR A 1 334 ? -10.154 36.104 -26.015 1.00 19.84 325 THR A C 1
ATOM 2699 O O . THR A 1 334 ? -10.572 37.124 -25.437 1.00 19.65 325 THR A O 1
ATOM 2703 N N . SER A 1 335 ? -8.903 35.651 -25.858 1.00 19.85 326 SER A N 1
ATOM 2704 C CA . SER A 1 335 ? -7.909 36.381 -25.041 1.00 21.31 326 SER A CA 1
ATOM 2705 C C . SER A 1 335 ? -7.708 37.826 -25.488 1.00 23.08 326 SER A C 1
ATOM 2706 O O . SER A 1 335 ? -7.709 38.725 -24.664 1.00 23.30 326 SER A O 1
ATOM 2709 N N . GLU A 1 336 ? -7.552 38.059 -26.787 1.00 23.81 327 GLU A N 1
ATOM 2710 C CA . GLU A 1 336 ? -7.320 39.429 -27.257 1.00 25.06 327 GLU A CA 1
ATOM 2711 C C . GLU A 1 336 ? -8.526 40.346 -26.996 1.00 22.40 327 GLU A C 1
ATOM 2712 O O . GLU A 1 336 ? -8.365 41.516 -26.651 1.00 22.69 327 GLU A O 1
ATOM 2718 N N . GLN A 1 337 ? -9.731 39.820 -27.124 1.00 21.06 328 GLN A N 1
ATOM 2719 C CA . GLN A 1 337 ? -10.936 40.633 -26.885 1.00 20.40 328 GLN A CA 1
ATOM 2720 C C . GLN A 1 337 ? -11.072 40.893 -25.371 1.00 20.28 328 GLN A C 1
ATOM 2721 O O . GLN A 1 337 ? -11.467 41.984 -24.933 1.00 17.86 328 GLN A O 1
ATOM 2727 N N . ALA A 1 338 ? -10.695 39.896 -24.574 1.00 18.33 329 ALA A N 1
ATOM 2728 C CA . ALA A 1 338 ? -10.711 40.064 -23.130 1.00 17.67 329 ALA A CA 1
ATOM 2729 C C . ALA A 1 338 ? -9.737 41.171 -22.723 1.00 17.55 329 ALA A C 1
ATOM 2730 O O . ALA A 1 338 ? -10.081 42.018 -21.924 1.00 17.84 329 ALA A O 1
ATOM 2732 N N . MET A 1 339 ? -8.546 41.205 -23.318 1.00 17.88 330 MET A N 1
ATOM 2733 C CA . MET A 1 339 ? -7.582 42.255 -22.993 1.00 18.65 330 MET A CA 1
ATOM 2734 C C . MET A 1 339 ? -8.075 43.659 -23.374 1.00 19.57 330 MET A C 1
ATOM 2735 O O . MET A 1 339 ? -7.650 44.653 -22.762 1.00 18.05 330 MET A O 1
ATOM 2740 N N . GLN A 1 340 ? -8.963 43.724 -24.377 1.00 19.21 331 GLN A N 1
ATOM 2741 C CA . GLN A 1 340 ? -9.527 44.990 -24.861 1.00 20.35 331 GLN A CA 1
ATOM 2742 C C . GLN A 1 340 ? -10.739 45.422 -24.025 1.00 21.69 331 GLN A C 1
ATOM 2743 O O . GLN A 1 340 ? -11.300 46.499 -24.258 1.00 21.62 331 GLN A O 1
ATOM 2749 N N . ASP A 1 341 ? -11.133 44.592 -23.051 1.00 20.96 332 ASP A N 1
ATOM 2750 C CA . ASP A 1 341 ? -12.317 44.869 -22.240 1.00 20.78 332 ASP A CA 1
ATOM 2751 C C . ASP A 1 341 ? -12.172 46.166 -21.405 1.00 18.92 332 ASP A C 1
ATOM 2752 O O . ASP A 1 341 ? -11.087 46.489 -20.928 1.00 20.32 332 ASP A O 1
ATOM 2757 N N . PRO A 1 342 ? -13.253 46.945 -21.289 1.00 19.42 333 PRO A N 1
ATOM 2758 C CA . PRO A 1 342 ? -13.189 48.219 -20.557 1.00 19.91 333 PRO A CA 1
ATOM 2759 C C . PRO A 1 342 ? -12.896 48.052 -19.054 1.00 20.24 333 PRO A C 1
ATOM 2760 O O . PRO A 1 342 ? -12.431 48.999 -18.402 1.00 20.54 333 PRO A O 1
ATOM 2764 N N . TYR A 1 343 ? -13.121 46.851 -18.520 1.00 20.52 334 TYR A N 1
ATOM 2765 C CA . TYR A 1 343 ? -12.616 46.511 -17.167 1.00 20.58 334 TYR A CA 1
ATOM 2766 C C . TYR A 1 343 ? -11.160 46.944 -17.014 1.00 20.23 334 TYR A C 1
ATOM 2767 O O . TYR A 1 343 ? -10.768 47.428 -15.966 1.00 20.58 334 TYR A O 1
ATOM 2776 N N . PHE A 1 344 ? -10.357 46.751 -18.053 1.00 19.42 335 PHE A N 1
ATOM 2777 C CA . PHE A 1 344 ? -8.940 47.113 -17.963 1.00 20.29 335 PHE A CA 1
ATOM 2778 C C . PHE A 1 344 ? -8.653 48.596 -18.144 1.00 21.41 335 PHE A C 1
ATOM 2779 O O . PHE A 1 344 ? -7.526 49.038 -17.888 1.00 22.22 335 PHE A O 1
ATOM 2787 N N . LEU A 1 345 ? -9.668 49.359 -18.543 1.00 21.23 336 LEU A N 1
ATOM 2788 C CA . LEU A 1 345 ? -9.518 50.817 -18.647 1.00 22.62 336 LEU A CA 1
ATOM 2789 C C . LEU A 1 345 ? -10.088 51.532 -17.430 1.00 23.82 336 LEU A C 1
ATOM 2790 O O . LEU A 1 345 ? -9.795 52.691 -17.210 1.00 24.78 336 LEU A O 1
ATOM 2795 N N . GLU A 1 346 ? -10.921 50.852 -16.655 1.00 25.20 337 GLU A N 1
ATOM 2796 C CA . GLU A 1 346 ? -11.482 51.419 -15.411 1.00 25.98 337 GLU A CA 1
ATOM 2797 C C . GLU A 1 346 ? -10.420 51.540 -14.302 1.00 26.26 337 GLU A C 1
ATOM 2798 O O . GLU A 1 346 ? -9.536 50.688 -14.196 1.00 25.66 337 GLU A O 1
ATOM 2804 N N . ASP A 1 347 ? -10.497 52.586 -13.484 1.00 26.35 338 ASP A N 1
ATOM 2805 C CA . ASP A 1 347 ? -9.565 52.776 -12.331 1.00 29.16 338 ASP A CA 1
ATOM 2806 C C . ASP A 1 347 ? -9.654 51.558 -11.394 1.00 27.16 338 ASP A C 1
ATOM 2807 O O . ASP A 1 347 ? -10.769 51.129 -11.104 1.00 27.09 338 ASP A O 1
ATOM 2812 N N . PRO A 1 348 ? -8.512 50.963 -10.942 1.00 26.57 339 PRO A N 1
ATOM 2813 C CA . PRO A 1 348 ? -7.101 51.167 -11.272 1.00 26.48 339 PRO A CA 1
ATOM 2814 C C . PRO A 1 348 ? -6.687 50.388 -12.514 1.00 26.78 339 PRO A C 1
ATOM 2815 O O . PRO A 1 348 ? -7.201 49.293 -12.756 1.00 25.60 339 PRO A O 1
ATOM 2819 N N . LEU A 1 349 ? -5.772 50.955 -13.299 1.00 26.17 340 LEU A N 1
ATOM 2820 C CA . LEU A 1 349 ? -5.195 50.254 -14.433 1.00 26.03 340 LEU A CA 1
ATOM 2821 C C . LEU A 1 349 ? -4.368 49.065 -13.955 1.00 25.63 340 LEU A C 1
ATOM 2822 O O . LEU A 1 349 ? -3.869 49.077 -12.845 1.00 25.80 340 LEU A O 1
ATOM 2827 N N . PRO A 1 350 ? -4.242 48.025 -14.785 1.00 25.20 341 PRO A N 1
ATOM 2828 C CA . PRO A 1 350 ? -3.374 46.912 -14.395 1.00 25.32 341 PRO A CA 1
ATOM 2829 C C . PRO A 1 350 ? -1.943 47.418 -14.395 1.00 25.63 341 PRO A C 1
ATOM 2830 O O . PRO A 1 350 ? -1.615 48.284 -15.206 1.00 25.78 341 PRO A O 1
ATOM 2834 N N . THR A 1 351 ? -1.111 46.900 -13.494 1.00 25.23 342 THR A N 1
ATOM 2835 C CA . THR A 1 351 ? 0.285 47.329 -13.359 1.00 24.80 342 THR A CA 1
ATOM 2836 C C . THR A 1 351 ? 1.205 46.137 -13.660 1.00 25.80 342 THR A C 1
ATOM 2837 O O . THR A 1 351 ? 0.811 44.976 -13.445 1.00 24.31 342 THR A O 1
ATOM 2841 N N . SER A 1 352 ? 2.431 46.403 -14.108 1.00 23.90 343 SER A N 1
ATOM 2842 C CA . SER A 1 352 ? 3.339 45.307 -14.487 1.00 26.75 343 SER A CA 1
ATOM 2843 C C . SER A 1 352 ? 3.875 44.535 -13.287 1.00 25.09 343 SER A C 1
ATOM 2844 O O . SER A 1 352 ? 4.156 43.354 -13.404 1.00 24.35 343 SER A O 1
ATOM 2847 N N . ASP A 1 353 ? 3.992 45.197 -12.133 1.00 23.94 344 ASP A N 1
ATOM 2848 C CA . ASP A 1 353 ? 4.193 44.508 -10.868 1.00 24.84 344 ASP A CA 1
ATOM 2849 C C . ASP A 1 353 ? 2.792 44.370 -10.267 1.00 23.87 344 ASP A C 1
ATOM 2850 O O . ASP A 1 353 ? 2.157 45.373 -9.907 1.00 24.73 344 ASP A O 1
ATOM 2855 N N . VAL A 1 354 ? 2.277 43.149 -10.178 1.00 23.05 345 VAL A N 1
ATOM 2856 C CA . VAL A 1 354 ? 0.905 42.975 -9.681 1.00 22.28 345 VAL A CA 1
ATOM 2857 C C . VAL A 1 354 ? 0.777 43.383 -8.225 1.00 24.59 345 VAL A C 1
ATOM 2858 O O . VAL A 1 354 ? -0.338 43.621 -7.750 1.00 24.27 345 VAL A O 1
ATOM 2862 N N . PHE A 1 355 ? 1.895 43.399 -7.498 1.00 25.54 346 PHE A N 1
ATOM 2863 C CA . PHE A 1 355 ? 1.864 43.864 -6.092 1.00 27.55 346 PHE A CA 1
ATOM 2864 C C . PHE A 1 355 ? 1.944 45.398 -5.979 1.00 30.84 346 PHE A C 1
ATOM 2865 O O . PHE A 1 355 ? 2.067 45.931 -4.873 1.00 31.70 346 PHE A O 1
ATOM 2873 N N . ALA A 1 356 ? 1.880 46.082 -7.128 1.00 33.65 347 ALA A N 1
ATOM 2874 C CA . ALA A 1 356 ? 1.876 47.545 -7.241 1.00 39.88 347 ALA A CA 1
ATOM 2875 C C . ALA A 1 356 ? 2.795 48.240 -6.238 1.00 44.45 347 ALA A C 1
ATOM 2876 O O . ALA A 1 356 ? 2.369 49.168 -5.551 1.00 47.99 347 ALA A O 1
ATOM 2878 N N . GLY A 1 357 ? 4.042 47.769 -6.141 1.00 45.60 348 GLY A N 1
ATOM 2879 C CA . GLY A 1 357 ? 5.063 48.398 -5.290 1.00 44.16 348 GLY A CA 1
ATOM 2880 C C . GLY A 1 357 ? 4.843 48.289 -3.787 1.00 45.00 348 GLY A C 1
ATOM 2881 O O . GLY A 1 357 ? 5.641 48.811 -3.010 1.00 45.65 348 GLY A O 1
ATOM 2882 N N . CYS A 1 358 ? 3.767 47.616 -3.372 1.00 44.92 349 CYS A N 1
ATOM 2883 C CA . CYS A 1 358 ? 3.385 47.526 -1.959 1.00 44.96 349 CYS A CA 1
ATOM 2884 C C . CYS A 1 358 ? 4.038 46.327 -1.301 1.00 45.31 349 CYS A C 1
ATOM 2885 O O . CYS A 1 358 ? 4.621 45.477 -1.981 1.00 44.13 349 CYS A O 1
ATOM 2888 N N . GLN A 1 359 ? 3.941 46.280 0.026 1.00 45.21 350 GLN A N 1
ATOM 2889 C CA . GLN A 1 359 ? 4.441 45.170 0.831 1.00 46.67 350 GLN A CA 1
ATOM 2890 C C . GLN A 1 359 ? 3.743 43.861 0.425 1.00 42.60 350 GLN A C 1
ATOM 2891 O O . GLN A 1 359 ? 2.521 43.811 0.315 1.00 41.83 350 GLN A O 1
ATOM 2897 N N . ILE A 1 360 ? 4.534 42.815 0.193 1.00 41.62 351 ILE A N 1
ATOM 2898 C CA . ILE A 1 360 ? 4.010 41.488 -0.119 1.00 36.24 351 ILE A CA 1
ATOM 2899 C C . ILE A 1 360 ? 3.764 40.763 1.199 1.00 35.70 351 ILE A C 1
ATOM 2900 O O . ILE A 1 360 ? 4.714 40.484 1.914 1.00 36.17 351 ILE A O 1
ATOM 2905 N N . PRO A 1 361 ? 2.492 40.467 1.541 1.00 33.87 352 PRO A N 1
ATOM 2906 C CA . PRO A 1 361 ? 2.228 39.771 2.820 1.00 33.90 352 PRO A CA 1
ATOM 2907 C C . PRO A 1 361 ? 2.381 38.241 2.757 1.00 34.24 352 PRO A C 1
ATOM 2908 O O . PRO A 1 361 ? 2.352 37.574 3.798 1.00 35.34 352 PRO A O 1
ATOM 2912 N N . TYR A 1 362 ? 2.552 37.696 1.550 1.00 31.13 353 TYR A N 1
ATOM 2913 C CA . TYR A 1 362 ? 2.530 36.244 1.333 1.00 29.03 353 TYR A CA 1
ATOM 2914 C C . TYR A 1 362 ? 3.799 35.545 1.841 1.00 30.67 353 TYR A C 1
ATOM 2915 O O . TYR A 1 362 ? 4.917 35.931 1.492 1.00 28.39 353 TYR A O 1
ATOM 2924 N N . PRO A 1 363 ? 3.623 34.538 2.696 1.00 29.04 354 PRO A N 1
ATOM 2925 C CA . PRO A 1 363 ? 4.797 33.818 3.176 1.00 31.73 354 PRO A CA 1
ATOM 2926 C C . PRO A 1 363 ? 5.580 33.199 2.011 1.00 32.45 354 PRO A C 1
ATOM 2927 O O . PRO A 1 363 ? 4.992 32.795 0.997 1.00 31.52 354 PRO A O 1
ATOM 2931 N N . LYS A 1 364 ? 6.893 33.127 2.156 1.00 32.50 355 LYS A N 1
ATOM 2932 C CA . LYS A 1 364 ? 7.732 32.398 1.206 1.00 35.15 355 LYS A CA 1
ATOM 2933 C C . LYS A 1 364 ? 7.431 30.882 1.239 1.00 31.90 355 LYS A C 1
ATOM 2934 O O . LYS A 1 364 ? 6.847 30.392 2.200 1.00 33.24 355 LYS A O 1
ATOM 2940 N N . ARG A 1 365 ? 7.797 30.139 0.200 1.00 31.49 356 ARG A N 1
ATOM 2941 C CA . ARG A 1 365 ? 7.544 28.681 0.185 1.00 32.34 356 ARG A CA 1
ATOM 2942 C C . ARG A 1 365 ? 8.345 27.997 1.267 1.00 34.12 356 ARG A C 1
ATOM 2943 O O . ARG A 1 365 ? 9.479 28.379 1.526 1.00 34.06 356 ARG A O 1
ATOM 2951 N N . GLU A 1 366 ? 7.782 26.986 1.904 1.00 37.10 357 GLU A N 1
ATOM 2952 C CA . GLU A 1 366 ? 8.580 26.249 2.884 1.00 40.58 357 GLU A CA 1
ATOM 2953 C C . GLU A 1 366 ? 9.193 24.963 2.304 1.00 39.01 357 GLU A C 1
ATOM 2954 O O . GLU A 1 366 ? 8.710 24.432 1.310 1.00 36.91 357 GLU A O 1
ATOM 2960 N N . PHE A 1 367 ? 10.266 24.480 2.922 1.00 38.76 358 PHE A N 1
ATOM 2961 C CA . PHE A 1 367 ? 10.961 23.289 2.422 1.00 38.39 358 PHE A CA 1
ATOM 2962 C C . PHE A 1 367 ? 10.289 22.006 2.846 1.00 40.79 358 PHE A C 1
ATOM 2963 O O . PHE A 1 367 ? 9.797 21.896 3.961 1.00 43.27 358 PHE A O 1
ATOM 2971 N N . LEU A 1 368 ? 10.254 21.042 1.930 1.00 40.78 359 LEU A N 1
ATOM 2972 C CA . LEU A 1 368 ? 9.551 19.779 2.130 1.00 40.46 359 LEU A CA 1
ATOM 2973 C C . LEU A 1 368 ? 10.563 18.730 2.559 1.00 40.97 359 LEU A C 1
ATOM 2974 O O . LEU A 1 368 ? 11.510 18.416 1.827 1.00 42.43 359 LEU A O 1
ATOM 2979 N N . THR A 1 369 ? 10.385 18.235 3.781 1.00 37.68 360 THR A N 1
ATOM 2980 C CA . THR A 1 369 ? 11.390 17.420 4.434 1.00 38.37 360 THR A CA 1
ATOM 2981 C C . THR A 1 369 ? 10.882 15.993 4.701 1.00 38.25 360 THR A C 1
ATOM 2982 O O . THR A 1 369 ? 11.600 15.162 5.296 1.00 36.50 360 THR A O 1
ATOM 2986 N N . GLU A 1 370 ? 9.649 15.723 4.273 1.00 35.27 361 GLU A N 1
ATOM 2987 C CA . GLU A 1 370 ? 9.043 14.401 4.457 1.00 42.43 361 GLU A CA 1
ATOM 2988 C C . GLU A 1 370 ? 9.656 13.338 3.555 1.00 45.53 361 GLU A C 1
ATOM 2989 O O . GLU A 1 370 ? 10.226 13.641 2.504 1.00 46.81 361 GLU A O 1
ATOM 2995 N N . GLU A 1 371 ? 9.557 12.094 4.005 1.00 46.26 362 GLU A N 1
ATOM 2996 C CA . GLU A 1 371 ? 9.898 10.959 3.191 1.00 52.06 362 GLU A CA 1
ATOM 2997 C C . GLU A 1 371 ? 8.707 10.746 2.259 1.00 53.56 362 GLU A C 1
ATOM 2998 O O . GLU A 1 371 ? 7.562 10.932 2.669 1.00 56.52 362 GLU A O 1
ATOM 3004 N N . GLU A 1 372 ? 8.967 10.391 1.007 1.00 55.60 363 GLU A N 1
ATOM 3005 C CA . GLU A 1 372 ? 7.887 10.257 0.015 1.00 57.90 363 GLU A CA 1
ATOM 3006 C C . GLU A 1 372 ? 7.285 8.853 -0.054 1.00 54.41 363 GLU A C 1
ATOM 3007 O O . GLU A 1 372 ? 8.009 7.869 0.069 1.00 52.99 363 GLU A O 1
ATOM 3013 N N . ALA B 2 1 ? 5.707 26.942 -32.377 1.00 26.99 2 ALA B N 1
ATOM 3014 C CA . ALA B 2 1 ? 5.433 26.411 -33.766 1.00 29.31 2 ALA B CA 1
ATOM 3015 C C . ALA B 2 1 ? 4.779 27.360 -34.811 1.00 31.25 2 ALA B C 1
ATOM 3016 O O . ALA B 2 1 ? 4.564 26.969 -35.963 1.00 31.46 2 ALA B O 1
ATOM 3018 N N . GLY B 2 2 ? 4.452 28.586 -34.430 1.00 31.52 3 GLY B N 1
ATOM 3019 C CA . GLY B 2 2 ? 3.776 29.488 -35.357 1.00 31.23 3 GLY B CA 1
ATOM 3020 C C . GLY B 2 2 ? 4.681 30.488 -36.052 1.00 33.24 3 GLY B C 1
ATOM 3021 O O . GLY B 2 2 ? 4.259 31.149 -36.984 1.00 36.31 3 GLY B O 1
ATOM 3022 N N . ASN B 2 3 ? 5.932 30.606 -35.625 1.00 31.70 4 ASN B N 1
ATOM 3023 C CA . ASN B 2 3 ? 6.787 31.656 -36.177 1.00 28.72 4 ASN B CA 1
ATOM 3024 C C . ASN B 2 3 ? 8.233 31.231 -36.455 1.00 25.49 4 ASN B C 1
ATOM 3025 O O . ASN B 2 3 ? 9.094 31.246 -35.578 1.00 23.03 4 ASN B O 1
ATOM 3030 N N . PHE B 2 4 ? 8.488 30.879 -37.710 1.00 23.74 5 PHE B N 1
ATOM 3031 C CA . PHE B 2 4 ? 9.779 30.357 -38.105 1.00 22.09 5 PHE B CA 1
ATOM 3032 C C . PHE B 2 4 ? 10.917 31.337 -37.808 1.00 21.94 5 PHE B C 1
ATOM 3033 O O . PHE B 2 4 ? 12.002 30.936 -37.385 1.00 20.77 5 PHE B O 1
ATOM 3041 N N . TRP B 2 5 ? 10.675 32.630 -37.997 1.00 21.88 6 TRP B N 1
ATOM 3042 C CA . TRP B 2 5 ? 11.758 33.580 -37.834 1.00 24.46 6 TRP B CA 1
ATOM 3043 C C . TRP B 2 5 ? 12.231 33.720 -36.414 1.00 24.79 6 TRP B C 1
ATOM 3044 O O . TRP B 2 5 ? 13.341 34.187 -36.186 1.00 25.35 6 TRP B O 1
ATOM 3055 N N . GLN B 2 6 ? 11.436 33.265 -35.446 1.00 24.10 7 GLN B N 1
ATOM 3056 C CA . GLN B 2 6 ? 11.873 33.296 -34.047 1.00 25.30 7 GLN B CA 1
ATOM 3057 C C . GLN B 2 6 ? 12.292 31.916 -33.540 1.00 24.87 7 GLN B C 1
ATOM 3058 O O . GLN B 2 6 ? 12.574 31.765 -32.359 1.00 24.36 7 GLN B O 1
ATOM 3064 N N . SER B 2 7 ? 12.338 30.920 -34.425 1.00 23.84 8 SER B N 1
ATOM 3065 C CA . SER B 2 7 ? 12.492 29.509 -34.013 1.00 21.71 8 SER B CA 1
ATOM 3066 C C . SER B 2 7 ? 13.951 29.113 -33.789 1.00 21.58 8 SER B C 1
ATOM 3067 O O . SER B 2 7 ? 14.859 29.725 -34.382 1.00 19.69 8 SER B O 1
ATOM 3070 N N . SER B 2 8 ? 14.173 28.072 -32.974 1.00 19.50 9 SER B N 1
ATOM 3071 C CA . SER B 2 8 ? 15.512 27.457 -32.883 1.00 20.83 9 SER B CA 1
ATOM 3072 C C . SER B 2 8 ? 15.951 26.889 -34.246 1.00 20.55 9 SER B C 1
ATOM 3073 O O . SER B 2 8 ? 17.110 26.958 -34.619 1.00 19.64 9 SER B O 1
ATOM 3076 N N . HIS B 2 9 ? 15.008 26.358 -35.006 1.00 20.43 10 HIS B N 1
ATOM 3077 C CA . HIS B 2 9 ? 15.323 25.881 -36.338 1.00 20.08 10 HIS B CA 1
ATOM 3078 C C . HIS B 2 9 ? 16.037 26.989 -37.120 1.00 21.07 10 HIS B C 1
ATOM 3079 O O . HIS B 2 9 ? 17.154 26.791 -37.640 1.00 19.94 10 HIS B O 1
ATOM 3086 N N . TYR B 2 10 ? 15.397 28.153 -37.232 1.00 21.03 11 TYR B N 1
ATOM 3087 C CA . TYR B 2 10 ? 15.971 29.282 -37.970 1.00 23.01 11 TYR B CA 1
ATOM 3088 C C . TYR B 2 10 ? 17.230 29.868 -37.334 1.00 23.51 11 TYR B C 1
ATOM 3089 O O . TYR B 2 10 ? 18.206 30.107 -38.031 1.00 22.61 11 TYR B O 1
ATOM 3098 N N . LEU B 2 11 ? 17.201 30.089 -36.018 1.00 23.45 12 LEU B N 1
ATOM 3099 C CA . LEU B 2 11 ? 18.290 30.771 -35.341 1.00 25.39 12 LEU B CA 1
ATOM 3100 C C . LEU B 2 11 ? 19.521 29.915 -35.070 1.00 25.01 12 LEU B C 1
ATOM 3101 O O . LEU B 2 11 ? 20.591 30.474 -34.903 1.00 24.10 12 LEU B O 1
ATOM 3106 N N . GLN B 2 12 ? 19.389 28.586 -35.046 1.00 23.58 13 GLN B N 1
ATOM 3107 C CA . GLN B 2 12 ? 20.546 27.695 -34.782 1.00 24.90 13 GLN B CA 1
ATOM 3108 C C . GLN B 2 12 ? 20.798 26.646 -35.854 1.00 25.44 13 GLN B C 1
ATOM 3109 O O . GLN B 2 12 ? 21.887 26.096 -35.921 1.00 26.21 13 GLN B O 1
ATOM 3115 N N . TRP B 2 13 ? 19.792 26.324 -36.662 1.00 23.15 14 TRP B N 1
ATOM 3116 C CA . TRP B 2 13 ? 19.895 25.156 -37.531 1.00 23.27 14 TRP B CA 1
ATOM 3117 C C . TRP B 2 13 ? 19.706 25.432 -39.007 1.00 23.37 14 TRP B C 1
ATOM 3118 O O . TRP B 2 13 ? 19.321 24.547 -39.776 1.00 23.11 14 TRP B O 1
ATOM 3129 N N . ILE B 2 14 ? 19.930 26.676 -39.401 1.00 22.13 15 ILE B N 1
ATOM 3130 C CA . ILE B 2 14 ? 20.095 27.010 -40.798 1.00 23.34 15 ILE B CA 1
ATOM 3131 C C . ILE B 2 14 ? 21.593 27.325 -40.922 1.00 24.06 15 ILE B C 1
ATOM 3132 O O . ILE B 2 14 ? 22.062 28.359 -40.465 1.00 25.01 15 ILE B O 1
ATOM 3137 N N . LEU B 2 15 ? 22.324 26.408 -41.531 1.00 22.45 16 LEU B N 1
ATOM 3138 C CA . LEU B 2 15 ? 23.766 26.383 -41.447 1.00 26.34 16 LEU B CA 1
ATOM 3139 C C . LEU B 2 15 ? 24.369 26.972 -42.707 1.00 29.86 16 LEU B C 1
ATOM 3140 O O . LEU B 2 15 ? 23.713 27.034 -43.769 1.00 28.39 16 LEU B O 1
ATOM 3145 N N . ASP B 2 16 ? 25.612 27.421 -42.589 1.00 34.02 17 ASP B N 1
ATOM 3146 C CA . ASP B 2 16 ? 26.337 27.869 -43.763 1.00 35.78 17 ASP B CA 1
ATOM 3147 C C . ASP B 2 16 ? 26.959 26.678 -44.495 1.00 34.74 17 ASP B C 1
ATOM 3148 O O . ASP B 2 16 ? 27.593 25.828 -43.867 1.00 32.13 17 ASP B O 1
ATOM 3153 N N . LYS B 2 17 ? 26.780 26.637 -45.818 1.00 35.24 18 LYS B N 1
ATOM 3154 C CA . LYS B 2 17 ? 27.313 25.560 -46.669 1.00 38.51 18 LYS B CA 1
ATOM 3155 C C . LYS B 2 17 ? 28.822 25.279 -46.506 1.00 40.45 18 LYS B C 1
ATOM 3156 O O . LYS B 2 17 ? 29.254 24.119 -46.440 1.00 37.96 18 LYS B O 1
ATOM 3162 N N . GLN B 2 18 ? 29.612 26.346 -46.431 1.00 43.21 19 GLN B N 1
ATOM 3163 C CA . GLN B 2 18 ? 31.057 26.243 -46.197 1.00 45.70 19 GLN B CA 1
ATOM 3164 C C . GLN B 2 18 ? 31.432 25.642 -44.854 1.00 41.84 19 GLN B C 1
ATOM 3165 O O . GLN B 2 18 ? 32.335 24.820 -44.803 1.00 42.34 19 GLN B O 1
ATOM 3171 N N . ASP B 2 19 ? 30.762 26.056 -43.775 1.00 41.45 20 ASP B N 1
ATOM 3172 C CA . ASP B 2 19 ? 30.975 25.463 -42.445 1.00 40.48 20 ASP B CA 1
ATOM 3173 C C . ASP B 2 19 ? 30.587 23.995 -42.445 1.00 38.55 20 ASP B C 1
ATOM 3174 O O . ASP B 2 19 ? 31.283 23.160 -41.864 1.00 36.92 20 ASP B O 1
ATOM 3179 N N . LEU B 2 20 ? 29.448 23.693 -43.065 1.00 36.53 21 LEU B N 1
ATOM 3180 C CA . LEU B 2 20 ? 28.997 22.310 -43.217 1.00 36.54 21 LEU B CA 1
ATOM 3181 C C . LEU B 2 20 ? 30.061 21.445 -43.917 1.00 35.74 21 LEU B C 1
ATOM 3182 O O . LEU B 2 20 ? 30.405 20.352 -43.446 1.00 33.84 21 LEU B O 1
ATOM 3187 N N . LEU B 2 21 ? 30.589 21.947 -45.038 1.00 37.18 22 LEU B N 1
ATOM 3188 C CA . LEU B 2 21 ? 31.614 21.214 -45.788 1.00 38.50 22 LEU B CA 1
ATOM 3189 C C . LEU B 2 21 ? 32.897 21.119 -44.959 1.00 37.94 22 LEU B C 1
ATOM 3190 O O . LEU B 2 21 ? 33.547 20.071 -44.914 1.00 34.89 22 LEU B O 1
ATOM 3195 N N . LYS B 2 22 ? 33.230 22.199 -44.262 1.00 40.35 23 LYS B N 1
ATOM 3196 C CA . LYS B 2 22 ? 34.382 22.190 -43.355 1.00 42.17 23 LYS B CA 1
ATOM 3197 C C . LYS B 2 22 ? 34.273 21.100 -42.286 1.00 39.61 23 LYS B C 1
ATOM 3198 O O . LYS B 2 22 ? 35.221 20.363 -42.071 1.00 41.55 23 LYS B O 1
ATOM 3204 N N . GLU B 2 23 ? 33.117 20.973 -41.642 1.00 38.08 24 GLU B N 1
ATOM 3205 C CA . GLU B 2 23 ? 32.921 19.934 -40.628 1.00 39.74 24 GLU B CA 1
ATOM 3206 C C . GLU B 2 23 ? 33.057 18.510 -41.170 1.00 38.54 24 GLU B C 1
ATOM 3207 O O . GLU B 2 23 ? 33.580 17.621 -40.489 1.00 38.26 24 GLU B O 1
ATOM 3213 N N . ARG B 2 24 ? 32.596 18.306 -42.398 1.00 38.52 25 ARG B N 1
ATOM 3214 C CA . ARG B 2 24 ? 32.570 16.970 -43.011 1.00 41.99 25 ARG B CA 1
ATOM 3215 C C . ARG B 2 24 ? 33.943 16.405 -43.392 1.00 39.62 25 ARG B C 1
ATOM 3216 O O . ARG B 2 24 ? 34.074 15.199 -43.591 1.00 35.11 25 ARG B O 1
ATOM 3224 N N . GLN B 2 25 ? 34.956 17.277 -43.443 1.00 39.93 26 GLN B N 1
ATOM 3225 C CA . GLN B 2 25 ? 36.315 16.895 -43.852 1.00 40.03 26 GLN B CA 1
ATOM 3226 C C . GLN B 2 25 ? 36.870 15.752 -43.041 1.00 40.06 26 GLN B C 1
ATOM 3227 O O . GLN B 2 25 ? 37.529 14.876 -43.587 1.00 44.04 26 GLN B O 1
ATOM 3233 N N . LYS B 2 26 ? 36.590 15.754 -41.742 1.00 39.94 27 LYS B N 1
ATOM 3234 C CA . LYS B 2 26 ? 36.961 14.643 -40.858 1.00 41.97 27 LYS B CA 1
ATOM 3235 C C . LYS B 2 26 ? 36.531 13.263 -41.389 1.00 40.48 27 LYS B C 1
ATOM 3236 O O . LYS B 2 26 ? 37.229 12.277 -41.174 1.00 39.82 27 LYS B O 1
ATOM 3242 N N . ASP B 2 27 ? 35.374 13.189 -42.053 1.00 37.86 28 ASP B N 1
ATOM 3243 C CA . ASP B 2 27 ? 34.851 11.905 -42.536 1.00 38.19 28 ASP B CA 1
ATOM 3244 C C . ASP B 2 27 ? 35.283 11.571 -43.970 1.00 39.24 28 ASP B C 1
ATOM 3245 O O . ASP B 2 27 ? 35.253 10.402 -44.383 1.00 37.71 28 ASP B O 1
ATOM 3250 N N . LEU B 2 28 ? 35.687 12.613 -44.702 1.00 41.19 29 LEU B N 1
ATOM 3251 C CA . LEU B 2 28 ? 36.083 12.527 -46.114 1.00 42.48 29 LEU B CA 1
ATOM 3252 C C . LEU B 2 28 ? 37.504 12.045 -46.347 1.00 45.13 29 LEU B C 1
ATOM 3253 O O . LEU B 2 28 ? 38.007 12.131 -47.463 1.00 45.54 29 LEU B O 1
ATOM 3258 N N . LYS B 2 29 ? 38.158 11.532 -45.314 1.00 46.50 30 LYS B N 1
ATOM 3259 C CA . LYS B 2 29 ? 39.460 10.904 -45.521 1.00 50.87 30 LYS B CA 1
ATOM 3260 C C . LYS B 2 29 ? 39.219 9.467 -45.957 1.00 51.36 30 LYS B C 1
ATOM 3261 O O . LYS B 2 29 ? 40.078 8.828 -46.562 1.00 45.35 30 LYS B O 1
ATOM 3267 N N . PHE B 2 30 ? 38.007 8.996 -45.660 1.00 52.76 31 PHE B N 1
ATOM 3268 C CA . PHE B 2 30 ? 37.595 7.615 -45.863 1.00 53.36 31 PHE B CA 1
ATOM 3269 C C . PHE B 2 30 ? 36.649 7.506 -47.069 1.00 46.56 31 PHE B C 1
ATOM 3270 O O . PHE B 2 30 ? 36.601 6.479 -47.740 1.00 48.95 31 PHE B O 1
ATOM 3278 N N . LEU B 2 31 ? 35.911 8.583 -47.334 1.00 39.72 32 LEU B N 1
ATOM 3279 C CA . LEU B 2 31 ? 34.855 8.613 -48.339 1.00 35.50 32 LEU B CA 1
ATOM 3280 C C . LEU B 2 31 ? 35.042 9.790 -49.279 1.00 33.90 32 LEU B C 1
ATOM 3281 O O . LEU B 2 31 ? 35.425 10.883 -48.836 1.00 34.35 32 LEU B O 1
ATOM 3286 N N . SER B 2 32 ? 34.736 9.608 -50.566 1.00 31.10 33 SER B N 1
ATOM 3287 C CA . SER B 2 32 ? 34.654 10.776 -51.436 1.00 31.22 33 SER B CA 1
ATOM 3288 C C . SER B 2 32 ? 33.392 11.571 -51.070 1.00 31.22 33 SER B C 1
ATOM 3289 O O . SER B 2 32 ? 32.497 11.043 -50.389 1.00 31.78 33 SER B O 1
ATOM 3292 N N . GLU B 2 33 ? 33.330 12.825 -51.504 1.00 30.53 34 GLU B N 1
ATOM 3293 C CA . GLU B 2 33 ? 32.128 13.646 -51.382 1.00 34.46 34 GLU B CA 1
ATOM 3294 C C . GLU B 2 33 ? 30.925 12.928 -51.977 1.00 33.10 34 GLU B C 1
ATOM 3295 O O . GLU B 2 33 ? 29.832 12.977 -51.408 1.00 31.96 34 GLU B O 1
ATOM 3301 N N . GLU B 2 34 ? 31.132 12.278 -53.125 1.00 31.70 35 GLU B N 1
ATOM 3302 C CA . GLU B 2 34 ? 30.069 11.552 -53.813 1.00 32.62 35 GLU B CA 1
ATOM 3303 C C . GLU B 2 34 ? 29.520 10.433 -52.919 1.00 29.21 35 GLU B C 1
ATOM 3304 O O . GLU B 2 34 ? 28.301 10.311 -52.756 1.00 29.16 35 GLU B O 1
ATOM 3310 N N . GLU B 2 35 ? 30.420 9.660 -52.319 1.00 26.41 36 GLU B N 1
ATOM 3311 C CA . GLU B 2 35 ? 30.045 8.543 -51.450 1.00 27.35 36 GLU B CA 1
ATOM 3312 C C . GLU B 2 35 ? 29.382 9.010 -50.149 1.00 26.64 36 GLU B C 1
ATOM 3313 O O . GLU B 2 35 ? 28.509 8.319 -49.609 1.00 23.36 36 GLU B O 1
ATOM 3319 N N . TYR B 2 36 ? 29.798 10.178 -49.654 1.00 25.42 37 TYR B N 1
ATOM 3320 C CA . TYR B 2 36 ? 29.190 10.750 -48.449 1.00 25.75 37 TYR B CA 1
ATOM 3321 C C . TYR B 2 36 ? 27.700 11.078 -48.724 1.00 26.16 37 TYR B C 1
ATOM 3322 O O . TYR B 2 36 ? 26.848 10.826 -47.881 1.00 27.48 37 TYR B O 1
ATOM 3331 N N . TRP B 2 37 ? 27.418 11.655 -49.898 1.00 27.79 38 TRP B N 1
ATOM 3332 C CA . TRP B 2 37 ? 26.057 12.009 -50.319 1.00 28.67 38 TRP B CA 1
ATOM 3333 C C . TRP B 2 37 ? 25.218 10.751 -50.481 1.00 27.81 38 TRP B C 1
ATOM 3334 O O . TRP B 2 37 ? 24.036 10.712 -50.093 1.00 27.28 38 TRP B O 1
ATOM 3345 N N . LYS B 2 38 ? 25.831 9.692 -51.014 1.00 26.43 39 LYS B N 1
ATOM 3346 C CA . LYS B 2 38 ? 25.123 8.434 -51.238 1.00 24.49 39 LYS B CA 1
ATOM 3347 C C . LYS B 2 38 ? 24.698 7.824 -49.922 1.00 24.35 39 LYS B C 1
ATOM 3348 O O . LYS B 2 38 ? 23.585 7.299 -49.783 1.00 23.68 39 LYS B O 1
ATOM 3354 N N . LEU B 2 39 ? 25.596 7.905 -48.954 1.00 22.87 40 LEU B N 1
ATOM 3355 C CA . LEU B 2 39 ? 25.370 7.388 -47.630 1.00 25.76 40 LEU B CA 1
ATOM 3356 C C . LEU B 2 39 ? 24.230 8.153 -46.960 1.00 25.16 40 LEU B C 1
ATOM 3357 O O . LEU B 2 39 ? 23.375 7.555 -46.279 1.00 24.27 40 LEU B O 1
ATOM 3362 N N . GLN B 2 40 ? 24.196 9.465 -47.175 1.00 24.93 41 GLN B N 1
ATOM 3363 C CA . GLN B 2 40 ? 23.107 10.301 -46.619 1.00 25.15 41 GLN B CA 1
ATOM 3364 C C . GLN B 2 40 ? 21.741 9.902 -47.208 1.00 23.00 41 GLN B C 1
ATOM 3365 O O . GLN B 2 40 ? 20.767 9.772 -46.469 1.00 21.76 41 GLN B O 1
ATOM 3371 N N . ILE B 2 41 ? 21.690 9.697 -48.525 1.00 21.34 42 ILE B N 1
ATOM 3372 C CA . ILE B 2 41 ? 20.485 9.196 -49.212 1.00 19.35 42 ILE B CA 1
ATOM 3373 C C . ILE B 2 41 ? 20.063 7.831 -48.646 1.00 19.49 42 ILE B C 1
ATOM 3374 O O . ILE B 2 41 ? 18.901 7.614 -48.282 1.00 19.21 42 ILE B O 1
ATOM 3379 N N . PHE B 2 42 ? 21.028 6.925 -48.535 1.00 18.82 43 PHE B N 1
ATOM 3380 C CA . PHE B 2 42 ? 20.782 5.607 -47.993 1.00 19.43 43 PHE B CA 1
ATOM 3381 C C . PHE B 2 42 ? 20.082 5.690 -46.634 1.00 19.41 43 PHE B C 1
ATOM 3382 O O . PHE B 2 42 ? 19.035 5.079 -46.435 1.00 19.93 43 PHE B O 1
ATOM 3390 N N . PHE B 2 43 ? 20.643 6.471 -45.721 1.00 18.49 44 PHE B N 1
ATOM 3391 C CA . PHE B 2 43 ? 20.055 6.583 -44.398 1.00 19.77 44 PHE B CA 1
ATOM 3392 C C . PHE B 2 43 ? 18.695 7.312 -44.371 1.00 19.16 44 PHE B C 1
ATOM 3393 O O . PHE B 2 43 ? 17.787 6.975 -43.586 1.00 19.22 44 PHE B O 1
ATOM 3401 N N . THR B 2 44 ? 18.532 8.276 -45.259 1.00 20.02 45 THR B N 1
ATOM 3402 C CA . THR B 2 44 ? 17.203 8.849 -45.485 1.00 21.41 45 THR B CA 1
ATOM 3403 C C . THR B 2 44 ? 16.209 7.735 -45.893 1.00 21.51 45 THR B C 1
ATOM 3404 O O . THR B 2 44 ? 15.067 7.718 -45.436 1.00 20.17 45 THR B O 1
ATOM 3408 N N . ASN B 2 45 ? 16.645 6.816 -46.756 1.00 21.76 46 ASN B N 1
ATOM 3409 C CA . ASN B 2 45 ? 15.740 5.746 -47.200 1.00 21.04 46 ASN B CA 1
ATOM 3410 C C . ASN B 2 45 ? 15.444 4.770 -46.072 1.00 20.54 46 ASN B C 1
ATOM 3411 O O . ASN B 2 45 ? 14.320 4.285 -45.951 1.00 22.29 46 ASN B O 1
ATOM 3416 N N . VAL B 2 46 ? 16.449 4.489 -45.249 1.00 19.72 47 VAL B N 1
ATOM 3417 C CA . VAL B 2 46 ? 16.275 3.648 -44.072 1.00 19.75 47 VAL B CA 1
ATOM 3418 C C . VAL B 2 46 ? 15.212 4.213 -43.120 1.00 19.96 47 VAL B C 1
ATOM 3419 O O . VAL B 2 46 ? 14.300 3.479 -42.668 1.00 19.73 47 VAL B O 1
ATOM 3423 N N . ILE B 2 47 ? 15.305 5.509 -42.841 1.00 19.03 48 ILE B N 1
ATOM 3424 C CA . ILE B 2 47 ? 14.348 6.179 -41.934 1.00 19.80 48 ILE B CA 1
ATOM 3425 C C . ILE B 2 47 ? 12.930 6.185 -42.534 1.00 19.37 48 ILE B C 1
ATOM 3426 O O . ILE B 2 47 ? 11.942 5.967 -41.834 1.00 20.83 48 ILE B O 1
ATOM 3431 N N . GLN B 2 48 ? 12.835 6.422 -43.837 1.00 19.04 49 GLN B N 1
ATOM 3432 C CA . GLN B 2 48 ? 11.534 6.373 -44.516 1.00 20.25 49 GLN B CA 1
ATOM 3433 C C . GLN B 2 48 ? 10.890 4.977 -44.382 1.00 20.16 49 GLN B C 1
ATOM 3434 O O . GLN B 2 48 ? 9.708 4.855 -44.085 1.00 20.65 49 GLN B O 1
ATOM 3440 N N . ALA B 2 49 ? 11.698 3.942 -44.559 1.00 20.66 50 ALA B N 1
ATOM 3441 C CA . ALA B 2 49 ? 11.256 2.550 -44.414 1.00 21.52 50 ALA B CA 1
ATOM 3442 C C . ALA B 2 49 ? 10.862 2.230 -42.963 1.00 21.62 50 ALA B C 1
ATOM 3443 O O . ALA B 2 49 ? 9.867 1.556 -42.719 1.00 21.39 50 ALA B O 1
ATOM 3445 N N . LEU B 2 50 ? 11.623 2.720 -41.991 1.00 20.44 51 LEU B N 1
ATOM 3446 C CA . LEU B 2 50 ? 11.241 2.511 -40.607 1.00 20.24 51 LEU B CA 1
ATOM 3447 C C . LEU B 2 50 ? 9.888 3.167 -40.320 1.00 20.37 51 LEU B C 1
ATOM 3448 O O . LEU B 2 50 ? 9.049 2.572 -39.666 1.00 21.90 51 LEU B O 1
ATOM 3453 N N . GLY B 2 51 ? 9.677 4.379 -40.838 1.00 22.13 52 GLY B N 1
ATOM 3454 C CA . GLY B 2 51 ? 8.426 5.118 -40.624 1.00 21.12 52 GLY B CA 1
ATOM 3455 C C . GLY B 2 51 ? 7.254 4.431 -41.276 1.00 23.60 52 GLY B C 1
ATOM 3456 O O . GLY B 2 51 ? 6.163 4.374 -40.706 1.00 23.44 52 GLY B O 1
ATOM 3457 N N . GLU B 2 52 ? 7.472 3.901 -42.475 1.00 23.69 53 GLU B N 1
ATOM 3458 C CA . GLU B 2 52 ? 6.426 3.137 -43.151 1.00 26.49 53 GLU B CA 1
ATOM 3459 C C . GLU B 2 52 ? 6.020 1.884 -42.366 1.00 25.32 53 GLU B C 1
ATOM 3460 O O . GLU B 2 52 ? 4.834 1.617 -42.190 1.00 25.97 53 GLU B O 1
ATOM 3466 N N . HIS B 2 53 ? 6.999 1.129 -41.883 1.00 25.29 54 HIS B N 1
ATOM 3467 C CA . HIS B 2 53 ? 6.714 -0.081 -41.136 1.00 25.17 54 HIS B CA 1
ATOM 3468 C C . HIS B 2 53 ? 5.908 0.255 -39.899 1.00 25.95 54 HIS B C 1
ATOM 3469 O O . HIS B 2 53 ? 4.975 -0.469 -39.543 1.00 24.38 54 HIS B O 1
ATOM 3476 N N . LEU B 2 54 ? 6.259 1.356 -39.230 1.00 24.45 55 LEU B N 1
ATOM 3477 C CA . LEU B 2 54 ? 5.566 1.755 -37.990 1.00 26.03 55 LEU B CA 1
ATOM 3478 C C . LEU B 2 54 ? 4.281 2.526 -38.255 1.00 25.11 55 LEU B C 1
ATOM 3479 O O . LEU B 2 54 ? 3.611 2.922 -37.309 1.00 26.85 55 LEU B O 1
ATOM 3484 N N . LYS B 2 55 ? 3.977 2.744 -39.536 1.00 24.96 56 LYS B N 1
ATOM 3485 C CA . LYS B 2 55 ? 2.800 3.453 -40.003 1.00 27.31 56 LYS B CA 1
ATOM 3486 C C . LYS B 2 55 ? 2.753 4.884 -39.514 1.00 28.01 56 LYS B C 1
ATOM 3487 O O . LYS B 2 55 ? 1.691 5.362 -39.145 1.00 26.51 56 LYS B O 1
ATOM 3493 N N . LEU B 2 56 ? 3.896 5.572 -39.513 1.00 27.75 57 LEU B N 1
ATOM 3494 C CA . LEU B 2 56 ? 3.974 6.950 -39.010 1.00 26.75 57 LEU B CA 1
ATOM 3495 C C . LEU B 2 56 ? 3.689 7.918 -40.131 1.00 26.51 57 LEU B C 1
ATOM 3496 O O . LEU B 2 56 ? 4.038 7.651 -41.271 1.00 24.09 57 LEU B O 1
ATOM 3501 N N . ARG B 2 57 ? 3.060 9.045 -39.827 1.00 25.39 58 ARG B N 1
ATOM 3502 C CA . ARG B 2 57 ? 2.762 9.991 -40.907 1.00 26.52 58 ARG B CA 1
ATOM 3503 C C . ARG B 2 57 ? 4.048 10.707 -41.371 1.00 25.94 58 ARG B C 1
ATOM 3504 O O . ARG B 2 57 ? 5.061 10.723 -40.660 1.00 26.50 58 ARG B O 1
ATOM 3512 N N . GLN B 2 58 ? 3.996 11.281 -42.567 1.00 23.80 59 GLN B N 1
ATOM 3513 C CA . GLN B 2 58 ? 5.158 11.834 -43.238 1.00 25.29 59 GLN B CA 1
ATOM 3514 C C . GLN B 2 58 ? 5.880 12.907 -42.389 1.00 26.31 59 GLN B C 1
ATOM 3515 O O . GLN B 2 58 ? 7.121 12.961 -42.368 1.00 26.59 59 GLN B O 1
ATOM 3521 N N . GLN B 2 59 ? 5.118 13.735 -41.679 1.00 25.82 60 GLN B N 1
ATOM 3522 C CA . GLN B 2 59 ? 5.728 14.752 -40.808 1.00 26.22 60 GLN B CA 1
ATOM 3523 C C . GLN B 2 59 ? 6.664 14.154 -39.733 1.00 25.03 60 GLN B C 1
ATOM 3524 O O . GLN B 2 59 ? 7.708 14.744 -39.428 1.00 23.93 60 GLN B O 1
ATOM 3530 N N . VAL B 2 60 ? 6.283 13.013 -39.157 1.00 22.27 61 VAL B N 1
ATOM 3531 C CA . VAL B 2 60 ? 7.146 12.303 -38.214 1.00 21.08 61 VAL B CA 1
ATOM 3532 C C . VAL B 2 60 ? 8.423 11.825 -38.908 1.00 20.55 61 VAL B C 1
ATOM 3533 O O . VAL B 2 60 ? 9.523 12.007 -38.379 1.00 18.56 61 VAL B O 1
ATOM 3537 N N . ILE B 2 61 ? 8.286 11.232 -40.098 1.00 19.20 62 ILE B N 1
ATOM 3538 C CA . ILE B 2 61 ? 9.453 10.706 -40.806 1.00 18.60 62 ILE B CA 1
ATOM 3539 C C . ILE B 2 61 ? 10.398 11.876 -41.135 1.00 18.38 62 ILE B C 1
ATOM 3540 O O . ILE B 2 61 ? 11.637 11.788 -40.982 1.00 18.96 62 ILE B O 1
ATOM 3545 N N . ALA B 2 62 ? 9.795 12.968 -41.597 1.00 17.76 63 ALA B N 1
ATOM 3546 C CA . ALA B 2 62 ? 10.516 14.183 -41.958 1.00 17.60 63 ALA B CA 1
ATOM 3547 C C . ALA B 2 62 ? 11.266 14.743 -40.759 1.00 17.34 63 ALA B C 1
ATOM 3548 O O . ALA B 2 62 ? 12.464 15.036 -40.868 1.00 18.12 63 ALA B O 1
ATOM 3550 N N . THR B 2 63 ? 10.589 14.889 -39.616 1.00 16.66 64 THR B N 1
ATOM 3551 C CA . THR B 2 63 ? 11.297 15.310 -38.391 1.00 16.11 64 THR B CA 1
ATOM 3552 C C . THR B 2 63 ? 12.461 14.405 -37.989 1.00 15.95 64 THR B C 1
ATOM 3553 O O . THR B 2 63 ? 13.551 14.900 -37.670 1.00 16.39 64 THR B O 1
ATOM 3557 N N . ALA B 2 64 ? 12.235 13.096 -37.973 1.00 15.47 65 ALA B N 1
ATOM 3558 C CA . ALA B 2 64 ? 13.314 12.119 -37.715 1.00 16.19 65 ALA B CA 1
ATOM 3559 C C . ALA B 2 64 ? 14.523 12.324 -38.638 1.00 16.91 65 ALA B C 1
ATOM 3560 O O . ALA B 2 64 ? 15.684 12.222 -38.209 1.00 16.88 65 ALA B O 1
ATOM 3562 N N . THR B 2 65 ? 14.239 12.595 -39.919 1.00 17.93 66 THR B N 1
ATOM 3563 C CA . THR B 2 65 ? 15.279 12.725 -40.931 1.00 17.85 66 THR B CA 1
ATOM 3564 C C . THR B 2 65 ? 16.117 13.976 -40.663 1.00 19.03 66 THR B C 1
ATOM 3565 O O . THR B 2 65 ? 17.361 13.970 -40.795 1.00 18.87 66 THR B O 1
ATOM 3569 N N . VAL B 2 66 ? 15.429 15.047 -40.288 1.00 18.09 67 VAL B N 1
ATOM 3570 C CA . VAL B 2 66 ? 16.105 16.270 -39.965 1.00 17.63 67 VAL B CA 1
ATOM 3571 C C . VAL B 2 66 ? 17.006 16.071 -38.726 1.00 17.05 67 VAL B C 1
ATOM 3572 O O . VAL B 2 66 ? 18.118 16.542 -38.723 1.00 19.36 67 VAL B O 1
ATOM 3576 N N . TYR B 2 67 ? 16.542 15.356 -37.711 1.00 16.03 68 TYR B N 1
ATOM 3577 C CA . TYR B 2 67 ? 17.393 15.089 -36.529 1.00 16.25 68 TYR B CA 1
ATOM 3578 C C . TYR B 2 67 ? 18.669 14.350 -36.952 1.00 16.58 68 TYR B C 1
ATOM 3579 O O . TYR B 2 67 ? 19.784 14.741 -36.545 1.00 16.47 68 TYR B O 1
ATOM 3588 N N . PHE B 2 68 ? 18.503 13.311 -37.773 1.00 16.21 69 PHE B N 1
ATOM 3589 C CA . PHE B 2 68 ? 19.635 12.527 -38.308 1.00 17.11 69 PHE B CA 1
ATOM 3590 C C . PHE B 2 68 ? 20.604 13.442 -39.050 1.00 17.80 69 PHE B C 1
ATOM 3591 O O . PHE B 2 68 ? 21.801 13.418 -38.779 1.00 18.01 69 PHE B O 1
ATOM 3599 N N . LYS B 2 69 ? 20.099 14.259 -39.971 1.00 18.34 70 LYS B N 1
ATOM 3600 C CA . LYS B 2 69 ? 20.992 15.151 -40.740 1.00 19.17 70 LYS B CA 1
ATOM 3601 C C . LYS B 2 69 ? 21.705 16.190 -39.875 1.00 19.65 70 LYS B C 1
ATOM 3602 O O . LYS B 2 69 ? 22.878 16.503 -40.120 1.00 19.88 70 LYS B O 1
ATOM 3608 N N . ARG B 2 70 ? 20.986 16.748 -38.898 1.00 19.12 71 ARG B N 1
ATOM 3609 C CA . ARG B 2 70 ? 21.553 17.731 -37.975 1.00 19.88 71 ARG B CA 1
ATOM 3610 C C . ARG B 2 70 ? 22.655 17.084 -37.170 1.00 20.21 71 ARG B C 1
ATOM 3611 O O . ARG B 2 70 ? 23.700 17.708 -36.903 1.00 20.90 71 ARG B O 1
ATOM 3619 N N . PHE B 2 71 ? 22.410 15.861 -36.730 1.00 21.42 72 PHE B N 1
ATOM 3620 C CA . PHE B 2 71 ? 23.391 15.199 -35.863 1.00 21.78 72 PHE B CA 1
ATOM 3621 C C . PHE B 2 71 ? 24.694 15.045 -36.623 1.00 21.80 72 PHE B C 1
ATOM 3622 O O . PHE B 2 71 ? 25.751 15.486 -36.145 1.00 22.45 72 PHE B O 1
ATOM 3630 N N . TYR B 2 72 ? 24.637 14.457 -37.815 1.00 20.28 73 TYR B N 1
ATOM 3631 C CA . TYR B 2 72 ? 25.893 14.223 -38.541 1.00 20.49 73 TYR B CA 1
ATOM 3632 C C . TYR B 2 72 ? 26.416 15.447 -39.271 1.00 22.14 73 TYR B C 1
ATOM 3633 O O . TYR B 2 72 ? 27.506 15.410 -39.841 1.00 21.41 73 TYR B O 1
ATOM 3642 N N . ALA B 2 73 ? 25.645 16.534 -39.247 1.00 22.87 74 ALA B N 1
ATOM 3643 C CA . ALA B 2 73 ? 26.160 17.796 -39.724 1.00 23.36 74 ALA B CA 1
ATOM 3644 C C . ALA B 2 73 ? 27.192 18.335 -38.712 1.00 25.30 74 ALA B C 1
ATOM 3645 O O . ALA B 2 73 ? 28.131 19.017 -39.099 1.00 25.30 74 ALA B O 1
ATOM 3647 N N . ARG B 2 74 ? 27.013 18.025 -37.425 1.00 26.84 75 ARG B N 1
ATOM 3648 C CA . ARG B 2 74 ? 27.926 18.515 -36.397 1.00 28.11 75 ARG B CA 1
ATOM 3649 C C . ARG B 2 74 ? 28.961 17.487 -36.050 1.00 27.33 75 ARG B C 1
ATOM 3650 O O . ARG B 2 74 ? 30.088 17.848 -35.785 1.00 28.02 75 ARG B O 1
ATOM 3658 N N . TYR B 2 75 ? 28.576 16.209 -36.044 1.00 25.14 76 TYR B N 1
ATOM 3659 C CA . TYR B 2 75 ? 29.412 15.131 -35.520 1.00 24.68 76 TYR B CA 1
ATOM 3660 C C . TYR B 2 75 ? 29.793 14.141 -36.602 1.00 25.32 76 TYR B C 1
ATOM 3661 O O . TYR B 2 75 ? 29.101 14.005 -37.618 1.00 24.29 76 TYR B O 1
ATOM 3670 N N . SER B 2 76 ? 30.897 13.452 -36.369 1.00 24.52 77 SER B N 1
ATOM 3671 C CA . SER B 2 76 ? 31.392 12.416 -37.268 1.00 25.79 77 SER B CA 1
ATOM 3672 C C . SER B 2 76 ? 30.461 11.219 -37.380 1.00 24.99 77 SER B C 1
ATOM 3673 O O . SER B 2 76 ? 29.839 10.775 -36.398 1.00 24.10 77 SER B O 1
ATOM 3676 N N . LEU B 2 77 ? 30.415 10.656 -38.582 1.00 24.59 78 LEU B N 1
ATOM 3677 C CA . LEU B 2 77 ? 29.805 9.334 -38.777 1.00 26.06 78 LEU B CA 1
ATOM 3678 C C . LEU B 2 77 ? 30.260 8.275 -37.777 1.00 24.84 78 LEU B C 1
ATOM 3679 O O . LEU B 2 77 ? 29.542 7.296 -37.524 1.00 24.69 78 LEU B O 1
ATOM 3684 N N . LYS B 2 78 ? 31.451 8.437 -37.210 1.00 25.93 79 LYS B N 1
ATOM 3685 C CA . LYS B 2 78 ? 31.967 7.406 -36.308 1.00 24.69 79 LYS B CA 1
ATOM 3686 C C . LYS B 2 78 ? 31.588 7.717 -34.865 1.00 23.77 79 LYS B C 1
ATOM 3687 O O . LYS B 2 78 ? 31.781 6.871 -33.990 1.00 21.94 79 LYS B O 1
ATOM 3693 N N . SER B 2 79 ? 31.024 8.906 -34.610 1.00 22.13 80 SER B N 1
ATOM 3694 C CA . SER B 2 79 ? 30.703 9.275 -33.214 1.00 22.44 80 SER B CA 1
ATOM 3695 C C . SER B 2 79 ? 29.690 8.332 -32.567 1.00 22.42 80 SER B C 1
ATOM 3696 O O . SER B 2 79 ? 29.956 7.761 -31.487 1.00 21.28 80 SER B O 1
ATOM 3699 N N . ILE B 2 80 ? 28.542 8.152 -33.229 1.00 22.07 81 ILE B N 1
ATOM 3700 C CA . ILE B 2 80 ? 27.558 7.138 -32.850 1.00 21.34 81 ILE B CA 1
ATOM 3701 C C . ILE B 2 80 ? 27.186 6.385 -34.124 1.00 22.08 81 ILE B C 1
ATOM 3702 O O . ILE B 2 80 ? 26.987 6.992 -35.185 1.00 21.44 81 ILE B O 1
ATOM 3707 N N . ASP B 2 81 ? 27.117 5.067 -34.029 1.00 20.87 82 ASP B N 1
ATOM 3708 C CA . ASP B 2 81 ? 26.745 4.252 -35.170 1.00 21.28 82 ASP B CA 1
ATOM 3709 C C . ASP B 2 81 ? 25.390 4.742 -35.770 1.00 21.01 82 ASP B C 1
ATOM 3710 O O . ASP B 2 81 ? 24.394 4.799 -35.060 1.00 19.92 82 ASP B O 1
ATOM 3715 N N . PRO B 2 82 ? 25.367 5.114 -37.075 1.00 21.04 83 PRO B N 1
ATOM 3716 C CA . PRO B 2 82 ? 24.131 5.585 -37.710 1.00 20.21 83 PRO B CA 1
ATOM 3717 C C . PRO B 2 82 ? 23.052 4.508 -37.802 1.00 20.99 83 PRO B C 1
ATOM 3718 O O . PRO B 2 82 ? 21.861 4.831 -37.946 1.00 21.13 83 PRO B O 1
ATOM 3722 N N . VAL B 2 83 ? 23.458 3.243 -37.703 1.00 19.74 84 VAL B N 1
ATOM 3723 C CA . VAL B 2 83 ? 22.506 2.129 -37.687 1.00 19.85 84 VAL B CA 1
ATOM 3724 C C . VAL B 2 83 ? 21.651 2.200 -36.411 1.00 20.28 84 VAL B C 1
ATOM 3725 O O . VAL B 2 83 ? 20.471 1.840 -36.436 1.00 20.95 84 VAL B O 1
ATOM 3729 N N . LEU B 2 84 ? 22.237 2.640 -35.292 1.00 19.59 85 LEU B N 1
ATOM 3730 C CA . LEU B 2 84 ? 21.444 2.912 -34.091 1.00 18.72 85 LEU B CA 1
ATOM 3731 C C . LEU B 2 84 ? 20.769 4.273 -34.165 1.00 19.38 85 LEU B C 1
ATOM 3732 O O . LEU B 2 84 ? 19.643 4.437 -33.702 1.00 19.58 85 LEU B O 1
ATOM 3737 N N . MET B 2 85 ? 21.474 5.265 -34.688 1.00 19.12 86 MET B N 1
ATOM 3738 C CA . MET B 2 85 ? 20.925 6.625 -34.715 1.00 20.11 86 MET B CA 1
ATOM 3739 C C . MET B 2 85 ? 19.608 6.745 -35.506 1.00 20.08 86 MET B C 1
ATOM 3740 O O . MET B 2 85 ? 18.708 7.504 -35.113 1.00 20.52 86 MET B O 1
ATOM 3745 N N . ALA B 2 86 ? 19.495 5.997 -36.605 1.00 19.35 87 ALA B N 1
ATOM 3746 C CA . ALA B 2 86 ? 18.324 6.128 -37.464 1.00 19.61 87 ALA B CA 1
ATOM 3747 C C . ALA B 2 86 ? 17.028 5.739 -36.712 1.00 18.96 87 ALA B C 1
ATOM 3748 O O . ALA B 2 86 ? 16.061 6.542 -36.661 1.00 18.54 87 ALA B O 1
ATOM 3750 N N . PRO B 2 87 ? 16.998 4.542 -36.097 1.00 19.00 88 PRO B N 1
ATOM 3751 C CA . PRO B 2 87 ? 15.783 4.228 -35.323 1.00 19.87 88 PRO B CA 1
ATOM 3752 C C . PRO B 2 87 ? 15.620 5.108 -34.076 1.00 21.07 88 PRO B C 1
ATOM 3753 O O . PRO B 2 87 ? 14.486 5.386 -33.660 1.00 21.39 88 PRO B O 1
ATOM 3757 N N . THR B 2 88 ? 16.730 5.571 -33.495 1.00 20.11 89 THR B N 1
ATOM 3758 C CA . THR B 2 88 ? 16.620 6.456 -32.345 1.00 19.26 89 THR B CA 1
ATOM 3759 C C . THR B 2 88 ? 15.915 7.770 -32.752 1.00 19.72 89 THR B C 1
ATOM 3760 O O . THR B 2 88 ? 15.074 8.271 -32.021 1.00 19.82 89 THR B O 1
ATOM 3764 N N . CYS B 2 89 ? 16.271 8.303 -33.921 1.00 18.61 90 CYS B N 1
ATOM 3765 C CA . CYS B 2 89 ? 15.657 9.527 -34.439 1.00 18.79 90 CYS B CA 1
ATOM 3766 C C . CYS B 2 89 ? 14.141 9.378 -34.663 1.00 18.80 90 CYS B C 1
ATOM 3767 O O . CYS B 2 89 ? 13.361 10.302 -34.376 1.00 18.96 90 CYS B O 1
ATOM 3770 N N . VAL B 2 90 ? 13.731 8.235 -35.207 1.00 17.72 91 VAL B N 1
ATOM 3771 C CA . VAL B 2 90 ? 12.309 7.897 -35.358 1.00 17.76 91 VAL B CA 1
ATOM 3772 C C . VAL B 2 90 ? 11.587 7.855 -33.998 1.00 18.53 91 VAL B C 1
ATOM 3773 O O . VAL B 2 90 ? 10.502 8.459 -33.823 1.00 18.77 91 VAL B O 1
ATOM 3777 N N . PHE B 2 91 ? 12.203 7.175 -33.034 1.00 18.16 92 PHE B N 1
ATOM 3778 C CA . PHE B 2 91 ? 11.678 7.064 -31.666 1.00 18.79 92 PHE B CA 1
ATOM 3779 C C . PHE B 2 91 ? 11.425 8.446 -31.030 1.00 19.49 92 PHE B C 1
ATOM 3780 O O . PHE B 2 91 ? 10.327 8.742 -30.559 1.00 20.22 92 PHE B O 1
ATOM 3788 N N . LEU B 2 92 ? 12.436 9.304 -31.046 1.00 19.18 93 LEU B N 1
ATOM 3789 C CA . LEU B 2 92 ? 12.281 10.650 -30.535 1.00 19.84 93 LEU B CA 1
ATOM 3790 C C . LEU B 2 92 ? 11.237 11.478 -31.318 1.00 19.24 93 LEU B C 1
ATOM 3791 O O . LEU B 2 92 ? 10.360 12.119 -30.722 1.00 19.50 93 LEU B O 1
ATOM 3796 N N . ALA B 2 93 ? 11.332 11.465 -32.646 1.00 19.33 94 ALA B N 1
ATOM 3797 C CA . ALA B 2 93 ? 10.375 12.220 -33.490 1.00 19.63 94 ALA B CA 1
ATOM 3798 C C . ALA B 2 93 ? 8.917 11.842 -33.236 1.00 18.98 94 ALA B C 1
ATOM 3799 O O . ALA B 2 93 ? 8.030 12.706 -33.265 1.00 17.26 94 ALA B O 1
ATOM 3801 N N . SER B 2 94 ? 8.676 10.554 -33.008 1.00 19.82 95 SER B N 1
ATOM 3802 C CA . SER B 2 94 ? 7.335 10.083 -32.690 1.00 20.75 95 SER B CA 1
ATOM 3803 C C . SER B 2 94 ? 6.776 10.735 -31.430 1.00 19.13 95 SER B C 1
ATOM 3804 O O . SER B 2 94 ? 5.601 11.106 -31.417 1.00 18.80 95 SER B O 1
ATOM 3807 N N . LYS B 2 95 ? 7.612 10.873 -30.401 1.00 19.44 96 LYS B N 1
ATOM 3808 C CA . LYS B 2 95 ? 7.220 11.606 -29.184 1.00 20.16 96 LYS B CA 1
ATOM 3809 C C . LYS B 2 95 ? 6.946 13.092 -29.471 1.00 20.43 96 LYS B C 1
ATOM 3810 O O . LYS B 2 95 ? 5.894 13.628 -29.107 1.00 19.78 96 LYS B O 1
ATOM 3816 N N . VAL B 2 96 ? 7.891 13.738 -30.152 1.00 21.48 97 VAL B N 1
ATOM 3817 C CA . VAL B 2 96 ? 7.826 15.190 -30.435 1.00 20.62 97 VAL B CA 1
ATOM 3818 C C . VAL B 2 96 ? 6.589 15.583 -31.245 1.00 20.13 97 VAL B C 1
ATOM 3819 O O . VAL B 2 96 ? 5.888 16.536 -30.898 1.00 18.43 97 VAL B O 1
ATOM 3823 N N . GLU B 2 97 ? 6.334 14.802 -32.295 1.00 20.60 98 GLU B N 1
ATOM 3824 C CA . GLU B 2 97 ? 5.179 14.941 -33.167 1.00 22.38 98 GLU B CA 1
ATOM 3825 C C . GLU B 2 97 ? 3.868 14.351 -32.598 1.00 23.16 98 GLU B C 1
ATOM 3826 O O . GLU B 2 97 ? 2.868 14.286 -33.317 1.00 22.66 98 GLU B O 1
ATOM 3832 N N . GLU B 2 98 ? 3.876 13.921 -31.335 1.00 23.02 99 GLU B N 1
ATOM 3833 C CA . GLU B 2 98 ? 2.643 13.562 -30.588 1.00 24.89 99 GLU B CA 1
ATOM 3834 C C . GLU B 2 98 ? 1.957 12.258 -31.037 1.00 26.18 99 GLU B C 1
ATOM 3835 O O . GLU B 2 98 ? 0.782 12.025 -30.720 1.00 27.33 99 GLU B O 1
ATOM 3841 N N . PHE B 2 99 ? 2.699 11.405 -31.747 1.00 27.02 100 PHE B N 1
ATOM 3842 C CA . PHE B 2 99 ? 2.230 10.055 -32.057 1.00 27.96 100 PHE B CA 1
ATOM 3843 C C . PHE B 2 99 ? 2.234 9.258 -30.754 1.00 26.82 100 PHE B C 1
ATOM 3844 O O . PHE B 2 99 ? 1.300 8.512 -30.480 1.00 26.06 100 PHE B O 1
ATOM 3852 N N . GLY B 2 100 ? 3.290 9.434 -29.953 1.00 24.08 101 GLY B N 1
ATOM 3853 C CA . GLY B 2 100 ? 3.417 8.724 -28.688 1.00 23.12 101 GLY B CA 1
ATOM 3854 C C . GLY B 2 100 ? 4.754 8.023 -28.606 1.00 23.10 101 GLY B C 1
ATOM 3855 O O . GLY B 2 100 ? 5.639 8.242 -29.457 1.00 21.41 101 GLY B O 1
ATOM 3856 N N . VAL B 2 101 ? 4.903 7.188 -27.583 1.00 22.82 102 VAL B N 1
ATOM 3857 C CA . VAL B 2 101 ? 6.106 6.400 -27.410 1.00 25.01 102 VAL B CA 1
ATOM 3858 C C . VAL B 2 101 ? 5.927 4.995 -27.998 1.00 25.43 102 VAL B C 1
ATOM 3859 O O . VAL B 2 101 ? 5.055 4.233 -27.580 1.00 25.93 102 VAL B O 1
ATOM 3863 N N . VAL B 2 102 ? 6.718 4.701 -29.025 1.00 24.39 103 VAL B N 1
ATOM 3864 C CA . VAL B 2 102 ? 6.651 3.399 -29.719 1.00 24.98 103 VAL B CA 1
ATOM 3865 C C . VAL B 2 102 ? 7.031 2.333 -28.697 1.00 24.49 103 VAL B C 1
ATOM 3866 O O . VAL B 2 102 ? 7.982 2.526 -27.941 1.00 23.92 103 VAL B O 1
ATOM 3870 N N . SER B 2 103 ? 6.266 1.240 -28.622 1.00 25.44 104 SER B N 1
ATOM 3871 C CA . SER B 2 103 ? 6.591 0.171 -27.649 1.00 26.47 104 SER B CA 1
ATOM 3872 C C . SER B 2 103 ? 7.943 -0.466 -27.948 1.00 26.13 104 SER B C 1
ATOM 3873 O O . SER B 2 103 ? 8.421 -0.423 -29.077 1.00 24.99 104 SER B O 1
ATOM 3876 N N . ASN B 2 104 ? 8.571 -1.013 -26.916 1.00 27.84 105 ASN B N 1
ATOM 3877 C CA . ASN B 2 104 ? 9.819 -1.744 -27.053 1.00 29.82 105 ASN B CA 1
ATOM 3878 C C . ASN B 2 104 ? 9.759 -2.770 -28.182 1.00 29.20 105 ASN B C 1
ATOM 3879 O O . ASN B 2 104 ? 10.606 -2.774 -29.079 1.00 28.57 105 ASN B O 1
ATOM 3884 N N . THR B 2 105 ? 8.734 -3.615 -28.167 1.00 29.74 106 THR B N 1
ATOM 3885 C CA . THR B 2 105 ? 8.670 -4.686 -29.150 1.00 29.96 106 THR B CA 1
ATOM 3886 C C . THR B 2 105 ? 8.458 -4.130 -30.563 1.00 28.39 106 THR B C 1
ATOM 3887 O O . THR B 2 105 ? 9.097 -4.595 -31.498 1.00 27.67 106 THR B O 1
ATOM 3891 N N . ARG B 2 106 ? 7.574 -3.146 -30.730 1.00 26.71 107 ARG B N 1
ATOM 3892 C CA . ARG B 2 106 ? 7.343 -2.552 -32.063 1.00 27.06 107 ARG B CA 1
ATOM 3893 C C . ARG B 2 106 ? 8.568 -1.868 -32.656 1.00 26.18 107 ARG B C 1
ATOM 3894 O O . ARG B 2 106 ? 8.827 -2.003 -33.864 1.00 25.14 107 ARG B O 1
ATOM 3902 N N . LEU B 2 107 ? 9.311 -1.128 -31.824 1.00 25.03 108 LEU B N 1
ATOM 3903 C CA . LEU B 2 107 ? 10.516 -0.436 -32.315 1.00 25.13 108 LEU B CA 1
ATOM 3904 C C . LEU B 2 107 ? 11.596 -1.423 -32.778 1.00 24.49 108 LEU B C 1
ATOM 3905 O O . LEU B 2 107 ? 12.055 -1.354 -33.929 1.00 24.03 108 LEU B O 1
ATOM 3910 N N . ILE B 2 108 ? 11.982 -2.341 -31.899 1.00 23.16 109 ILE B N 1
ATOM 3911 C CA . ILE B 2 108 ? 13.016 -3.320 -32.247 1.00 25.06 109 ILE B CA 1
ATOM 3912 C C . ILE B 2 108 ? 12.574 -4.228 -33.411 1.00 24.51 109 ILE B C 1
ATOM 3913 O O . ILE B 2 108 ? 13.362 -4.518 -34.324 1.00 23.25 109 ILE B O 1
ATOM 3918 N N . ALA B 2 109 ? 11.306 -4.633 -33.405 1.00 24.65 110 ALA B N 1
ATOM 3919 C CA . ALA B 2 109 ? 10.767 -5.414 -34.533 1.00 26.71 110 ALA B CA 1
ATOM 3920 C C . ALA B 2 109 ? 10.843 -4.624 -35.851 1.00 25.97 110 ALA B C 1
ATOM 3921 O O . ALA B 2 109 ? 11.226 -5.176 -36.885 1.00 24.83 110 ALA B O 1
ATOM 3923 N N . ALA B 2 110 ? 10.498 -3.335 -35.810 1.00 23.97 111 ALA B N 1
ATOM 3924 C CA . ALA B 2 110 ? 10.627 -2.500 -37.002 1.00 24.59 111 ALA B CA 1
ATOM 3925 C C . ALA B 2 110 ? 12.054 -2.417 -37.512 1.00 25.75 111 ALA B C 1
ATOM 3926 O O . ALA B 2 110 ? 12.305 -2.686 -38.691 1.00 26.45 111 ALA B O 1
ATOM 3928 N N . ALA B 2 111 ? 12.994 -2.057 -36.641 1.00 25.66 112 ALA B N 1
ATOM 3929 C CA . ALA B 2 111 ? 14.392 -1.981 -37.057 1.00 25.95 112 ALA B CA 1
ATOM 3930 C C . ALA B 2 111 ? 14.903 -3.340 -37.608 1.00 26.64 112 ALA B C 1
ATOM 3931 O O . ALA B 2 111 ? 15.578 -3.392 -38.658 1.00 25.87 112 ALA B O 1
ATOM 3933 N N . THR B 2 112 ? 14.551 -4.427 -36.923 1.00 27.75 113 THR B N 1
ATOM 3934 C CA . THR B 2 112 ? 15.009 -5.778 -37.305 1.00 28.26 113 THR B CA 1
ATOM 3935 C C . THR B 2 112 ? 14.467 -6.188 -38.656 1.00 29.53 113 THR B C 1
ATOM 3936 O O . THR B 2 112 ? 15.230 -6.546 -39.555 1.00 29.79 113 THR B O 1
ATOM 3940 N N . SER B 2 113 ? 13.153 -6.110 -38.800 1.00 28.44 114 SER B N 1
ATOM 3941 C CA . SER B 2 113 ? 12.493 -6.527 -40.010 1.00 28.30 114 SER B CA 1
ATOM 3942 C C . SER B 2 113 ? 12.853 -5.659 -41.233 1.00 29.56 114 SER B C 1
ATOM 3943 O O . SER B 2 113 ? 13.142 -6.190 -42.318 1.00 27.65 114 SER B O 1
ATOM 3946 N N . VAL B 2 114 ? 12.870 -4.340 -41.044 1.00 27.48 115 VAL B N 1
ATOM 3947 C CA . VAL B 2 114 ? 13.222 -3.409 -42.114 1.00 26.19 115 VAL B CA 1
ATOM 3948 C C . VAL B 2 114 ? 14.618 -3.670 -42.671 1.00 25.93 115 VAL B C 1
ATOM 3949 O O . VAL B 2 114 ? 14.784 -3.742 -43.889 1.00 25.00 115 VAL B O 1
ATOM 3953 N N . LEU B 2 115 ? 15.611 -3.819 -41.807 1.00 24.23 116 LEU B N 1
ATOM 3954 C CA . LEU B 2 115 ? 16.968 -4.058 -42.306 1.00 29.21 116 LEU B CA 1
ATOM 3955 C C . LEU B 2 115 ? 17.088 -5.430 -42.994 1.00 30.06 116 LEU B C 1
ATOM 3956 O O . LEU B 2 115 ? 17.770 -5.577 -44.011 1.00 28.97 116 LEU B O 1
ATOM 3961 N N . LYS B 2 116 ? 16.407 -6.417 -42.420 1.00 32.50 117 LYS B N 1
ATOM 3962 C CA . LYS B 2 116 ? 16.383 -7.781 -42.939 1.00 35.56 117 LYS B CA 1
ATOM 3963 C C . LYS B 2 116 ? 15.657 -7.866 -44.294 1.00 36.04 117 LYS B C 1
ATOM 3964 O O . LYS B 2 116 ? 16.202 -8.415 -45.245 1.00 41.12 117 LYS B O 1
ATOM 3970 N N . THR B 2 117 ? 14.451 -7.309 -44.383 1.00 35.92 118 THR B N 1
ATOM 3971 C CA . THR B 2 117 ? 13.624 -7.417 -45.586 1.00 37.51 118 THR B CA 1
ATOM 3972 C C . THR B 2 117 ? 14.138 -6.528 -46.698 1.00 35.60 118 THR B C 1
ATOM 3973 O O . THR B 2 117 ? 14.378 -7.001 -47.803 1.00 39.23 118 THR B O 1
ATOM 3977 N N . ARG B 2 118 ? 14.327 -5.248 -46.388 1.00 31.48 119 ARG B N 1
ATOM 3978 C CA . ARG B 2 118 ? 14.484 -4.216 -47.407 1.00 32.19 119 ARG B CA 1
ATOM 3979 C C . ARG B 2 118 ? 15.945 -3.811 -47.613 1.00 31.60 119 ARG B C 1
ATOM 3980 O O . ARG B 2 118 ? 16.293 -3.256 -48.641 1.00 34.08 119 ARG B O 1
ATOM 3988 N N . PHE B 2 119 ? 16.816 -4.109 -46.658 1.00 29.31 120 PHE B N 1
ATOM 3989 C CA . PHE B 2 119 ? 18.194 -3.624 -46.779 1.00 28.37 120 PHE B CA 1
ATOM 3990 C C . PHE B 2 119 ? 19.246 -4.709 -46.619 1.00 27.44 120 PHE B C 1
ATOM 3991 O O . PHE B 2 119 ? 20.376 -4.422 -46.234 1.00 26.96 120 PHE B O 1
ATOM 3999 N N . SER B 2 120 ? 18.876 -5.946 -46.936 1.00 27.62 121 SER B N 1
ATOM 4000 C CA . SER B 2 120 ? 19.771 -7.080 -46.711 1.00 29.29 121 SER B CA 1
ATOM 4001 C C . SER B 2 120 ? 21.058 -7.045 -47.539 1.00 29.94 121 SER B C 1
ATOM 4002 O O . SER B 2 120 ? 22.067 -7.606 -47.118 1.00 34.59 121 SER B O 1
ATOM 4005 N N . TYR B 2 121 ? 21.033 -6.372 -48.683 1.00 29.93 122 TYR B N 1
ATOM 4006 C CA . TYR B 2 121 ? 22.254 -6.134 -49.470 1.00 30.96 122 TYR B CA 1
ATOM 4007 C C . TYR B 2 121 ? 23.319 -5.326 -48.723 1.00 33.83 122 TYR B C 1
ATOM 4008 O O . TYR B 2 121 ? 24.512 -5.461 -49.007 1.00 33.76 122 TYR B O 1
ATOM 4017 N N . ALA B 2 122 ? 22.894 -4.481 -47.776 1.00 34.45 123 ALA B N 1
ATOM 4018 C CA . ALA B 2 122 ? 23.830 -3.687 -46.967 1.00 33.05 123 ALA B CA 1
ATOM 4019 C C . ALA B 2 122 ? 24.042 -4.285 -45.586 1.00 34.07 123 ALA B C 1
ATOM 4020 O O . ALA B 2 122 ? 25.070 -4.064 -44.956 1.00 36.66 123 ALA B O 1
ATOM 4022 N N . PHE B 2 123 ? 23.050 -5.018 -45.099 1.00 33.23 124 PHE B N 1
ATOM 4023 C CA . PHE B 2 123 ? 23.123 -5.592 -43.748 1.00 34.52 124 PHE B CA 1
ATOM 4024 C C . PHE B 2 123 ? 22.958 -7.098 -43.712 1.00 35.90 124 PHE B C 1
ATOM 4025 O O . PHE B 2 123 ? 21.844 -7.599 -43.557 1.00 41.40 124 PHE B O 1
ATOM 4033 N N . PRO B 2 124 ? 24.078 -7.823 -43.809 1.00 36.76 125 PRO B N 1
ATOM 4034 C CA . PRO B 2 124 ? 24.077 -9.276 -43.749 1.00 38.83 125 PRO B CA 1
ATOM 4035 C C . PRO B 2 124 ? 23.661 -9.817 -42.368 1.00 40.35 125 PRO B C 1
ATOM 4036 O O . PRO B 2 124 ? 22.975 -10.838 -42.304 1.00 42.87 125 PRO B O 1
ATOM 4040 N N . LYS B 2 125 ? 24.052 -9.139 -41.286 1.00 40.73 126 LYS B N 1
ATOM 4041 C CA . LYS B 2 125 ? 23.662 -9.562 -39.930 1.00 39.12 126 LYS B CA 1
ATOM 4042 C C . LYS B 2 125 ? 22.446 -8.788 -39.450 1.00 38.63 126 LYS B C 1
ATOM 4043 O O . LYS B 2 125 ? 22.240 -7.640 -39.830 1.00 37.86 126 LYS B O 1
ATOM 4049 N N . GLU B 2 126 ? 21.654 -9.421 -38.598 1.00 37.69 127 GLU B N 1
ATOM 4050 C CA . GLU B 2 126 ? 20.477 -8.792 -38.027 1.00 40.03 127 GLU B CA 1
ATOM 4051 C C . GLU B 2 126 ? 20.821 -7.529 -37.229 1.00 35.96 127 GLU B C 1
ATOM 4052 O O . GLU B 2 126 ? 21.936 -7.387 -36.691 1.00 33.70 127 GLU B O 1
ATOM 4058 N N . PHE B 2 127 ? 19.860 -6.609 -37.168 1.00 33.75 128 PHE B N 1
ATOM 4059 C CA . PHE B 2 127 ? 19.962 -5.440 -36.287 1.00 31.00 128 PHE B CA 1
ATOM 4060 C C . PHE B 2 127 ? 20.503 -5.875 -34.916 1.00 29.77 128 PHE B C 1
ATOM 4061 O O . PHE B 2 127 ? 19.936 -6.741 -34.283 1.00 30.45 128 PHE B O 1
ATOM 4069 N N . PRO B 2 128 ? 21.634 -5.310 -34.488 1.00 28.15 129 PRO B N 1
ATOM 4070 C CA . PRO B 2 128 ? 22.304 -5.827 -33.308 1.00 28.05 129 PRO B CA 1
ATOM 4071 C C . PRO B 2 128 ? 22.021 -5.097 -31.993 1.00 31.13 129 PRO B C 1
ATOM 4072 O O . PRO B 2 128 ? 22.611 -5.455 -30.973 1.00 31.69 129 PRO B O 1
ATOM 4076 N N . TYR B 2 129 ? 21.159 -4.077 -31.998 1.00 28.11 130 TYR B N 1
ATOM 4077 C CA . TYR B 2 129 ? 20.902 -3.326 -30.769 1.00 27.37 130 TYR B CA 1
ATOM 4078 C C . TYR B 2 129 ? 19.569 -3.670 -30.103 1.00 28.39 130 TYR B C 1
ATOM 4079 O O . TYR B 2 129 ? 18.627 -4.098 -30.747 1.00 29.08 130 TYR B O 1
ATOM 4088 N N . ARG B 2 130 ? 19.517 -3.484 -28.790 1.00 32.19 131 ARG B N 1
ATOM 4089 C CA . ARG B 2 130 ? 18.301 -3.680 -28.028 1.00 33.34 131 ARG B CA 1
ATOM 4090 C C . ARG B 2 130 ? 17.762 -2.325 -27.535 1.00 30.93 131 ARG B C 1
ATOM 4091 O O . ARG B 2 130 ? 18.394 -1.270 -27.717 1.00 29.00 131 ARG B O 1
ATOM 4099 N N . MET B 2 131 ? 16.588 -2.355 -26.922 1.00 30.01 132 MET B N 1
ATOM 4100 C CA . MET B 2 131 ? 15.919 -1.125 -26.505 1.00 30.41 132 MET B CA 1
ATOM 4101 C C . MET B 2 131 ? 16.754 -0.233 -25.568 1.00 28.54 132 MET B C 1
ATOM 4102 O O . MET B 2 131 ? 16.697 0.990 -25.680 1.00 27.21 132 MET B O 1
ATOM 4107 N N . ASN B 2 132 ? 17.532 -0.839 -24.665 1.00 25.99 133 ASN B N 1
ATOM 4108 C CA . ASN B 2 132 ? 18.445 -0.091 -23.802 1.00 27.70 133 ASN B CA 1
ATOM 4109 C C . ASN B 2 132 ? 19.448 0.783 -24.584 1.00 26.92 133 ASN B C 1
ATOM 4110 O O . ASN B 2 132 ? 19.838 1.877 -24.134 1.00 26.47 133 ASN B O 1
ATOM 4115 N N . HIS B 2 133 ? 19.856 0.316 -25.762 1.00 25.11 134 HIS B N 1
ATOM 4116 C CA . HIS B 2 133 ? 20.749 1.103 -26.609 1.00 24.55 134 HIS B CA 1
ATOM 4117 C C . HIS B 2 133 ? 20.027 2.283 -27.196 1.00 22.20 134 HIS B C 1
ATOM 4118 O O . HIS B 2 133 ? 20.576 3.393 -27.219 1.00 22.51 134 HIS B O 1
ATOM 4125 N N . ILE B 2 134 ? 18.809 2.061 -27.689 1.00 22.07 135 ILE B N 1
ATOM 4126 C CA . ILE B 2 134 ? 17.968 3.170 -28.193 1.00 21.61 135 ILE B CA 1
ATOM 4127 C C . ILE B 2 134 ? 17.803 4.253 -27.126 1.00 22.68 135 ILE B C 1
ATOM 4128 O O . ILE B 2 134 ? 17.989 5.443 -27.39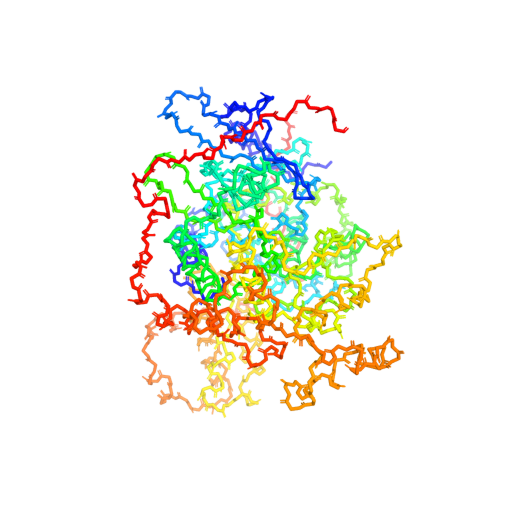0 1.00 23.02 135 ILE B O 1
ATOM 4133 N N . LEU B 2 135 ? 17.451 3.836 -25.907 1.00 23.75 136 LEU B N 1
ATOM 4134 C CA . LEU B 2 135 ? 17.204 4.795 -24.824 1.00 23.24 136 LEU B CA 1
ATOM 4135 C C . LEU B 2 135 ? 18.446 5.583 -24.459 1.00 22.67 136 LEU B C 1
ATOM 4136 O O . LEU B 2 135 ? 18.389 6.780 -24.207 1.00 21.27 136 LEU B O 1
ATOM 4141 N N . GLU B 2 136 ? 19.585 4.912 -24.467 1.00 23.74 137 GLU B N 1
ATOM 4142 C CA . GLU B 2 136 ? 20.843 5.562 -24.206 1.00 24.46 137 GLU B CA 1
ATOM 4143 C C . GLU B 2 136 ? 21.202 6.559 -25.316 1.00 24.29 137 GLU B C 1
ATOM 4144 O O . GLU B 2 136 ? 21.594 7.698 -25.035 1.00 25.36 137 GLU B O 1
ATOM 4150 N N . CYS B 2 137 ? 21.086 6.130 -26.571 1.00 21.21 138 CYS B N 1
ATOM 4151 C CA . CYS B 2 137 ? 21.300 7.002 -27.728 1.00 21.12 138 CYS B CA 1
ATOM 4152 C C . CYS B 2 137 ? 20.285 8.187 -27.753 1.00 21.13 138 CYS B C 1
ATOM 4153 O O . CYS B 2 137 ? 20.613 9.282 -28.204 1.00 21.18 138 CYS B O 1
ATOM 4156 N N . GLU B 2 138 ? 19.065 7.966 -27.286 1.00 20.16 139 GLU B N 1
ATOM 4157 C CA . GLU B 2 138 ? 18.076 9.061 -27.222 1.00 21.63 139 GLU B CA 1
ATOM 4158 C C . GLU B 2 138 ? 18.523 10.252 -26.347 1.00 22.08 139 GLU B C 1
ATOM 4159 O O . GLU B 2 138 ? 18.427 11.412 -26.765 1.00 21.83 139 GLU B O 1
ATOM 4165 N N . PHE B 2 139 ? 18.965 9.961 -25.125 1.00 22.46 140 PHE B N 1
ATOM 4166 C CA . PHE B 2 139 ? 19.574 10.961 -24.248 1.00 23.96 140 PHE B CA 1
ATOM 4167 C C . PHE B 2 139 ? 20.715 11.722 -24.921 1.00 24.27 140 PHE B C 1
ATOM 4168 O O . PHE B 2 139 ? 20.742 12.950 -24.899 1.00 24.45 140 PHE B O 1
ATOM 4176 N N . TYR B 2 140 ? 21.654 10.998 -25.528 1.00 24.30 141 TYR B N 1
ATOM 4177 C CA . TYR B 2 140 ? 22.717 11.639 -26.289 1.00 24.31 141 TYR B CA 1
ATOM 4178 C C . TYR B 2 140 ? 22.182 12.496 -27.432 1.00 22.83 141 TYR B C 1
ATOM 4179 O O . TYR B 2 140 ? 22.613 13.636 -27.613 1.00 22.06 141 TYR B O 1
ATOM 4188 N N . LEU B 2 141 ? 21.256 11.944 -28.214 1.00 20.84 142 LEU B N 1
ATOM 4189 C CA . LEU B 2 141 ? 20.672 12.730 -29.315 1.00 21.84 142 LEU B CA 1
ATOM 4190 C C . LEU B 2 141 ? 20.042 14.043 -28.815 1.00 21.47 142 LEU B C 1
ATOM 4191 O O . LEU B 2 141 ? 20.276 15.103 -29.384 1.00 19.14 142 LEU B O 1
ATOM 4196 N N . LEU B 2 142 ? 19.260 13.955 -27.742 1.00 22.15 143 LEU B N 1
ATOM 4197 C CA . LEU B 2 142 ? 18.600 15.117 -27.183 1.00 23.39 143 LEU B CA 1
ATOM 4198 C C . LEU B 2 142 ? 19.637 16.185 -26.807 1.00 23.96 143 LEU B C 1
ATOM 4199 O O . LEU B 2 142 ? 19.518 17.345 -27.238 1.00 23.27 143 LEU B O 1
ATOM 4204 N N . GLU B 2 143 ? 20.637 15.817 -25.994 1.00 24.56 144 GLU B N 1
ATOM 4205 C CA . GLU B 2 143 ? 21.605 16.829 -25.551 1.00 26.75 144 GLU B CA 1
ATOM 4206 C C . GLU B 2 143 ? 22.454 17.359 -26.699 1.00 24.89 144 GLU B C 1
ATOM 4207 O O . GLU B 2 143 ? 22.718 18.559 -26.760 1.00 23.75 144 GLU B O 1
ATOM 4213 N N . LEU B 2 144 ? 22.804 16.488 -27.643 1.00 23.78 145 LEU B N 1
ATOM 4214 C CA . LEU B 2 144 ? 23.706 16.895 -28.711 1.00 24.67 145 LEU B CA 1
ATOM 4215 C C . LEU B 2 144 ? 23.024 17.789 -29.742 1.00 24.76 145 LEU B C 1
ATOM 4216 O O . LEU B 2 144 ? 23.698 18.441 -30.528 1.00 25.00 145 LEU B O 1
ATOM 4221 N N . MET B 2 145 ? 21.690 17.826 -29.746 1.00 22.60 146 MET B N 1
ATOM 4222 C CA . MET B 2 145 ? 20.957 18.769 -30.613 1.00 21.62 146 MET B CA 1
ATOM 4223 C C . MET B 2 145 ? 20.600 20.014 -29.821 1.00 20.64 146 MET B C 1
ATOM 4224 O O . MET B 2 145 ? 19.737 20.795 -30.241 1.00 20.22 146 MET B O 1
ATOM 4229 N N . ASP B 2 146 ? 21.241 20.180 -28.663 1.00 20.53 147 ASP B N 1
ATOM 4230 C CA . ASP B 2 146 ? 20.977 21.345 -27.793 1.00 20.85 147 ASP B CA 1
ATOM 4231 C C . ASP B 2 146 ? 19.483 21.433 -27.460 1.00 20.84 147 ASP B C 1
ATOM 4232 O O . ASP B 2 146 ? 18.909 22.523 -27.348 1.00 20.56 147 ASP B O 1
ATOM 4237 N N . CYS B 2 147 ? 18.841 20.271 -27.308 1.00 20.83 148 CYS B N 1
ATOM 4238 C CA . CYS B 2 147 ? 17.398 20.216 -27.002 1.00 22.29 148 CYS B CA 1
ATOM 4239 C C . CYS B 2 147 ? 16.434 20.920 -27.990 1.00 22.47 148 CYS B C 1
ATOM 4240 O O . CYS B 2 147 ? 15.303 21.270 -27.610 1.00 21.89 148 CYS B O 1
ATOM 4243 N N . CYS B 2 148 ? 16.867 21.092 -29.240 1.00 21.34 149 CYS B N 1
ATOM 4244 C CA . CYS B 2 148 ? 16.027 21.628 -30.318 1.00 20.73 149 CYS B CA 1
ATOM 4245 C C . CYS B 2 148 ? 15.181 20.509 -30.926 1.00 21.03 149 CYS B C 1
ATOM 4246 O O . CYS B 2 148 ? 15.703 19.540 -31.536 1.00 19.85 149 CYS B O 1
ATOM 4249 N N . LEU B 2 149 ? 13.869 20.621 -30.737 1.00 19.06 150 LEU B N 1
ATOM 4250 C CA . LEU B 2 149 ? 12.974 19.535 -31.106 1.00 19.16 150 LEU B CA 1
ATOM 4251 C C . LEU B 2 149 ? 11.921 19.893 -32.151 1.00 19.66 150 LEU B C 1
ATOM 4252 O O . LEU B 2 149 ? 11.576 19.018 -32.950 1.00 23.23 150 LEU B O 1
ATOM 4257 N N . ILE B 2 150 ? 11.419 21.136 -32.138 1.00 18.46 151 ILE B N 1
ATOM 4258 C CA . ILE B 2 150 ? 10.401 21.609 -33.093 1.00 18.14 151 ILE B CA 1
ATOM 4259 C C . ILE B 2 150 ? 11.052 21.913 -34.448 1.00 17.65 151 ILE B C 1
ATOM 4260 O O . ILE B 2 150 ? 11.929 22.748 -34.522 1.00 18.50 151 ILE B O 1
ATOM 4265 N N . VAL B 2 151 ? 10.631 21.219 -35.497 1.00 16.21 152 VAL B N 1
ATOM 4266 C CA . VAL B 2 151 ? 11.246 21.353 -36.822 1.00 16.82 152 VAL B CA 1
ATOM 4267 C C . VAL B 2 151 ? 10.176 21.832 -37.797 1.00 17.60 152 VAL B C 1
ATOM 4268 O O . VAL B 2 151 ? 9.054 21.336 -37.776 1.00 17.68 152 VAL B O 1
ATOM 4272 N N . TYR B 2 152 ? 10.506 22.806 -38.635 1.00 18.63 153 TYR B N 1
ATOM 4273 C CA . TYR B 2 152 ? 9.556 23.285 -39.637 1.00 19.21 153 TYR B CA 1
ATOM 4274 C C . TYR B 2 152 ? 9.825 22.579 -40.951 1.00 19.90 153 TYR B C 1
ATOM 4275 O O . TYR B 2 152 ? 10.986 22.413 -41.302 1.00 20.81 153 TYR B O 1
ATOM 4284 N N . HIS B 2 153 ? 8.770 22.147 -41.654 1.00 19.06 154 HIS B N 1
ATOM 4285 C CA . HIS B 2 153 ? 8.937 21.443 -42.928 1.00 18.63 154 HIS B CA 1
ATOM 4286 C C . HIS B 2 153 ? 8.274 22.182 -44.080 1.00 18.29 154 HIS B C 1
ATOM 4287 O O . HIS B 2 153 ? 7.482 23.086 -43.860 1.00 18.57 154 HIS B O 1
ATOM 4294 N N . PRO B 2 154 ? 8.596 21.817 -45.340 1.00 18.26 155 PRO B N 1
ATOM 4295 C CA . PRO B 2 154 ? 7.987 22.537 -46.471 1.00 18.73 155 PRO B CA 1
ATOM 4296 C C . PRO B 2 154 ? 6.522 22.157 -46.769 1.00 20.60 155 PRO B C 1
ATOM 4297 O O . PRO B 2 154 ? 5.864 22.852 -47.537 1.00 21.37 155 PRO B O 1
ATOM 4301 N N . TYR B 2 155 ? 6.008 21.078 -46.180 1.00 20.01 156 TYR B N 1
ATOM 4302 C CA . TYR B 2 155 ? 4.636 20.629 -46.497 1.00 21.35 156 TYR B CA 1
ATOM 4303 C C . TYR B 2 155 ? 3.524 21.650 -46.205 1.00 22.00 156 TYR B C 1
ATOM 4304 O O . TYR B 2 155 ? 2.654 21.872 -47.073 1.00 20.37 156 TYR B O 1
ATOM 4313 N N . ARG B 2 156 ? 3.531 22.243 -45.005 1.00 22.35 157 ARG B N 1
ATOM 4314 C CA . ARG B 2 156 ? 2.541 23.275 -44.666 1.00 25.54 157 ARG B CA 1
ATOM 4315 C C . ARG B 2 156 ? 2.586 24.475 -45.609 1.00 23.90 157 ARG B C 1
ATOM 4316 O O . ARG B 2 156 ? 1.568 24.816 -46.195 1.00 23.83 157 ARG B O 1
ATOM 4324 N N . PRO B 2 157 ? 3.760 25.123 -45.763 1.00 22.40 158 PRO B N 1
ATOM 4325 C CA . PRO B 2 157 ? 3.702 26.229 -46.717 1.00 21.99 158 PRO B CA 1
ATOM 4326 C C . PRO B 2 157 ? 3.365 25.795 -48.149 1.00 23.76 158 PRO B C 1
ATOM 4327 O O . PRO B 2 157 ? 2.746 26.582 -48.891 1.00 22.50 158 PRO B O 1
ATOM 4331 N N . LEU B 2 158 ? 3.750 24.569 -48.546 1.00 23.51 159 LEU B N 1
ATOM 4332 C CA . LEU B 2 158 ? 3.420 24.110 -49.905 1.00 23.18 159 LEU B CA 1
ATOM 4333 C C . LEU B 2 158 ? 1.927 24.122 -50.136 1.00 23.99 159 LEU B C 1
ATOM 4334 O O . LEU B 2 158 ? 1.453 24.642 -51.165 1.00 21.79 159 LEU B O 1
ATOM 4339 N N . LEU B 2 159 ? 1.197 23.530 -49.192 1.00 24.23 160 LEU B N 1
ATOM 4340 C CA . LEU B 2 159 ? -0.254 23.482 -49.247 1.00 27.28 160 LEU B CA 1
ATOM 4341 C C . LEU B 2 159 ? -0.882 24.879 -49.365 1.00 28.31 160 LEU B C 1
ATOM 4342 O O . LEU B 2 159 ? -1.786 25.096 -50.176 1.00 27.21 160 LEU B O 1
ATOM 4347 N N . GLN B 2 160 ? -0.409 25.809 -48.543 1.00 27.40 161 GLN B N 1
ATOM 4348 C CA . GLN B 2 160 ? -0.893 27.199 -48.583 1.00 29.66 161 GLN B CA 1
ATOM 4349 C C . GLN B 2 160 ? -0.638 27.821 -49.953 1.00 28.04 161 GLN B C 1
ATOM 4350 O O . GLN B 2 160 ? -1.521 28.487 -50.514 1.00 29.90 161 GLN B O 1
ATOM 4356 N N . TYR B 2 161 ? 0.549 27.580 -50.507 1.00 26.76 162 TYR B N 1
ATOM 4357 C CA . TYR B 2 161 ? 0.890 28.123 -51.819 1.00 26.60 162 TYR B CA 1
ATOM 4358 C C . TYR B 2 161 ? -0.021 27.589 -52.903 1.00 26.90 162 TYR B C 1
ATOM 4359 O O . TYR B 2 161 ? -0.587 28.392 -53.649 1.00 27.64 162 TYR B O 1
ATOM 4368 N N . VAL B 2 162 ? -0.166 26.261 -53.010 1.00 25.84 163 VAL B N 1
ATOM 4369 C CA . VAL B 2 162 ? -1.056 25.680 -54.051 1.00 27.53 163 VAL B CA 1
ATOM 4370 C C . VAL B 2 162 ? -2.485 26.179 -53.921 1.00 28.95 163 VAL B C 1
ATOM 4371 O O . VAL B 2 162 ? -3.171 26.389 -54.927 1.00 29.63 163 VAL B O 1
ATOM 4375 N N . GLN B 2 163 ? -2.926 26.365 -52.685 1.00 29.67 164 GLN B N 1
ATOM 4376 C CA . GLN B 2 163 ? -4.260 26.893 -52.430 1.00 32.01 164 GLN B CA 1
ATOM 4377 C C . GLN B 2 163 ? -4.400 28.339 -52.897 1.00 33.30 164 GLN B C 1
ATOM 4378 O O . GLN B 2 163 ? -5.426 28.717 -53.430 1.00 33.03 164 GLN B O 1
ATOM 4384 N N . ASP B 2 164 ? -3.348 29.126 -52.698 1.00 35.43 165 ASP B N 1
ATOM 4385 C CA . ASP B 2 164 ? -3.306 30.509 -53.129 1.00 37.60 165 ASP B CA 1
ATOM 4386 C C . ASP B 2 164 ? -3.351 30.610 -54.651 1.00 39.36 165 ASP B C 1
ATOM 4387 O O . ASP B 2 164 ? -3.988 31.507 -55.205 1.00 35.88 165 ASP B O 1
ATOM 4392 N N . MET B 2 165 ? -2.673 29.678 -55.313 1.00 37.33 166 MET B N 1
ATOM 4393 C CA . MET B 2 165 ? -2.689 29.549 -56.764 1.00 40.87 166 MET B CA 1
ATOM 4394 C C . MET B 2 165 ? -4.062 29.116 -57.264 1.00 42.07 166 MET B C 1
ATOM 4395 O O . MET B 2 165 ? -4.396 29.367 -58.413 1.00 42.93 166 MET B O 1
ATOM 4400 N N . GLY B 2 166 ? -4.829 28.440 -56.409 1.00 41.83 167 GLY B N 1
ATOM 4401 C CA . GLY B 2 166 ? -6.078 27.792 -56.811 1.00 44.17 167 GLY B CA 1
ATOM 4402 C C . GLY B 2 166 ? -5.846 26.549 -57.662 1.00 45.95 167 GLY B C 1
ATOM 4403 O O . GLY B 2 166 ? -6.673 26.214 -58.518 1.00 43.11 167 GLY B O 1
ATOM 4404 N N . GLN B 2 167 ? -4.727 25.857 -57.422 1.00 43.32 168 GLN B N 1
ATOM 4405 C CA . GLN B 2 167 ? -4.321 24.706 -58.234 1.00 46.26 168 GLN B CA 1
ATOM 4406 C C . GLN B 2 167 ? -3.987 23.451 -57.405 1.00 48.36 168 GLN B C 1
ATOM 4407 O O . GLN B 2 167 ? -3.186 22.595 -57.837 1.00 46.01 168 GLN B O 1
ATOM 4413 N N . GLU B 2 168 ? -4.609 23.353 -56.227 1.00 46.94 169 GLU B N 1
ATOM 4414 C CA . GLU B 2 168 ? -4.404 22.240 -55.305 1.00 47.73 169 GLU B CA 1
ATOM 4415 C C . GLU B 2 168 ? -4.478 20.860 -55.977 1.00 50.13 169 GLU B C 1
ATOM 4416 O O . GLU B 2 168 ? -3.505 20.100 -55.920 1.00 50.95 169 GLU B O 1
ATOM 4422 N N . ASP B 2 169 ? -5.600 20.548 -56.630 1.00 49.50 170 ASP B N 1
ATOM 4423 C CA . ASP B 2 169 ? -5.801 19.215 -57.234 1.00 50.02 170 ASP B CA 1
ATOM 4424 C C . ASP B 2 169 ? -4.759 18.901 -58.313 1.00 47.08 170 ASP B C 1
ATOM 4425 O O . ASP B 2 169 ? -4.228 17.788 -58.371 1.00 45.46 170 ASP B O 1
ATOM 4430 N N . MET B 2 170 ? -4.446 19.906 -59.125 1.00 46.29 171 MET B N 1
ATOM 4431 C CA . MET B 2 170 ? -3.494 19.775 -60.216 1.00 45.44 171 MET B CA 1
ATOM 4432 C C . MET B 2 170 ? -2.018 19.582 -59.776 1.00 42.74 171 MET B C 1
ATOM 4433 O O . MET B 2 170 ? -1.334 18.672 -60.232 1.00 38.77 171 MET B O 1
ATOM 4438 N N . LEU B 2 171 ? -1.532 20.438 -58.889 1.00 40.55 172 LEU B N 1
ATOM 4439 C CA . LEU B 2 171 ? -0.095 20.492 -58.623 1.00 38.04 172 LEU B CA 1
ATOM 4440 C C . LEU B 2 171 ? 0.375 19.797 -57.346 1.00 35.25 172 LEU B C 1
ATOM 4441 O O . LEU B 2 171 ? 1.535 19.386 -57.259 1.00 37.70 172 LEU B O 1
ATOM 4446 N N . LEU B 2 172 ? -0.510 19.667 -56.366 1.00 31.36 173 LEU B N 1
ATOM 4447 C CA . LEU B 2 172 ? -0.102 19.186 -55.051 1.00 29.98 173 LEU B CA 1
ATOM 4448 C C . LEU B 2 172 ? 0.577 17.824 -55.038 1.00 27.91 173 LEU B C 1
ATOM 4449 O O . LEU B 2 172 ? 1.650 17.718 -54.450 1.00 27.62 173 LEU B O 1
ATOM 4454 N N . PRO B 2 173 ? -0.041 16.779 -55.652 1.00 27.98 174 PRO B N 1
ATOM 4455 C CA . PRO B 2 173 ? 0.608 15.461 -55.499 1.00 25.72 174 PRO B CA 1
ATOM 4456 C C . PRO B 2 173 ? 2.053 15.432 -56.035 1.00 23.98 174 PRO B C 1
ATOM 4457 O O . PRO B 2 173 ? 2.934 14.936 -55.347 1.00 23.16 174 PRO B O 1
ATOM 4461 N N . LEU B 2 174 ? 2.319 16.001 -57.210 1.00 23.01 175 LEU B N 1
ATOM 4462 C CA . LEU B 2 174 ? 3.702 16.036 -57.680 1.00 21.13 175 LEU B CA 1
ATOM 4463 C C . LEU B 2 174 ? 4.598 16.887 -56.764 1.00 21.43 175 LEU B C 1
ATOM 4464 O O . LEU B 2 174 ? 5.688 16.466 -56.410 1.00 20.72 175 LEU B O 1
ATOM 4469 N N . ALA B 2 175 ? 4.152 18.093 -56.415 1.00 21.65 176 ALA B N 1
ATOM 4470 C CA . ALA B 2 175 ? 4.978 19.004 -55.640 1.00 20.78 176 ALA B CA 1
ATOM 4471 C C . ALA B 2 175 ? 5.332 18.363 -54.293 1.00 20.47 176 ALA B C 1
ATOM 4472 O O . ALA B 2 175 ? 6.457 18.502 -53.811 1.00 21.17 176 ALA B O 1
ATOM 4474 N N . TRP B 2 176 ? 4.353 17.691 -53.688 1.00 20.29 177 TRP B N 1
ATOM 4475 C CA . TRP B 2 176 ? 4.510 17.010 -52.415 1.00 20.56 177 TRP B CA 1
ATOM 4476 C C . TRP B 2 176 ? 5.561 15.923 -52.508 1.00 20.60 177 TRP B C 1
ATOM 4477 O O . TRP B 2 176 ? 6.382 15.765 -51.613 1.00 17.47 177 TRP B O 1
ATOM 4488 N N . ARG B 2 177 ? 5.502 15.140 -53.589 1.00 21.89 178 ARG B N 1
ATOM 4489 C CA . ARG B 2 177 ? 6.445 14.057 -53.800 1.00 21.42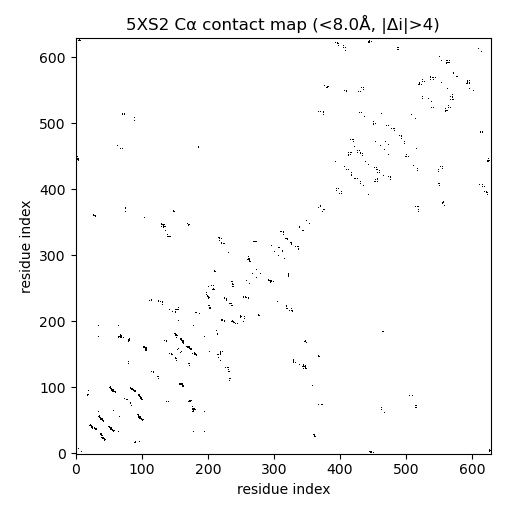 178 ARG B CA 1
ATOM 4490 C C . ARG B 2 177 ? 7.857 14.635 -53.998 1.00 21.45 178 ARG B C 1
ATOM 4491 O O . ARG B 2 177 ? 8.844 14.058 -53.529 1.00 20.89 178 ARG B O 1
ATOM 4499 N N . ILE B 2 178 ? 7.960 15.795 -54.661 1.00 19.61 179 ILE B N 1
ATOM 4500 C CA . ILE B 2 178 ? 9.262 16.448 -54.810 1.00 19.00 179 ILE B CA 1
ATOM 4501 C C . ILE B 2 178 ? 9.785 16.903 -53.431 1.00 18.94 179 ILE B C 1
ATOM 4502 O O . ILE B 2 178 ? 10.968 16.708 -53.112 1.00 19.28 179 ILE B O 1
ATOM 4507 N N . VAL B 2 179 ? 8.917 17.471 -52.601 1.00 18.64 180 VAL B N 1
ATOM 4508 C CA . VAL B 2 179 ? 9.329 17.787 -51.220 1.00 18.47 180 VAL B CA 1
ATOM 4509 C C . VAL B 2 179 ? 9.916 16.551 -50.524 1.00 18.29 180 VAL B C 1
ATOM 4510 O O . VAL B 2 179 ? 10.978 16.640 -49.915 1.00 18.49 180 VAL B O 1
ATOM 4514 N N . ASN B 2 180 ? 9.245 15.397 -50.618 1.00 19.27 181 ASN B N 1
ATOM 4515 C CA . ASN B 2 180 ? 9.795 14.160 -50.001 1.00 19.57 181 ASN B CA 1
ATOM 4516 C C . ASN B 2 180 ? 11.217 13.917 -50.516 1.00 18.30 181 ASN B C 1
ATOM 4517 O O . ASN B 2 180 ? 12.120 13.611 -49.757 1.00 17.05 181 ASN B O 1
ATOM 4522 N N . ASP B 2 181 ? 11.389 14.059 -51.833 1.00 18.53 182 ASP B N 1
ATOM 4523 C CA . ASP B 2 181 ? 12.663 13.817 -52.473 1.00 18.05 182 ASP B CA 1
ATOM 4524 C C . ASP B 2 181 ? 13.749 14.786 -51.981 1.00 17.97 182 ASP B C 1
ATOM 4525 O O . ASP B 2 181 ? 14.939 14.416 -51.950 1.00 17.25 182 ASP B O 1
ATOM 4530 N N . THR B 2 182 ? 13.375 16.009 -51.605 1.00 17.31 183 THR B N 1
ATOM 4531 C CA . THR B 2 182 ? 14.407 16.936 -51.098 1.00 18.27 183 THR B CA 1
ATOM 4532 C C . THR B 2 182 ? 15.116 16.444 -49.814 1.00 18.81 183 THR B C 1
ATOM 4533 O O . THR B 2 182 ? 16.235 16.905 -49.483 1.00 17.82 183 THR B O 1
ATOM 4537 N N . TYR B 2 183 ? 14.504 15.490 -49.113 1.00 18.59 184 TYR B N 1
ATOM 4538 C CA . TYR B 2 183 ? 15.155 14.952 -47.926 1.00 18.86 184 TYR B CA 1
ATOM 4539 C C . TYR B 2 183 ? 16.352 14.055 -48.300 1.00 20.44 184 TYR B C 1
ATOM 4540 O O . TYR B 2 183 ? 17.109 13.610 -47.423 1.00 20.39 184 TYR B O 1
ATOM 4549 N N . ARG B 2 184 ? 16.546 13.836 -49.602 1.00 18.86 185 ARG B N 1
ATOM 4550 C CA . ARG B 2 184 ? 17.738 13.139 -50.090 1.00 20.11 185 ARG B CA 1
ATOM 4551 C C . ARG B 2 184 ? 18.956 14.081 -50.153 1.00 20.80 185 ARG B C 1
ATOM 4552 O O . ARG B 2 184 ? 20.044 13.642 -50.504 1.00 21.60 185 ARG B O 1
ATOM 4560 N N . THR B 2 185 ? 18.767 15.362 -49.821 1.00 20.12 186 THR B N 1
ATOM 4561 C CA . THR B 2 185 ? 19.834 16.367 -49.906 1.00 20.57 186 THR B CA 1
ATOM 4562 C C . THR B 2 185 ? 19.961 17.071 -48.557 1.00 21.88 186 THR B C 1
ATOM 4563 O O . THR B 2 185 ? 19.221 16.758 -47.638 1.00 20.72 186 THR B O 1
ATOM 4567 N N . ASP B 2 186 ? 20.867 18.049 -48.507 1.00 21.64 187 ASP B N 1
ATOM 4568 C CA . ASP B 2 186 ? 21.144 18.931 -47.366 1.00 25.31 187 ASP B CA 1
ATOM 4569 C C . ASP B 2 186 ? 20.234 20.131 -47.266 1.00 23.07 187 ASP B C 1
ATOM 4570 O O . ASP B 2 186 ? 20.439 20.967 -46.398 1.00 22.07 187 ASP B O 1
ATOM 4575 N N . LEU B 2 187 ? 19.267 20.249 -48.175 1.00 21.23 188 LEU B N 1
ATOM 4576 C CA . LEU B 2 187 ? 18.476 21.476 -48.264 1.00 20.58 188 LEU B CA 1
ATOM 4577 C C . LEU B 2 187 ? 17.823 21.868 -46.933 1.00 21.45 188 LEU B C 1
ATOM 4578 O O . LEU B 2 187 ? 17.754 23.064 -46.605 1.00 22.70 188 LEU B O 1
ATOM 4583 N N . CYS B 2 188 ? 17.339 20.883 -46.181 1.00 20.36 189 CYS B N 1
ATOM 4584 C CA . CYS B 2 188 ? 16.688 21.161 -44.872 1.00 21.46 189 CYS B CA 1
ATOM 4585 C C . CYS B 2 188 ? 17.635 21.819 -43.855 1.00 21.66 189 CYS B C 1
ATOM 4586 O O . CYS B 2 188 ? 17.168 22.444 -42.886 1.00 22.57 189 CYS B O 1
ATOM 4589 N N . LEU B 2 189 ? 18.943 21.694 -44.085 1.00 19.96 190 LEU B N 1
ATOM 4590 C CA . LEU B 2 189 ? 19.934 22.338 -43.229 1.00 20.31 190 LEU B CA 1
ATOM 4591 C C . LEU B 2 189 ? 20.322 23.736 -43.715 1.00 20.93 190 LEU B C 1
ATOM 4592 O O . LEU B 2 189 ? 20.966 24.488 -42.995 1.00 20.33 190 LEU B O 1
ATOM 4597 N N . LEU B 2 190 ? 19.926 24.081 -44.934 1.00 21.36 191 LEU B N 1
ATOM 4598 C CA . LEU B 2 190 ? 20.462 25.249 -45.618 1.00 22.43 191 LEU B CA 1
ATOM 4599 C C . LEU B 2 190 ? 19.459 26.354 -45.899 1.00 23.75 191 LEU B C 1
ATOM 4600 O O . LEU B 2 190 ? 19.847 27.510 -46.027 1.00 24.70 191 LEU B O 1
ATOM 4605 N N . TYR B 2 191 ? 18.179 26.013 -46.043 1.00 23.07 192 TYR B N 1
ATOM 4606 C CA . TYR B 2 191 ? 17.175 27.003 -46.459 1.00 23.52 192 TYR B CA 1
ATOM 4607 C C . TYR B 2 191 ? 15.880 26.937 -45.633 1.00 24.68 192 TYR B C 1
ATOM 4608 O O . TYR B 2 191 ? 15.452 25.841 -45.241 1.00 25.60 192 TYR B O 1
ATOM 4617 N N . PRO B 2 192 ? 15.230 28.105 -45.404 1.00 25.22 193 PRO B N 1
ATOM 4618 C CA . PRO B 2 192 ? 13.898 28.113 -44.792 1.00 25.06 193 PRO B CA 1
ATOM 4619 C C . PRO B 2 192 ? 12.918 27.212 -45.565 1.00 25.49 193 PRO B C 1
ATOM 4620 O O . PRO B 2 192 ? 12.952 27.168 -46.796 1.00 24.49 193 PRO B O 1
ATOM 4624 N N . PRO B 2 193 ? 12.045 26.503 -44.847 1.00 25.64 194 PRO B N 1
ATOM 4625 C CA . PRO B 2 193 ? 11.156 25.534 -45.506 1.00 25.27 194 PRO B CA 1
ATOM 4626 C C . PRO B 2 193 ? 10.203 26.127 -46.548 1.00 24.17 194 PRO B C 1
ATOM 4627 O O . PRO B 2 193 ? 9.889 25.451 -47.510 1.00 22.66 194 PRO B O 1
ATOM 4631 N N . PHE B 2 194 ? 9.753 27.366 -46.381 1.00 24.07 195 PHE B N 1
ATOM 4632 C CA . PHE B 2 194 ? 8.894 27.957 -47.408 1.00 24.78 195 PHE B CA 1
ATOM 4633 C C . PHE B 2 194 ? 9.617 28.112 -48.768 1.00 24.46 195 PHE B C 1
ATOM 4634 O O . PHE B 2 194 ? 9.025 27.931 -49.834 1.00 24.28 195 PHE B O 1
ATOM 4642 N N . MET B 2 195 ? 10.911 28.382 -48.726 1.00 23.61 196 MET B N 1
ATOM 4643 C CA . MET B 2 195 ? 11.708 28.472 -49.946 1.00 23.93 196 MET B CA 1
ATOM 4644 C C . MET B 2 195 ? 11.853 27.106 -50.632 1.00 23.25 196 MET B C 1
ATOM 4645 O O . MET B 2 195 ? 11.843 27.011 -51.879 1.00 22.32 196 MET B O 1
ATOM 4650 N N . ILE B 2 196 ? 12.008 26.061 -49.829 1.00 21.18 197 ILE B N 1
ATOM 4651 C CA . ILE B 2 196 ? 12.071 24.688 -50.354 1.00 20.71 197 ILE B CA 1
ATOM 4652 C C . ILE B 2 196 ? 10.751 24.385 -51.036 1.00 21.86 197 ILE B C 1
ATOM 4653 O O . ILE B 2 196 ? 10.735 23.906 -52.187 1.00 21.52 197 ILE B O 1
ATOM 4658 N N . ALA B 2 197 ? 9.654 24.730 -50.360 1.00 22.73 198 ALA B N 1
ATOM 4659 C CA . ALA B 2 197 ? 8.321 24.515 -50.915 1.00 23.48 198 ALA B CA 1
ATOM 4660 C C . ALA B 2 197 ? 8.153 25.195 -52.287 1.00 24.64 198 ALA B C 1
ATOM 4661 O O . ALA B 2 197 ? 7.665 24.562 -53.251 1.00 22.85 198 ALA B O 1
ATOM 4663 N N . LEU B 2 198 ? 8.579 26.457 -52.391 1.00 23.99 199 LEU B N 1
ATOM 4664 C CA . LEU B 2 198 ? 8.438 27.215 -53.655 1.00 23.75 199 LEU B CA 1
ATOM 4665 C C . LEU B 2 198 ? 9.233 26.590 -54.800 1.00 23.07 199 LEU B C 1
ATOM 4666 O O . LEU B 2 198 ? 8.759 26.521 -55.953 1.00 23.43 199 LEU B O 1
ATOM 4671 N N . ALA B 2 199 ? 10.457 26.175 -54.487 1.00 21.54 200 ALA B N 1
ATOM 4672 C CA . ALA B 2 199 ? 11.300 25.469 -55.434 1.00 21.35 200 ALA B CA 1
ATOM 4673 C C . ALA B 2 199 ? 10.632 24.203 -55.935 1.00 21.15 200 ALA B C 1
ATOM 4674 O O . ALA B 2 199 ? 10.631 23.935 -57.131 1.00 20.41 200 ALA B O 1
ATOM 4676 N N . CYS B 2 200 ? 10.035 23.442 -55.013 1.00 20.87 201 CYS B N 1
ATOM 4677 C CA . CYS B 2 200 ? 9.380 22.176 -55.350 1.00 21.05 201 CYS B CA 1
ATOM 4678 C C . CYS B 2 200 ? 8.165 22.423 -56.247 1.00 22.00 201 CYS B C 1
ATOM 4679 O O . CYS B 2 200 ? 7.933 21.704 -57.225 1.00 20.89 201 CYS B O 1
ATOM 4682 N N . LEU B 2 201 ? 7.415 23.469 -55.915 1.00 23.05 202 LEU B N 1
ATOM 4683 C CA . LEU B 2 201 ? 6.267 23.887 -56.688 1.00 23.84 202 LEU B CA 1
ATOM 4684 C C . LEU B 2 201 ? 6.702 24.289 -58.089 1.00 25.19 202 LEU B C 1
ATOM 4685 O O . LEU B 2 201 ? 6.088 23.886 -59.084 1.00 26.02 202 LEU B O 1
ATOM 4690 N N . HIS B 2 202 ? 7.791 25.048 -58.164 1.00 26.16 203 HIS B N 1
ATOM 4691 C CA . HIS B 2 202 ? 8.365 25.414 -59.431 1.00 27.77 203 HIS B CA 1
ATOM 4692 C C . HIS B 2 202 ? 8.737 24.220 -60.280 1.00 26.54 203 HIS B C 1
ATOM 4693 O O . HIS B 2 202 ? 8.349 24.160 -61.435 1.00 26.04 203 HIS B O 1
ATOM 4700 N N . VAL B 2 203 ? 9.493 23.265 -59.734 1.00 26.05 204 VAL B N 1
ATOM 4701 C CA . VAL B 2 203 ? 9.880 22.081 -60.516 1.00 23.54 204 VAL B CA 1
ATOM 4702 C C . VAL B 2 203 ? 8.634 21.327 -60.978 1.00 26.32 204 VAL B C 1
ATOM 4703 O O . VAL B 2 203 ? 8.562 20.916 -62.151 1.00 26.58 204 VAL B O 1
ATOM 4707 N N . ALA B 2 204 ? 7.631 21.213 -60.094 1.00 24.74 205 ALA B N 1
ATOM 4708 C CA . ALA B 2 204 ? 6.368 20.551 -60.459 1.00 25.48 205 ALA B CA 1
ATOM 4709 C C . ALA B 2 204 ? 5.668 21.287 -61.612 1.00 27.40 205 ALA B C 1
ATOM 4710 O O . ALA B 2 204 ? 5.117 20.643 -62.510 1.00 26.92 205 ALA B O 1
ATOM 4712 N N . CYS B 2 205 ? 5.701 22.621 -61.592 1.00 29.03 206 CYS B N 1
ATOM 4713 C CA . CYS B 2 205 ? 5.133 23.417 -62.699 1.00 30.97 206 CYS B CA 1
ATOM 4714 C C . CYS B 2 205 ? 5.881 23.179 -64.004 1.00 31.77 206 CYS B C 1
ATOM 4715 O O . CYS B 2 205 ? 5.263 23.143 -65.069 1.00 34.42 206 CYS B O 1
ATOM 4718 N N . VAL B 2 206 ? 7.201 23.027 -63.912 1.00 30.43 207 VAL B N 1
ATOM 4719 C CA . VAL B 2 206 ? 8.034 22.739 -65.075 1.00 32.25 207 VAL B CA 1
ATOM 4720 C C . VAL B 2 206 ? 7.675 21.361 -65.612 1.00 33.28 207 VAL B C 1
ATOM 4721 O O . VAL B 2 206 ? 7.352 21.222 -66.783 1.00 36.08 207 VAL B O 1
ATOM 4725 N N . VAL B 2 207 ? 7.696 20.354 -64.746 1.00 32.39 208 VAL B N 1
ATOM 4726 C CA . VAL B 2 207 ? 7.358 19.005 -65.147 1.00 30.47 208 VAL B CA 1
ATOM 4727 C C . VAL B 2 207 ? 5.961 18.922 -65.798 1.00 32.16 208 VAL B C 1
ATOM 4728 O O . VAL B 2 207 ? 5.803 18.261 -66.810 1.00 32.49 208 VAL B O 1
ATOM 4732 N N . GLN B 2 208 ? 4.967 19.609 -65.244 1.00 32.01 209 GLN B N 1
ATOM 4733 C CA . GLN B 2 208 ? 3.602 19.522 -65.781 1.00 34.64 209 GLN B CA 1
ATOM 4734 C C . GLN B 2 208 ? 3.297 20.539 -66.879 1.00 34.70 209 GLN B C 1
ATOM 4735 O O . GLN B 2 208 ? 2.156 20.679 -67.278 1.00 35.86 209 GLN B O 1
ATOM 4741 N N . GLN B 2 209 ? 4.326 21.243 -67.350 1.00 36.73 210 GLN B N 1
ATOM 4742 C CA . GLN B 2 209 ? 4.191 22.300 -68.365 1.00 39.18 210 GLN B CA 1
ATOM 4743 C C . GLN B 2 209 ? 3.097 23.285 -68.017 1.00 39.84 210 GLN B C 1
ATOM 4744 O O . GLN B 2 209 ? 2.297 23.688 -68.865 1.00 40.21 210 GLN B O 1
ATOM 4750 N N . LYS B 2 210 ? 3.077 23.668 -66.748 1.00 40.54 211 LYS B N 1
ATOM 4751 C CA . LYS B 2 210 ? 2.145 24.639 -66.236 1.00 41.31 211 LYS B CA 1
ATOM 4752 C C . LYS B 2 210 ? 2.882 25.969 -66.143 1.00 43.74 211 LYS B C 1
ATOM 4753 O O . LYS B 2 210 ? 3.925 26.085 -65.489 1.00 43.34 211 LYS B O 1
ATOM 4759 N N . ASP B 2 211 ? 2.360 26.960 -66.852 1.00 42.90 212 ASP B N 1
ATOM 4760 C CA . ASP B 2 211 ? 2.886 28.304 -66.751 1.00 46.47 212 ASP B CA 1
ATOM 4761 C C . ASP B 2 211 ? 2.259 28.982 -65.541 1.00 44.24 212 ASP B C 1
ATOM 4762 O O . ASP B 2 211 ? 1.042 29.030 -65.405 1.00 44.39 212 ASP B O 1
ATOM 4767 N N . ALA B 2 212 ? 3.115 29.486 -64.660 1.00 44.42 213 ALA B N 1
ATOM 4768 C CA . ALA B 2 212 ? 2.691 30.140 -63.429 1.00 42.67 213 ALA B CA 1
ATOM 4769 C C . ALA B 2 212 ? 3.659 31.272 -63.138 1.00 41.71 213 ALA B C 1
ATOM 4770 O O . ALA B 2 212 ? 3.848 31.667 -61.980 1.00 38.17 213 ALA B O 1
ATOM 4772 N N . ARG B 2 213 ? 4.263 31.794 -64.207 1.00 43.36 214 ARG B N 1
ATOM 4773 C CA . ARG B 2 213 ? 5.325 32.798 -64.103 1.00 47.05 214 ARG B CA 1
ATOM 4774 C C . ARG B 2 213 ? 4.823 34.053 -63.418 1.00 46.60 214 ARG B C 1
ATOM 4775 O O . ARG B 2 213 ? 5.553 34.680 -62.633 1.00 47.19 214 ARG B O 1
ATOM 4783 N N . GLN B 2 214 ? 3.564 34.381 -63.707 1.00 46.76 215 GLN B N 1
ATOM 4784 C CA . GLN B 2 214 ? 2.867 35.524 -63.136 1.00 47.91 215 GLN B CA 1
ATOM 4785 C C . GLN B 2 214 ? 2.815 35.429 -61.615 1.00 44.96 215 GLN B C 1
ATOM 4786 O O . GLN B 2 214 ? 3.265 36.327 -60.889 1.00 40.87 215 GLN B O 1
ATOM 4792 N N . TRP B 2 215 ? 2.267 34.315 -61.150 1.00 42.44 216 TRP B N 1
ATOM 4793 C CA . TRP B 2 215 ? 2.064 34.082 -59.738 1.00 40.69 216 TRP B CA 1
ATOM 4794 C C . TRP B 2 215 ? 3.368 34.097 -58.976 1.00 38.80 216 TRP B C 1
ATOM 4795 O O . TRP B 2 215 ? 3.455 34.726 -57.922 1.00 40.35 216 TRP B O 1
ATOM 4806 N N . PHE B 2 216 ? 4.394 33.443 -59.516 1.00 38.04 217 PHE B N 1
ATOM 4807 C CA . PHE B 2 216 ? 5.748 33.502 -58.943 1.00 39.27 217 PHE B CA 1
ATOM 4808 C C . PHE B 2 216 ? 6.341 34.919 -58.969 1.00 41.31 217 PHE B C 1
ATOM 4809 O O . PHE B 2 216 ? 7.075 35.314 -58.052 1.00 37.08 217 PHE B O 1
ATOM 4817 N N . ALA B 2 217 ? 6.046 35.672 -60.029 1.00 42.18 218 ALA B N 1
ATOM 4818 C CA . ALA B 2 217 ? 6.502 37.062 -60.121 1.00 44.44 218 ALA B CA 1
ATOM 4819 C C . ALA B 2 217 ? 5.894 37.937 -59.014 1.00 46.30 218 ALA B C 1
ATOM 4820 O O . ALA B 2 217 ? 6.570 38.831 -58.491 1.00 52.13 218 ALA B O 1
ATOM 4822 N N . GLU B 2 218 ? 4.638 37.669 -58.641 1.00 46.14 219 GLU B N 1
ATOM 4823 C CA . GLU B 2 218 ? 3.956 38.449 -57.601 1.00 46.57 219 GLU B CA 1
ATOM 4824 C C . GLU B 2 218 ? 4.390 38.187 -56.139 1.00 46.52 219 GLU B C 1
ATOM 4825 O O . GLU B 2 218 ? 3.904 38.853 -55.216 1.00 40.98 219 GLU B O 1
ATOM 4831 N N . LEU B 2 219 ? 5.297 37.228 -55.934 1.00 45.38 220 LEU B N 1
ATOM 4832 C CA . LEU B 2 219 ? 5.824 36.939 -54.598 1.00 46.72 220 LEU B CA 1
ATOM 4833 C C . LEU B 2 219 ? 7.000 37.845 -54.285 1.00 48.06 220 LEU B C 1
ATOM 4834 O O . LEU B 2 219 ? 7.857 38.083 -55.134 1.00 51.75 220 LEU B O 1
ATOM 4839 N N . SER B 2 220 ? 7.061 38.330 -53.056 1.00 51.63 221 SER B N 1
ATOM 4840 C CA . SER B 2 220 ? 8.254 39.036 -52.618 1.00 54.91 221 SER B CA 1
ATOM 4841 C C . SER B 2 220 ? 9.165 38.058 -51.872 1.00 55.46 221 SER B C 1
ATOM 4842 O O . SER B 2 220 ? 9.063 37.876 -50.658 1.00 62.76 221 SER B O 1
ATOM 4845 N N . VAL B 2 221 ? 10.028 37.395 -52.626 1.00 49.75 222 VAL B N 1
ATOM 4846 C CA . VAL B 2 221 ? 10.951 36.434 -52.070 1.00 47.26 222 VAL B CA 1
ATOM 4847 C C . VAL B 2 221 ? 12.256 36.586 -52.825 1.00 45.13 222 VAL B C 1
ATOM 4848 O O . VAL B 2 221 ? 12.262 37.085 -53.936 1.00 44.24 222 VAL B O 1
ATOM 4852 N N . ASP B 2 222 ? 13.364 36.167 -52.231 1.00 44.26 223 ASP B N 1
ATOM 4853 C CA . ASP B 2 222 ? 14.630 36.193 -52.946 1.00 44.14 223 ASP B CA 1
ATOM 4854 C C . ASP B 2 222 ? 14.635 35.114 -54.037 1.00 44.34 223 ASP B C 1
ATOM 4855 O O . ASP B 2 222 ? 14.955 33.955 -53.757 1.00 42.66 223 ASP B O 1
ATOM 4860 N N . MET B 2 223 ? 14.299 35.497 -55.274 1.00 44.18 224 MET B N 1
ATOM 4861 C CA . MET B 2 223 ? 14.242 34.539 -56.386 1.00 45.31 224 MET B CA 1
ATOM 4862 C C . MET B 2 223 ? 15.579 33.863 -56.692 1.00 45.60 224 MET B C 1
ATOM 4863 O O . MET B 2 223 ? 15.618 32.763 -57.236 1.00 44.85 224 MET B O 1
ATOM 4868 N N . GLU B 2 224 ? 16.671 34.524 -56.336 1.00 43.83 225 GLU B N 1
ATOM 4869 C CA . GLU B 2 224 ? 17.989 33.966 -56.551 1.00 45.52 225 GLU B CA 1
ATOM 4870 C C . GLU B 2 224 ? 18.227 32.770 -55.621 1.00 43.98 225 GLU B C 1
ATOM 4871 O O . GLU B 2 224 ? 18.859 31.801 -56.018 1.00 39.44 225 GLU B O 1
ATOM 4877 N N . LYS B 2 225 ? 17.724 32.838 -54.388 1.00 41.25 226 LYS B N 1
ATOM 4878 C CA . LYS B 2 225 ? 17.826 31.706 -53.478 1.00 39.88 226 LYS B CA 1
ATOM 4879 C C . LYS B 2 225 ? 16.945 30.551 -53.942 1.00 36.95 226 LYS B C 1
ATOM 4880 O O . LYS B 2 225 ? 17.360 29.385 -53.877 1.00 34.75 226 LYS B O 1
ATOM 4886 N N . ILE B 2 226 ? 15.748 30.878 -54.425 1.00 34.14 227 ILE B N 1
ATOM 4887 C CA . ILE B 2 226 ? 14.848 29.865 -54.972 1.00 32.74 227 ILE B CA 1
ATOM 4888 C C . ILE B 2 226 ? 15.520 29.127 -56.130 1.00 31.38 227 ILE B C 1
ATOM 4889 O O . ILE B 2 226 ? 15.510 27.885 -56.167 1.00 29.07 227 ILE B O 1
ATOM 4894 N N . LEU B 2 227 ? 16.116 29.889 -57.056 1.00 28.65 228 LEU B N 1
ATOM 4895 C CA . LEU B 2 227 ? 16.798 29.295 -58.208 1.00 29.53 228 LEU B CA 1
ATOM 4896 C C . LEU B 2 227 ? 17.916 28.370 -57.756 1.00 27.57 228 LEU B C 1
ATOM 4897 O O . LEU B 2 227 ? 18.105 27.325 -58.359 1.00 27.07 228 LEU B O 1
ATOM 4902 N N . GLU B 2 228 ? 18.627 28.738 -56.686 1.00 26.27 229 GLU B N 1
ATOM 4903 C CA . GLU B 2 228 ? 19.683 27.882 -56.143 1.00 27.02 229 GLU B CA 1
ATOM 4904 C C . GLU B 2 228 ? 19.102 26.539 -55.716 1.00 25.06 229 GLU B C 1
ATOM 4905 O O . GLU B 2 228 ? 19.709 25.500 -55.953 1.00 24.57 229 GLU B O 1
ATOM 4911 N N . ILE B 2 229 ? 17.945 26.572 -55.058 1.00 24.27 230 ILE B N 1
ATOM 4912 C CA . ILE B 2 229 ? 17.291 25.354 -54.568 1.00 24.01 23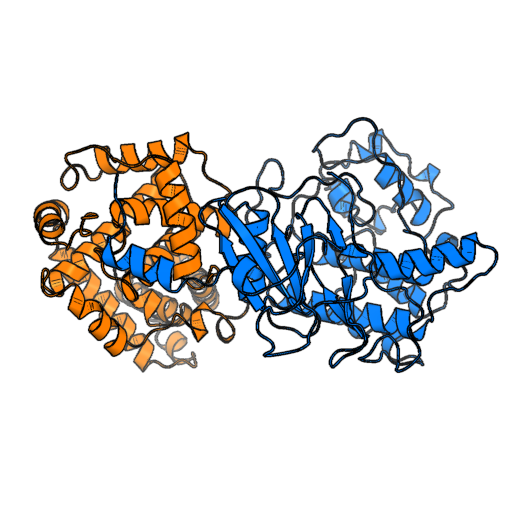0 ILE B CA 1
ATOM 4913 C C . ILE B 2 229 ? 16.800 24.509 -55.752 1.00 23.85 230 ILE B C 1
ATOM 4914 O O . ILE B 2 229 ? 16.987 23.312 -55.762 1.00 26.37 230 ILE B O 1
ATOM 4919 N N . ILE B 2 230 ? 16.174 25.150 -56.742 1.00 24.64 231 ILE B N 1
ATOM 4920 C CA . ILE B 2 230 ? 15.756 24.493 -57.983 1.00 25.43 231 ILE B CA 1
ATOM 4921 C C . ILE B 2 230 ? 16.936 23.740 -58.634 1.00 27.17 231 ILE B C 1
ATOM 4922 O O . ILE B 2 230 ? 16.783 22.603 -59.084 1.00 26.25 231 ILE B O 1
ATOM 4927 N N . ARG B 2 231 ? 18.117 24.355 -58.654 1.00 27.85 232 ARG B N 1
ATOM 4928 C CA . ARG B 2 231 ? 19.281 23.685 -59.234 1.00 28.01 232 ARG B CA 1
ATOM 4929 C C . ARG B 2 231 ? 19.688 22.444 -58.445 1.00 25.52 232 ARG B C 1
ATOM 4930 O O . ARG B 2 231 ? 20.143 21.459 -59.010 1.00 23.08 232 ARG B O 1
ATOM 4938 N N . VAL B 2 232 ? 19.554 22.508 -57.125 1.00 23.40 233 VAL B N 1
ATOM 4939 C CA . VAL B 2 232 ? 19.828 21.350 -56.288 1.00 22.16 233 VAL B CA 1
ATOM 4940 C C . VAL B 2 232 ? 18.827 20.227 -56.595 1.00 21.14 233 VAL B C 1
ATOM 4941 O O . VAL B 2 232 ? 19.223 19.066 -56.733 1.00 19.97 233 VAL B O 1
ATOM 4945 N N . ILE B 2 233 ? 17.551 20.585 -56.739 1.00 20.98 234 ILE B N 1
ATOM 4946 C CA . ILE B 2 233 ? 16.504 19.592 -57.048 1.00 20.63 234 ILE B CA 1
ATOM 4947 C C . ILE B 2 233 ? 16.765 18.908 -58.384 1.00 21.49 234 ILE B C 1
ATOM 4948 O O . ILE B 2 233 ? 16.852 17.684 -58.451 1.00 23.14 234 ILE B O 1
ATOM 4953 N N . LEU B 2 234 ? 16.950 19.694 -59.441 1.00 23.14 235 LEU B N 1
ATOM 4954 C CA . LEU B 2 234 ? 17.266 19.122 -60.754 1.00 23.68 235 LEU B CA 1
ATOM 4955 C C . LEU B 2 234 ? 18.470 18.199 -60.663 1.00 24.85 235 LEU B C 1
ATOM 4956 O O . LEU B 2 234 ? 18.456 17.086 -61.186 1.00 26.41 235 LEU B O 1
ATOM 4961 N N . LYS B 2 235 ? 19.498 18.649 -59.958 1.00 25.10 236 LYS B N 1
ATOM 4962 C CA . LYS B 2 235 ? 20.681 17.835 -59.758 1.00 25.86 236 LYS B CA 1
ATOM 4963 C C . LYS B 2 235 ? 20.441 16.520 -58.989 1.00 24.95 236 LYS B C 1
ATOM 4964 O O . LYS B 2 235 ? 21.052 15.499 -59.321 1.00 25.99 236 LYS B O 1
ATOM 4970 N N . LEU B 2 236 ? 19.594 16.536 -57.962 1.00 23.64 237 LEU B N 1
ATOM 4971 C CA . LEU B 2 236 ? 19.294 15.286 -57.202 1.00 22.71 237 LEU B CA 1
ATOM 4972 C C . LEU B 2 236 ? 18.644 14.198 -58.104 1.00 21.64 237 LEU B C 1
ATOM 4973 O O . LEU B 2 236 ? 18.936 13.006 -57.943 1.00 20.73 237 LEU B O 1
ATOM 4978 N N . TYR B 2 237 ? 17.829 14.609 -59.082 1.00 20.67 238 TYR B N 1
ATOM 4979 C CA . TYR B 2 237 ? 17.259 13.630 -60.042 1.00 20.78 238 TYR B CA 1
ATOM 4980 C C . TYR B 2 237 ? 18.295 13.053 -61.016 1.00 21.60 238 TYR B C 1
ATOM 4981 O O . TYR B 2 237 ? 18.157 11.904 -61.441 1.00 20.82 238 TYR B O 1
ATOM 4990 N N . GLU B 2 238 ? 19.329 13.832 -61.364 1.00 21.82 239 GLU B N 1
ATOM 4991 C CA . GLU B 2 238 ? 20.460 13.257 -62.131 1.00 23.78 239 GLU B CA 1
ATOM 4992 C C . GLU B 2 238 ? 21.274 12.262 -61.300 1.00 23.91 239 GLU B C 1
ATOM 4993 O O . GLU B 2 238 ? 21.625 11.173 -61.791 1.00 23.51 239 GLU B O 1
ATOM 4999 N N . GLN B 2 239 ? 21.563 12.618 -60.048 1.00 22.85 240 GLN B N 1
ATOM 5000 C CA . GLN B 2 239 ? 22.233 11.689 -59.132 1.00 25.30 240 GLN B CA 1
ATOM 5001 C C . GLN B 2 239 ? 21.432 10.400 -58.907 1.00 24.14 240 GLN B C 1
ATOM 5002 O O . GLN B 2 239 ? 21.978 9.289 -58.868 1.00 23.18 240 GLN B O 1
ATOM 5008 N N . TRP B 2 240 ? 20.130 10.557 -58.707 1.00 22.45 241 TRP B N 1
ATOM 5009 C CA . TRP B 2 240 ? 19.207 9.421 -58.590 1.00 22.62 241 TRP B CA 1
ATOM 5010 C C . TRP B 2 240 ? 19.407 8.433 -59.728 1.00 21.32 241 TRP B C 1
ATOM 5011 O O . TRP B 2 240 ? 19.629 7.237 -59.492 1.00 21.11 241 TRP B O 1
ATOM 5022 N N . LYS B 2 241 ? 19.345 8.937 -60.963 1.00 21.77 242 LYS B N 1
ATOM 5023 C CA . LYS B 2 241 ? 19.535 8.111 -62.168 1.00 21.44 242 LYS B CA 1
ATOM 5024 C C . LYS B 2 241 ? 20.833 7.303 -62.120 1.00 22.28 242 LYS B C 1
ATOM 5025 O O . LYS B 2 241 ? 20.848 6.104 -62.412 1.00 20.47 242 LYS B O 1
ATOM 5031 N N . ASN B 2 242 ? 21.907 7.966 -61.699 1.00 24.36 243 ASN B N 1
ATOM 5032 C CA . ASN B 2 242 ? 23.264 7.407 -61.732 1.00 26.41 243 ASN B CA 1
ATOM 5033 C C . ASN B 2 242 ? 23.641 6.567 -60.544 1.00 27.27 243 ASN B C 1
ATOM 5034 O O . ASN B 2 242 ? 24.644 5.851 -60.590 1.00 29.81 243 ASN B O 1
ATOM 5039 N N . PHE B 2 243 ? 22.824 6.618 -59.500 1.00 23.67 244 PHE B N 1
ATOM 5040 C CA . PHE B 2 243 ? 23.124 5.949 -58.246 1.00 24.81 244 PHE B CA 1
ATOM 5041 C C . PHE B 2 243 ? 22.343 4.633 -58.209 1.00 25.12 244 PHE B C 1
ATOM 5042 O O . PHE B 2 243 ? 21.127 4.619 -58.423 1.00 25.14 244 PHE B O 1
ATOM 5050 N N . ASP B 2 244 ? 23.039 3.524 -58.000 1.00 23.86 245 ASP B N 1
ATOM 5051 C CA . ASP B 2 244 ? 22.340 2.297 -57.651 1.00 24.74 245 ASP B CA 1
ATOM 5052 C C . ASP B 2 244 ? 22.674 1.903 -56.228 1.00 24.68 245 ASP B C 1
ATOM 5053 O O . ASP B 2 244 ? 23.716 1.296 -55.978 1.00 22.46 245 ASP B O 1
ATOM 5058 N N . GLU B 2 245 ? 21.802 2.263 -55.290 1.00 25.56 246 GLU B N 1
ATOM 5059 C CA . GLU B 2 245 ? 22.135 2.054 -53.884 1.00 26.88 246 GLU B CA 1
ATOM 5060 C C . GLU B 2 245 ? 22.310 0.588 -53.561 1.00 26.00 246 GLU B C 1
ATOM 5061 O O . GLU B 2 245 ? 23.109 0.238 -52.710 1.00 25.40 246 GLU B O 1
ATOM 5067 N N . ARG B 2 246 ? 21.571 -0.286 -54.246 1.00 27.43 247 ARG B N 1
ATOM 5068 C CA . ARG B 2 246 ? 21.654 -1.711 -53.934 1.00 25.21 247 ARG B CA 1
ATOM 5069 C C . ARG B 2 246 ? 22.988 -2.299 -54.364 1.00 24.13 247 ARG B C 1
ATOM 5070 O O . ARG B 2 246 ? 23.535 -3.192 -53.705 1.00 24.00 247 ARG B O 1
ATOM 5078 N N . LYS B 2 247 ? 23.527 -1.794 -55.464 1.00 22.36 248 LYS B N 1
ATOM 5079 C CA . LYS B 2 247 ? 24.806 -2.294 -55.937 1.00 22.89 248 LYS B CA 1
ATOM 5080 C C . LYS B 2 247 ? 25.994 -1.670 -55.205 1.00 23.12 248 LYS B C 1
ATOM 5081 O O . LYS B 2 247 ? 27.074 -2.254 -55.178 1.00 23.39 248 LYS B O 1
ATOM 5087 N N . GLU B 2 248 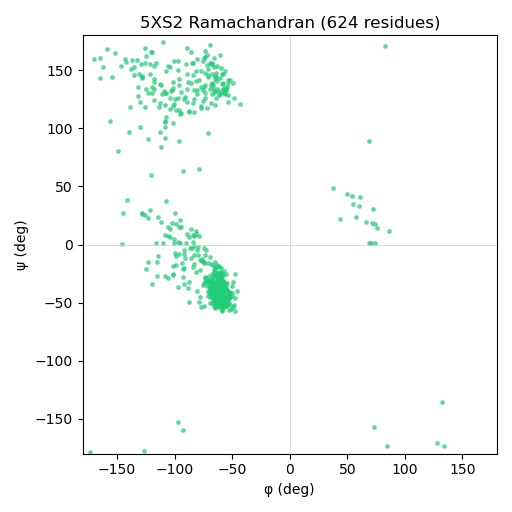? 25.803 -0.486 -54.629 1.00 22.06 249 GLU B N 1
ATOM 5088 C CA . GLU B 2 248 ? 26.945 0.317 -54.189 1.00 23.78 249 GLU B CA 1
ATOM 5089 C C . GLU B 2 248 ? 27.100 0.366 -52.663 1.00 24.18 249 GLU B C 1
ATOM 5090 O O . GLU B 2 248 ? 28.213 0.574 -52.164 1.00 24.03 249 GLU B O 1
ATOM 5096 N N . MET B 2 249 ? 26.003 0.200 -51.922 1.00 23.01 250 MET B N 1
ATOM 5097 C CA . MET B 2 249 ? 26.024 0.583 -50.502 1.00 23.94 250 MET B CA 1
ATOM 5098 C C . MET B 2 249 ? 26.888 -0.264 -49.575 1.00 26.05 250 MET B C 1
ATOM 5099 O O . MET B 2 249 ? 27.439 0.266 -48.600 1.00 25.24 250 MET B O 1
ATOM 5104 N N . ALA B 2 250 ? 27.044 -1.558 -49.878 1.00 26.27 251 ALA B N 1
ATOM 5105 C CA . ALA B 2 250 ? 27.888 -2.413 -49.031 1.00 29.43 251 ALA B CA 1
ATOM 5106 C C . ALA B 2 250 ? 29.316 -1.893 -48.998 1.00 28.59 251 ALA B C 1
ATOM 5107 O O . ALA B 2 250 ? 29.891 -1.762 -47.937 1.00 31.58 251 ALA B O 1
ATOM 5109 N N . THR B 2 251 ? 29.871 -1.572 -50.156 1.00 27.44 252 THR B N 1
ATOM 5110 C CA . THR B 2 251 ? 31.219 -1.013 -50.244 1.00 28.42 252 THR B CA 1
ATOM 5111 C C . THR B 2 251 ? 31.365 0.359 -49.572 1.00 30.36 252 THR B C 1
ATOM 5112 O O . THR B 2 251 ? 32.361 0.638 -48.873 1.00 28.86 252 THR B O 1
ATOM 5116 N N . ILE B 2 252 ? 30.371 1.208 -49.784 1.00 26.97 253 ILE B N 1
ATOM 5117 C CA . ILE B 2 252 ? 30.374 2.525 -49.179 1.00 28.42 253 ILE B CA 1
ATOM 5118 C C . ILE B 2 252 ? 30.336 2.405 -47.650 1.00 29.30 253 ILE B C 1
ATOM 5119 O O . ILE B 2 252 ? 31.140 3.034 -46.973 1.00 31.76 253 ILE B O 1
ATOM 5124 N N . LEU B 2 253 ? 29.473 1.538 -47.118 1.00 29.77 254 LEU B N 1
ATOM 5125 C CA . LEU B 2 253 ? 29.408 1.324 -45.668 1.00 31.32 254 LEU B CA 1
ATOM 5126 C C . LEU B 2 253 ? 30.724 0.830 -45.053 1.00 33.29 254 LEU B C 1
ATOM 5127 O O . LEU B 2 253 ? 31.099 1.273 -43.969 1.00 33.76 254 LEU B O 1
ATOM 5132 N N . SER B 2 254 ? 31.422 -0.076 -45.746 1.00 33.72 255 SER B N 1
ATOM 5133 C CA . SER B 2 254 ? 32.718 -0.570 -45.271 1.00 34.01 255 SER B CA 1
ATOM 5134 C C . SER B 2 254 ? 33.803 0.521 -45.252 1.00 34.22 255 SER B C 1
ATOM 5135 O O . SER B 2 254 ? 34.765 0.417 -44.493 1.00 37.35 255 SER B O 1
ATOM 5138 N N . LYS B 2 255 ? 33.644 1.565 -46.065 1.00 32.23 256 LYS B N 1
ATOM 5139 C CA . LYS B 2 255 ? 34.566 2.702 -46.044 1.00 32.55 256 LYS B CA 1
ATOM 5140 C C . LYS B 2 255 ? 34.267 3.743 -44.962 1.00 32.29 256 LYS B C 1
ATOM 5141 O O . LYS B 2 255 ? 35.093 4.603 -44.676 1.00 30.93 256 LYS B O 1
ATOM 5147 N N . MET B 2 256 ? 33.062 3.688 -44.409 1.00 32.83 257 MET B N 1
ATOM 5148 C CA . MET B 2 256 ? 32.615 4.624 -43.387 1.00 34.85 257 MET B CA 1
ATOM 5149 C C . MET B 2 256 ? 33.475 4.444 -42.118 1.00 35.24 257 MET B C 1
ATOM 5150 O O . MET B 2 256 ? 33.692 3.318 -41.698 1.00 34.10 257 MET B O 1
ATOM 5155 N N . PRO B 2 257 ? 33.997 5.551 -41.537 1.00 34.32 258 PRO B N 1
ATOM 5156 C CA . PRO B 2 257 ? 34.727 5.424 -40.265 1.00 35.05 258 PRO B CA 1
ATOM 5157 C C . PRO B 2 257 ? 33.878 4.752 -39.185 1.00 35.28 258 PRO B C 1
ATOM 5158 O O . PRO B 2 257 ? 32.716 5.074 -39.048 1.00 39.16 258 PRO B O 1
ATOM 5162 N N . LYS B 2 258 ? 34.451 3.818 -38.439 1.00 38.38 259 LYS B N 1
ATOM 5163 C CA . LYS B 2 258 ? 33.729 3.145 -37.347 1.00 38.84 259 LYS B CA 1
ATOM 5164 C C . LYS B 2 258 ? 34.195 3.654 -35.965 1.00 38.78 259 LYS B C 1
ATOM 5165 O O . LYS B 2 258 ? 35.329 4.124 -35.807 1.00 35.14 259 LYS B O 1
ATOM 5171 N N . PRO B 2 259 ? 33.309 3.570 -34.967 1.00 38.27 260 PRO B N 1
ATOM 5172 C CA . PRO B 2 259 ? 33.680 4.124 -33.670 1.00 40.01 260 PRO B CA 1
ATOM 5173 C C . PRO B 2 259 ? 34.903 3.388 -33.123 1.00 42.39 260 PRO B C 1
ATOM 5174 O O . PRO B 2 259 ? 34.896 2.168 -33.111 1.00 43.54 260 PRO B O 1
ATOM 5178 N N . LYS B 2 260 ? 35.947 4.110 -32.714 1.00 43.11 261 LYS B N 1
ATOM 5179 C CA . LYS B 2 260 ? 37.063 3.499 -31.959 1.00 42.49 261 LYS B CA 1
ATOM 5180 C C . LYS B 2 260 ? 36.597 2.795 -30.673 1.00 44.28 261 LYS B C 1
ATOM 5181 O O . LYS B 2 260 ? 35.878 3.392 -29.857 1.00 43.69 261 LYS B O 1
ATOM 5187 N N . PRO B 2 261 ? 37.025 1.533 -30.462 1.00 44.69 262 PRO B N 1
ATOM 5188 C CA . PRO B 2 261 ? 36.567 0.826 -29.264 1.00 45.69 262 PRO B CA 1
ATOM 5189 C C . PRO B 2 261 ? 37.275 1.373 -28.003 1.00 43.76 262 PRO B C 1
ATOM 5190 O O . PRO B 2 261 ? 38.245 2.141 -28.132 1.00 40.49 262 PRO B O 1
ATOM 5194 N N . PRO B 2 262 ? 36.771 1.028 -26.800 1.00 43.21 263 PRO B N 1
ATOM 5195 C CA . PRO B 2 262 ? 37.476 1.482 -25.592 1.00 47.55 263 PRO B CA 1
ATOM 5196 C C . PRO B 2 262 ? 38.765 0.676 -25.406 1.00 52.71 263 PRO B C 1
ATOM 5197 O O . PRO B 2 262 ? 38.797 -0.498 -25.771 1.00 52.90 263 PRO B O 1
ATOM 5201 N N . PRO B 2 263 ? 39.825 1.291 -24.852 1.00 55.95 264 PRO B N 1
ATOM 5202 C CA . PRO B 2 263 ? 41.117 0.604 -24.830 1.00 58.42 264 PRO B CA 1
ATOM 5203 C C . PRO B 2 263 ? 41.263 -0.292 -23.604 1.00 56.37 264 PRO B C 1
ATOM 5204 O O . PRO B 2 263 ? 40.518 -1.256 -23.461 1.00 59.20 264 PRO B O 1
#

Foldseek 3Di:
DDPDDPVVVVVCVVPADADVQFWDFVLQWQDQDLQGTKGFIDTPPPPDGFTKIKGWGPDAAQALLNVQVCVVLVPDDDQAAWHFDDWHADPVRRIIMTITGDFQFWQVLVLVVQVVCVVVVNHDAQDPLLLQLLLLSLLVVLVSCVVVQKFQLDDDGVQWTAHPPDPQAQATHGDRSSQMDGQPDDQDPDFRSGGDDFDCLQAAVLQQLPDRHRDLLRVLSSSLQSSLCNLQSDRQQDFDGDPDDDRGRHDVRSVVSVCQAAADDDCVLAVCCVVRNNSVVCVVPDDSVVRVPHRNCVVVVVRVDHCVDLSNVLSCLSNRRHSVSHDHSVVSSVRCNCVPPPHHDSNSCVPDDDPRDGRDGDNDDD/DPDPCVACCNPPQQDDPVLLVVQCVVFCVLPPPLLVLLVLLVLLVLLVQLCVLLVHDPQLSVLLLSLLLSLCSNDACAPDPSLLSSLLSSQLSCVLVVVDGQDQVSSLVSSQCSCVPPVCLQPVDTSDDGPVSSVVVNVVSCVSSVNRRDADALLVLLQVLCVVVVNCVPQPVQLVVLSSLCSSDCVSRHDDRVLLSVLSSVVSCVVVVNDPVVVVVPDDDDVVVSVVSNVVSVVSVVSVVVDDCSVPVNVSVVSGDHHDDDD

Secondary structure (DSSP, 8-state):
---B-HHHHHHHHHH---HHHHEE-TT-EEEEETTEEEEEEEESSSS----EEEEEESSSS--HHHHHHHHHHHH---TTBPPP-EEEEETTTTEEEEEEE--SEEHHHHHHHHHHHHTTTS--PPPHHHHHHHHHHHHHHHHHHHHTTEE-----GGGEEE--SSTTTT-EEE---TT-EETTPPP-SSS-SS------TT--HHHHTT-----HHHHHHHHHHHHHHHHHSS-TT--PPPSS---SS--HHHHHHHHHHH-PPPTTT-GGGGGSTTHHHHHHH--GGGGTT--HHHHHHHTT--TTSHHHHHHHHHS-SSGGGSPPHHHHHTSGGGTSSSPP-SSTTTTS---SPPPPPP----/---GGGSHHHHHSS--HHHHHHHHTTTTTTS-HHHHHHHHHHHHHHHHHHHHHTT--HHHHHHHHHHHHHHHHHS-TTTB-HHHHHHHHHHHHHHHTTS----HHHHHHHHHHHHHHH-TTT-SS-----HHHHHHHHHHHHHHTTT------SHHHHHHHHHHHT-HHHHHHHHHHHHHHHTTSSHHHHS-HHHHHHHHHHHHHHHTT---HHHHHTS-S-HHHHHHHHHHHHHHHHHHHH--HHHHHHHHHHHS--PPPP-

Radius of gyration: 27.6 Å; Cα contacts (8 Å, |Δi|>4): 965; chains: 2; bounding box: 77×62×80 Å

Nearest PDB structures (foldseek):
  5xs2-assembly1_A  TM=1.003E+00  e=7.476E-74  Homo sapiens
  5xqx-assembly1_A  TM=9.987E-01  e=4.052E-63  Homo sapiens
  5idn-assembly1_A  TM=9.929E-01  e=2.163E-61  Homo sapiens
  5icp-assembly1_A  TM=9.751E-01  e=2.228E-62  Homo sapiens
  5hbe-assembly1_A  TM=9.665E-01  e=1.189E-60  Homo sapiens

Sequence (629 aa):
MEFMDYDFKVKLSSERERVEDLFEYEGCKVGRGTYGHVYKAKRKDGKDDKDYALKQIEGTGISMSACREIALLRELKHPNVISLQKVFLSHADRKVWLLFDYAEHDLWHIIKFHRASKANKKPVQLPRGMVKSLLYQILDGIHYLHANWVLHRDLKPANILVMGEGPERGRVKIADMGFARLFNSPLKPLADLDPVVVTFWYRAPELLLGARHYTKAIDIWAIGCIFAELLTSEPIFHCRQEDIKTSNPYHHDQLDRIFNVMGFPADKDWEDIKKMPEHSSTLMKDFRRNTYTNCSLIKYMEKHKVKPDSKAFHLLQKLLTMDPIKRITSEQAMQDPYFLEDPLPTSDVFAGCQIPYPKREFLTEEEAGNFWQSSHYLQWILDKQDLLKERQKDLKFLSEEEYWKLQIFFTNVIQALGEHLKLRQQVIATATVYFKRFYARYSLKSIDPVLMAPTCVFLASKVEEFGVVSNTRLIAAATSVLKTRFSYAFPKEFPYRMNHILECEFYLLELMDCCLIVYHPYRPLLQYVQDMGQEDMLLPLAWRIVNDTYRTDLCLLYPPFMIALACLHVACVVQQKDARQWFAELSVDMEKILEIIRVILKLYEQWKNFDERKEMATILSKMPKPKPPP

Solvent-accessible surface area: 29257 Å² total; per-residue (Å²): 133,104,11,11,4,67,72,34,83,64,119,28,44,92,115,45,91,77,6,83,85,39,2,76,26,139,64,29,26,16,16,92,33,77,65,0,34,34,27,42,2,86,66,111,40,82,173,37,118,117,51,15,10,0,14,31,7,92,34,90,5,6,42,15,27,1,1,9,3,0,3,7,6,60,24,18,164,34,75,5,3,16,46,30,78,74,28,6,10,32,42,108,78,47,37,1,18,0,5,8,55,17,6,18,10,7,0,120,82,0,1,100,68,3,73,45,16,79,91,105,98,153,97,73,100,0,73,78,25,13,0,4,1,0,0,63,14,0,0,41,0,0,65,44,0,10,62,23,71,0,0,0,54,25,4,73,5,45,11,0,26,0,22,8,122,44,147,41,50,0,69,0,16,0,11,22,0,5,20,0,8,30,82,62,12,36,78,49,115,149,65,53,57,36,33,110,46,56,52,21,59,39,66,0,1,6,43,0,0,2,20,96,120,26,48,90,21,17,1,3,0,6,0,0,1,0,0,0,8,0,10,10,2,48,19,3,1,96,17,144,80,42,118,142,96,78,111,70,48,29,6,70,62,4,0,45,72,1,2,70,2,31,7,33,12,45,71,146,62,2,110,53,15,118,159,28,95,33,36,86,37,0,92,156,55,15,198,158,110,98,9,93,117,35,35,4,76,92,24,0,90,157,59,172,9,146,33,119,35,83,13,2,89,0,0,69,100,0,1,31,18,4,28,141,104,15,23,46,3,76,103,0,28,146,12,69,12,8,140,74,130,61,108,33,62,81,30,2,14,60,67,78,165,29,77,15,90,139,43,141,102,39,130,95,171,130,16,30,59,24,115,119,2,7,2,80,114,59,1,46,42,76,132,124,84,6,78,145,67,36,83,123,5,36,168,93,5,58,111,102,30,8,60,18,0,10,2,0,2,13,39,4,0,51,1,3,0,79,81,19,179,12,102,43,56,0,9,1,0,0,3,1,0,3,6,0,0,5,4,90,48,15,2,69,3,0,25,2,21,0,0,0,4,0,0,2,3,0,0,0,7,14,20,15,71,4,84,5,44,87,110,160,3,39,52,1,2,39,38,3,9,146,102,107,9,66,57,10,29,126,174,129,12,56,17,140,18,73,10,0,48,66,0,0,1,11,0,0,42,16,0,64,10,0,1,15,13,40,17,5,14,101,25,0,44,104,39,0,101,106,31,62,50,64,138,85,0,28,91,39,0,82,109,4,0,48,14,5,13,22,8,36,2,14,0,24,25,10,7,50,18,4,0,2,0,0,0,49,3,0,6,91,92,62,170,57,94,13,191,114,36,17,78,132,44,123,30,66,70,114,79,0,87,54,0,11,143,51,0,91,133,1,57,100,20,99,151,104,20,53,37,159,173,48,0,54,82,8,15,85,86,11,6,111,32,105,93,62,147